Protein AF-A0A559GP48-F1 (afdb_monomer)

pLDDT: mean 77.48, std 13.94, range [35.5, 97.25]

Structure (mmCIF, N/CA/C/O backbone):
data_AF-A0A559GP48-F1
#
_entry.id   AF-A0A559GP48-F1
#
loop_
_atom_site.group_PDB
_atom_site.id
_atom_site.type_symbol
_atom_site.label_atom_id
_atom_site.label_alt_id
_atom_site.label_comp_id
_atom_site.label_asym_id
_atom_site.label_entity_id
_atom_site.label_seq_id
_atom_site.pdbx_PDB_ins_code
_atom_site.Cartn_x
_atom_site.Cartn_y
_atom_site.Cartn_z
_atom_site.occupancy
_atom_site.B_iso_or_equiv
_atom_site.auth_seq_id
_atom_site.auth_comp_id
_atom_site.auth_asym_id
_atom_site.auth_atom_id
_atom_site.pdbx_PDB_model_num
ATOM 1 N N . TYR A 1 1 ? 7.294 -45.684 -27.105 1.00 68.88 1 TYR A N 1
ATOM 2 C CA . TYR A 1 1 ? 7.918 -46.710 -26.239 1.00 68.88 1 TYR A CA 1
ATOM 3 C C . TYR A 1 1 ? 8.943 -47.494 -27.049 1.00 68.88 1 TYR A C 1
ATOM 5 O O . TYR A 1 1 ? 8.635 -47.817 -28.191 1.00 68.88 1 TYR A O 1
ATOM 13 N N . ARG A 1 2 ? 10.113 -47.829 -26.483 1.00 72.81 2 ARG A N 1
ATOM 14 C CA . ARG A 1 2 ? 11.127 -48.706 -27.110 1.00 72.81 2 ARG A CA 1
ATOM 15 C C . ARG A 1 2 ? 11.428 -49.941 -26.264 1.00 72.81 2 ARG A C 1
ATOM 17 O O . ARG A 1 2 ? 11.247 -49.916 -25.050 1.00 72.81 2 ARG A O 1
ATOM 24 N N . GLU A 1 3 ? 11.895 -51.016 -26.896 1.00 74.25 3 GLU A N 1
ATOM 25 C CA . GLU A 1 3 ? 12.398 -52.195 -26.182 1.00 74.25 3 GLU A CA 1
ATOM 26 C C . GLU A 1 3 ? 13.909 -52.093 -25.950 1.00 74.25 3 GLU A C 1
ATOM 28 O O . GLU A 1 3 ? 14.683 -51.993 -26.901 1.00 74.25 3 GLU A O 1
ATOM 33 N N . GLU A 1 4 ? 14.337 -52.202 -24.696 1.00 71.69 4 GLU A N 1
ATOM 34 C CA . GLU A 1 4 ? 15.751 -52.279 -24.315 1.00 71.69 4 GLU A CA 1
ATOM 35 C C . GLU A 1 4 ? 16.068 -53.596 -23.619 1.00 71.69 4 GLU A C 1
ATOM 37 O O . GLU A 1 4 ? 15.217 -54.157 -22.931 1.00 71.69 4 GLU A O 1
ATOM 42 N N . TYR A 1 5 ? 17.308 -54.072 -23.741 1.00 63.66 5 TYR A N 1
ATOM 43 C CA . TYR A 1 5 ? 17.778 -55.199 -22.939 1.00 63.66 5 TYR A CA 1
ATOM 44 C C . TYR A 1 5 ? 17.903 -54.797 -21.467 1.00 63.66 5 TYR A C 1
ATOM 46 O O . TYR A 1 5 ? 18.607 -53.852 -21.114 1.00 63.66 5 TYR A O 1
ATOM 54 N N . ASP A 1 6 ? 17.226 -55.543 -20.604 1.00 63.12 6 ASP A N 1
ATOM 55 C CA . ASP A 1 6 ? 17.323 -55.419 -19.161 1.00 63.12 6 ASP A CA 1
ATOM 56 C C . ASP A 1 6 ? 18.487 -56.281 -18.661 1.00 63.12 6 ASP A C 1
ATOM 58 O O . ASP A 1 6 ? 18.388 -57.502 -18.535 1.00 63.12 6 ASP A O 1
ATOM 62 N N . PHE A 1 7 ? 19.609 -55.628 -18.368 1.00 52.72 7 PHE A N 1
ATOM 63 C CA . PHE A 1 7 ? 20.825 -56.284 -17.886 1.00 52.72 7 PHE A CA 1
ATOM 64 C C . PHE A 1 7 ? 20.688 -56.886 -16.476 1.00 52.72 7 PHE A C 1
ATOM 66 O O . PHE A 1 7 ? 21.590 -57.602 -16.043 1.00 52.72 7 PHE A O 1
ATOM 73 N N . VAL A 1 8 ? 19.581 -56.631 -15.767 1.00 58.72 8 VAL A N 1
ATOM 74 C CA . VAL A 1 8 ? 19.284 -57.222 -14.453 1.00 58.72 8 VAL A CA 1
ATOM 75 C C . VAL A 1 8 ? 18.519 -58.538 -14.600 1.00 58.72 8 VAL A C 1
ATOM 77 O O . VAL A 1 8 ? 18.797 -59.492 -13.876 1.00 58.72 8 VAL A O 1
ATOM 80 N N . THR A 1 9 ? 17.573 -58.614 -15.539 1.00 62.97 9 THR A N 1
ATOM 81 C CA . THR A 1 9 ? 16.709 -59.798 -15.723 1.00 62.97 9 THR A CA 1
ATOM 82 C C . THR A 1 9 ? 17.094 -60.671 -16.920 1.00 62.97 9 THR A C 1
ATOM 84 O O . THR A 1 9 ? 16.599 -61.791 -17.043 1.00 62.97 9 THR A O 1
ATOM 87 N N . GLY A 1 10 ? 17.980 -60.195 -17.800 1.00 59.25 10 GLY A N 1
ATOM 88 C CA . GLY A 1 10 ? 18.401 -60.891 -19.021 1.00 59.25 10 GLY A CA 1
ATOM 89 C C . GLY A 1 10 ? 17.347 -60.905 -20.138 1.00 59.25 10 GLY A C 1
ATOM 90 O O . GLY A 1 10 ? 17.563 -61.552 -21.163 1.00 59.25 10 GLY A O 1
ATOM 91 N N . GLY A 1 11 ? 16.213 -60.217 -19.950 1.00 69.94 11 GLY A N 1
ATOM 92 C CA . GLY A 1 11 ? 15.132 -60.070 -20.928 1.00 69.94 11 GLY A CA 1
ATOM 93 C C . GLY A 1 11 ? 15.134 -58.706 -21.622 1.00 69.94 11 GLY A C 1
ATOM 94 O O . GLY A 1 11 ? 16.085 -57.937 -21.512 1.00 69.94 11 GLY A O 1
ATOM 95 N N . LYS A 1 12 ? 14.049 -58.389 -22.335 1.00 70.75 12 LYS A N 1
ATOM 96 C CA . LYS A 1 12 ? 13.783 -57.034 -22.833 1.00 70.75 12 LYS A CA 1
ATOM 97 C C . LYS A 1 12 ? 12.722 -56.357 -21.969 1.00 70.75 12 LYS A C 1
ATOM 99 O O . LYS A 1 12 ? 11.764 -57.011 -21.563 1.00 70.75 12 LYS A O 1
ATOM 104 N N . ARG A 1 13 ? 12.867 -55.057 -21.724 1.00 67.31 13 ARG A N 1
ATOM 105 C CA . ARG A 1 13 ? 11.882 -54.207 -21.042 1.00 67.31 13 ARG A CA 1
ATOM 106 C C . ARG A 1 13 ? 11.403 -53.095 -21.970 1.00 67.31 13 ARG A C 1
ATOM 108 O O . ARG A 1 13 ? 12.166 -52.606 -22.801 1.00 67.31 13 ARG A O 1
ATOM 115 N N . THR A 1 14 ? 10.154 -52.680 -21.802 1.00 69.88 14 THR A N 1
ATOM 116 C CA . THR A 1 14 ? 9.576 -51.536 -22.512 1.00 69.88 14 THR A CA 1
ATOM 117 C C . THR A 1 14 ? 9.876 -50.257 -21.736 1.00 69.88 14 THR A C 1
ATOM 119 O O . THR A 1 14 ? 9.565 -50.172 -20.550 1.00 69.88 14 THR A O 1
ATOM 122 N N . VAL A 1 15 ? 10.481 -49.274 -22.397 1.00 66.69 15 VAL A N 1
ATOM 123 C CA . VAL A 1 15 ? 10.816 -47.963 -21.828 1.00 66.69 15 VAL A CA 1
ATOM 124 C C . VAL A 1 15 ? 10.029 -46.890 -22.578 1.00 66.69 15 VAL A C 1
ATOM 126 O O . VAL A 1 15 ? 9.861 -46.967 -23.800 1.00 66.69 15 VAL A O 1
ATOM 129 N N . GLU A 1 16 ? 9.469 -45.930 -21.847 1.00 68.75 16 GLU A N 1
ATOM 130 C CA . GLU A 1 16 ? 8.791 -44.766 -22.424 1.00 68.75 16 GLU A CA 1
ATOM 131 C C . GLU A 1 16 ? 9.810 -43.878 -23.140 1.00 68.75 16 GLU A C 1
ATOM 133 O O . GLU A 1 16 ? 10.940 -43.748 -22.682 1.00 68.75 16 GLU A O 1
ATOM 138 N N . LEU A 1 17 ? 9.444 -43.362 -24.315 1.00 71.19 17 LEU A N 1
ATOM 139 C CA . LEU A 1 17 ? 10.322 -42.467 -25.065 1.00 71.19 17 LEU A CA 1
ATOM 140 C C . LEU A 1 17 ? 10.021 -41.046 -24.614 1.00 71.19 17 LEU A C 1
ATOM 142 O O . LEU A 1 17 ? 8.865 -40.626 -24.696 1.00 71.19 17 LEU A O 1
ATOM 146 N N . ASP A 1 18 ? 11.049 -40.326 -24.185 1.00 72.50 18 ASP A N 1
ATOM 147 C CA . ASP A 1 18 ? 10.932 -38.899 -23.926 1.00 72.50 18 ASP A CA 1
ATOM 148 C C . ASP A 1 18 ? 10.856 -38.114 -25.244 1.00 72.50 18 ASP A C 1
ATOM 150 O O . ASP A 1 18 ? 11.215 -38.598 -26.322 1.00 72.50 18 ASP A O 1
ATOM 154 N N . TYR A 1 19 ? 10.352 -36.886 -25.164 1.00 76.06 19 TYR A N 1
ATOM 155 C CA . TYR A 1 19 ? 10.282 -35.969 -26.297 1.00 76.06 19 TYR A CA 1
ATOM 156 C C . TYR A 1 19 ? 11.583 -35.171 -26.431 1.00 76.06 19 TYR A C 1
ATOM 158 O O . TYR A 1 19 ? 12.114 -34.668 -25.440 1.00 76.06 19 TYR A O 1
ATOM 166 N N . GLN A 1 20 ? 12.062 -34.996 -27.661 1.00 67.62 20 GLN A N 1
ATOM 167 C CA . GLN A 1 20 ? 13.031 -33.955 -27.989 1.00 67.62 20 GLN A CA 1
ATOM 168 C C . GLN A 1 20 ? 12.298 -32.647 -28.262 1.00 67.62 20 GLN A C 1
ATOM 170 O O . GLN A 1 20 ? 11.227 -32.631 -28.874 1.00 67.62 20 GLN A O 1
ATOM 175 N N . TYR A 1 21 ? 12.902 -31.550 -27.821 1.00 65.19 21 TYR A N 1
ATOM 176 C CA . TYR A 1 21 ? 12.344 -30.215 -27.958 1.00 65.19 21 TYR A CA 1
ATOM 177 C C . TYR A 1 21 ? 13.277 -29.357 -28.814 1.00 65.19 21 TYR A C 1
ATOM 179 O O . TYR A 1 21 ? 14.495 -29.417 -28.638 1.00 65.19 21 TYR A O 1
ATOM 187 N N . ASP A 1 22 ? 12.730 -28.546 -29.721 1.00 58.97 22 ASP A N 1
ATOM 188 C CA . ASP A 1 22 ? 13.516 -27.481 -30.352 1.00 58.97 22 ASP A CA 1
ATOM 189 C C . ASP A 1 22 ? 13.891 -26.395 -29.331 1.00 58.97 22 ASP A C 1
ATOM 191 O O . ASP A 1 22 ? 13.377 -26.320 -28.211 1.00 58.97 22 ASP A O 1
ATOM 195 N N . ASP A 1 23 ? 14.731 -25.461 -29.767 1.00 51.53 23 ASP A N 1
ATOM 196 C CA . ASP A 1 23 ? 15.129 -24.255 -29.034 1.00 51.53 23 ASP A CA 1
ATOM 197 C C . ASP A 1 23 ? 13.929 -23.373 -28.611 1.00 51.53 23 ASP A C 1
ATOM 199 O O . ASP A 1 23 ? 14.084 -22.369 -27.911 1.00 51.53 23 ASP A O 1
ATOM 203 N N . LYS A 1 24 ? 12.720 -23.702 -29.082 1.00 41.91 24 LYS A N 1
ATOM 204 C CA . LYS A 1 24 ? 11.453 -23.017 -28.825 1.00 41.91 24 LYS A CA 1
ATOM 205 C C . LYS A 1 24 ? 10.528 -23.827 -27.903 1.00 41.91 24 LYS A C 1
ATOM 207 O O . LYS A 1 24 ? 9.429 -23.339 -27.639 1.00 41.91 24 LYS A O 1
ATOM 212 N N . GLY A 1 25 ? 10.963 -24.985 -27.399 1.00 42.69 25 GLY A N 1
ATOM 213 C CA . GLY A 1 25 ? 10.201 -25.862 -26.508 1.00 42.69 25 GLY A CA 1
ATOM 214 C C . GLY A 1 25 ? 9.106 -26.674 -27.204 1.00 42.69 25 GLY A C 1
ATOM 215 O O . GLY A 1 25 ? 8.261 -27.249 -26.520 1.00 42.69 25 GLY A O 1
ATOM 216 N N . ASN A 1 26 ? 9.080 -26.710 -28.537 1.00 48.88 26 ASN A N 1
ATOM 217 C CA . ASN A 1 26 ? 8.146 -27.541 -29.288 1.00 48.88 26 ASN A CA 1
ATOM 218 C C . ASN A 1 26 ? 8.706 -28.948 -29.409 1.00 48.88 26 ASN A C 1
ATOM 220 O O . ASN A 1 26 ? 9.880 -29.116 -29.729 1.00 48.88 26 ASN A O 1
ATOM 224 N N . ILE A 1 27 ? 7.841 -29.941 -29.234 1.00 65.12 27 ILE A N 1
ATOM 225 C CA . ILE A 1 27 ? 8.177 -31.333 -29.509 1.00 65.12 27 ILE A CA 1
ATOM 226 C C . ILE A 1 27 ? 8.535 -31.453 -30.998 1.00 65.12 27 ILE A C 1
ATOM 228 O O . ILE A 1 27 ? 7.712 -31.131 -31.858 1.00 65.12 27 ILE A O 1
ATOM 232 N N . THR A 1 28 ? 9.755 -31.893 -31.300 1.00 73.25 28 THR A N 1
ATOM 233 C CA . THR A 1 28 ? 10.256 -32.068 -32.676 1.00 73.25 28 THR A CA 1
ATOM 234 C C . THR A 1 28 ? 10.366 -33.523 -33.096 1.00 73.25 28 THR A C 1
ATOM 236 O O . THR A 1 28 ? 10.127 -33.835 -34.261 1.00 73.25 28 THR A O 1
ATOM 239 N N . ALA A 1 29 ? 10.697 -34.405 -32.158 1.00 79.44 29 ALA A N 1
ATOM 240 C CA . ALA A 1 29 ? 10.821 -35.843 -32.361 1.00 79.44 29 ALA A CA 1
ATOM 241 C C . ALA A 1 29 ? 10.708 -36.574 -31.016 1.00 79.44 29 ALA A C 1
ATOM 243 O O . ALA A 1 29 ? 10.740 -35.949 -29.952 1.00 79.44 29 ALA A O 1
ATOM 244 N N . TYR A 1 30 ? 10.602 -37.898 -31.048 1.00 79.31 30 TYR A N 1
ATOM 245 C CA . TYR A 1 30 ? 10.936 -38.717 -29.882 1.00 79.31 30 TYR A CA 1
ATOM 246 C C . TYR A 1 30 ? 12.463 -38.731 -29.665 1.00 79.31 30 TYR A C 1
ATOM 248 O O . TYR A 1 30 ? 13.226 -38.419 -30.579 1.00 79.31 30 TYR A O 1
ATOM 256 N N . GLU A 1 31 ? 12.939 -39.088 -28.467 1.00 79.19 31 GLU A N 1
ATOM 257 C CA . GLU A 1 31 ? 14.377 -39.166 -28.136 1.00 79.19 31 GLU A CA 1
ATOM 258 C C . GLU A 1 31 ? 15.172 -40.069 -29.097 1.00 79.19 31 GLU A C 1
ATOM 260 O O . GLU A 1 31 ? 16.360 -39.849 -29.311 1.00 79.19 31 GLU A O 1
ATOM 265 N N . ASP A 1 32 ? 14.514 -41.052 -29.713 1.00 78.06 32 ASP A N 1
ATOM 266 C CA . ASP A 1 32 ? 15.086 -41.955 -30.716 1.00 78.06 32 ASP A CA 1
ATOM 267 C C . ASP A 1 32 ? 14.990 -41.439 -32.166 1.00 78.06 32 ASP A C 1
ATOM 269 O O . ASP A 1 32 ? 15.200 -42.209 -33.103 1.00 78.06 32 ASP A O 1
ATOM 273 N N . GLU A 1 33 ? 14.671 -40.153 -32.348 1.00 75.19 33 GLU A N 1
ATOM 274 C CA . GLU A 1 33 ? 14.509 -39.460 -33.635 1.00 75.19 33 GLU A CA 1
ATOM 275 C C . GLU A 1 33 ? 13.355 -39.991 -34.509 1.00 75.19 33 GLU A C 1
ATOM 277 O O . GLU A 1 33 ? 13.221 -39.604 -35.674 1.00 75.19 33 GLU A O 1
ATOM 282 N N . SER A 1 34 ? 12.483 -40.852 -33.969 1.00 74.25 34 SER A N 1
ATOM 283 C CA . SER A 1 34 ? 11.293 -41.301 -34.692 1.00 74.25 34 SER A CA 1
ATOM 284 C C . SER A 1 34 ? 10.281 -40.160 -34.891 1.00 74.25 34 SER A C 1
ATOM 286 O O . SER A 1 34 ? 10.190 -39.215 -34.100 1.00 74.25 34 SER A O 1
ATOM 288 N N . ALA A 1 35 ? 9.541 -40.223 -36.005 1.00 68.00 35 ALA A N 1
ATOM 289 C CA . ALA A 1 35 ? 8.603 -39.176 -36.401 1.00 68.00 35 ALA A CA 1
ATOM 290 C C . ALA A 1 35 ? 7.418 -39.085 -35.429 1.00 68.00 35 ALA A C 1
ATOM 292 O O . ALA A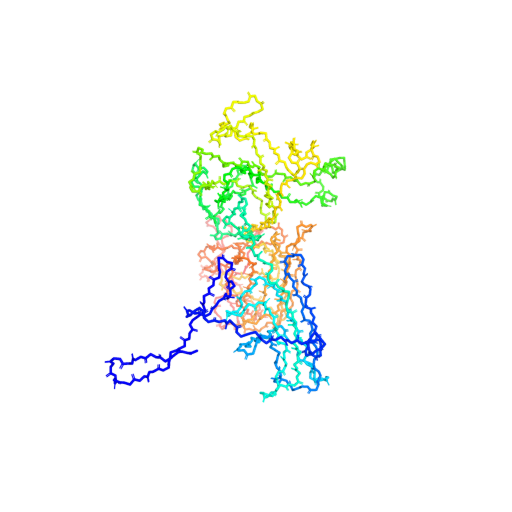 1 35 ? 6.859 -40.101 -35.022 1.00 68.00 35 ALA A O 1
ATOM 293 N N . LEU A 1 36 ? 7.011 -37.857 -35.104 1.00 70.31 36 LEU A N 1
ATOM 294 C CA . LEU A 1 36 ? 5.853 -37.605 -34.252 1.00 70.31 36 LEU A CA 1
ATOM 295 C C . LEU A 1 36 ? 4.561 -38.035 -34.939 1.00 70.31 36 LEU A C 1
ATOM 297 O O . LEU A 1 36 ? 4.301 -37.688 -36.095 1.00 7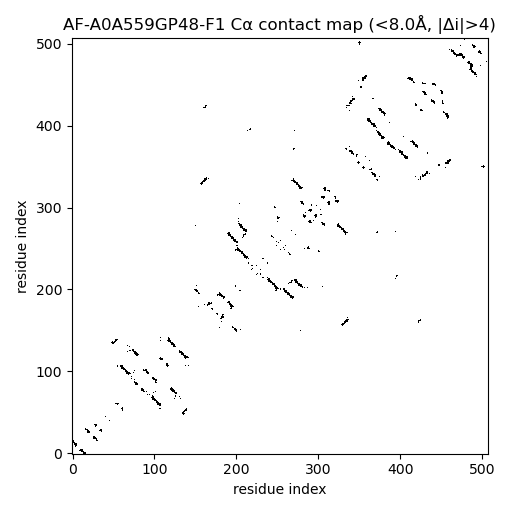0.31 36 LEU A O 1
ATOM 301 N N . GLU A 1 37 ? 3.726 -38.749 -34.196 1.00 63.56 37 GLU A N 1
ATOM 302 C CA . GLU A 1 37 ? 2.374 -39.069 -34.626 1.00 63.56 37 GLU A CA 1
ATOM 303 C C . GLU A 1 37 ? 1.456 -37.886 -34.299 1.00 63.56 37 GLU A C 1
ATOM 305 O O . GLU A 1 37 ? 1.203 -37.569 -33.138 1.00 63.56 37 GLU A O 1
ATOM 310 N N . TYR A 1 38 ? 0.966 -37.207 -35.336 1.00 57.47 38 TYR A N 1
ATOM 311 C CA . TYR A 1 38 ? -0.034 -36.152 -35.199 1.00 57.47 38 TYR A CA 1
ATOM 312 C C . TYR A 1 38 ? -1.404 -36.680 -35.611 1.00 57.47 38 TYR A C 1
ATOM 314 O O . TYR A 1 38 ? -1.584 -37.156 -36.734 1.00 57.47 38 TYR A O 1
ATOM 322 N N . GLU A 1 39 ? -2.406 -36.509 -34.753 1.00 53.19 39 GLU A N 1
ATOM 323 C CA . GLU A 1 39 ? -3.795 -36.637 -35.180 1.00 53.19 39 GLU A CA 1
ATOM 324 C C . GLU A 1 39 ? -4.234 -35.342 -35.867 1.00 53.19 39 GLU A C 1
ATOM 326 O O . GLU A 1 39 ? -4.250 -34.261 -35.278 1.00 53.19 39 GLU A O 1
ATOM 331 N N . THR A 1 40 ? -4.580 -35.441 -37.148 1.00 53.72 40 THR A N 1
ATOM 332 C CA . THR A 1 40 ? -5.141 -34.312 -37.895 1.00 53.72 40 THR A CA 1
ATOM 333 C C . THR A 1 40 ? -6.662 -34.354 -37.773 1.00 53.72 40 THR A C 1
ATOM 335 O O . THR A 1 40 ? -7.316 -35.173 -38.418 1.00 53.72 40 THR A O 1
ATOM 338 N N . GLU A 1 41 ? -7.246 -33.480 -36.952 1.00 55.31 41 GLU A N 1
ATOM 339 C CA . GLU A 1 41 ? -8.704 -33.325 -36.871 1.00 55.31 41 GLU A CA 1
ATOM 340 C C . GLU A 1 41 ? -9.223 -32.352 -37.944 1.00 55.31 41 GLU A C 1
ATOM 342 O O . GLU A 1 41 ? -8.598 -31.332 -38.249 1.00 55.31 41 GLU A O 1
ATOM 347 N N . LYS A 1 42 ? -10.402 -32.627 -38.517 1.00 72.25 42 LYS A N 1
ATOM 348 C CA . LYS A 1 42 ? -11.060 -31.674 -39.423 1.00 72.25 42 LYS A CA 1
ATOM 349 C C . LYS A 1 42 ? -11.605 -30.493 -38.622 1.00 72.25 42 LYS A C 1
ATOM 351 O O . LYS A 1 42 ? -12.199 -30.671 -37.562 1.00 72.25 42 LYS A O 1
ATOM 356 N N . LEU A 1 43 ? -11.487 -29.286 -39.175 1.00 63.66 43 LEU A N 1
ATOM 357 C CA . LEU A 1 43 ? -11.959 -28.048 -38.541 1.00 63.66 43 LEU A CA 1
ATOM 358 C C . LEU A 1 43 ? -13.441 -28.105 -38.125 1.00 63.66 43 LEU A C 1
ATOM 360 O O . LEU A 1 43 ? -13.810 -27.548 -37.094 1.00 63.66 43 LEU A O 1
ATOM 364 N N . ASP A 1 44 ? -14.284 -28.784 -38.902 1.00 72.00 44 ASP A N 1
ATOM 365 C CA . ASP A 1 44 ? -15.709 -28.929 -38.591 1.00 72.00 44 ASP A CA 1
ATOM 366 C C . ASP A 1 44 ? -15.956 -29.888 -37.415 1.00 72.00 44 ASP A C 1
ATOM 368 O O . ASP A 1 44 ? -16.803 -29.611 -36.563 1.00 72.00 44 ASP A O 1
ATOM 372 N N . ASP A 1 45 ? -15.149 -30.947 -37.292 1.00 67.69 45 ASP A N 1
ATOM 373 C CA . ASP A 1 45 ? -15.196 -31.866 -36.150 1.00 67.69 45 ASP A CA 1
ATOM 374 C C . ASP A 1 45 ? -14.761 -31.140 -34.867 1.00 67.69 45 ASP A C 1
ATOM 376 O O . ASP A 1 45 ? -15.397 -31.288 -33.824 1.00 67.69 45 ASP A O 1
ATOM 380 N N . VAL A 1 46 ? -13.752 -30.268 -34.956 1.00 64.50 46 VAL A N 1
ATOM 381 C CA . VAL A 1 46 ? -13.300 -29.404 -33.852 1.00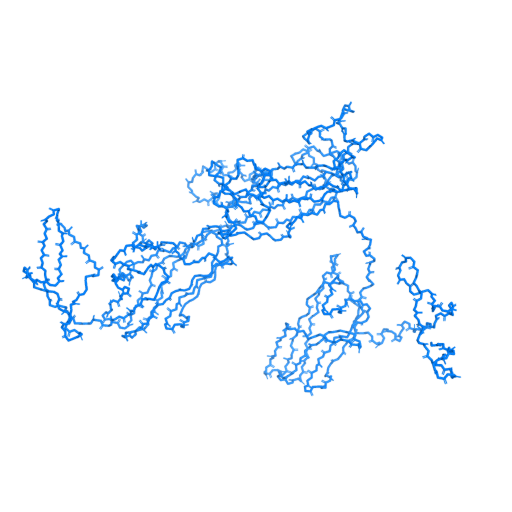 64.50 46 VAL A CA 1
ATOM 382 C C . VAL A 1 46 ? -14.392 -28.411 -33.439 1.00 64.50 46 VAL A C 1
ATOM 384 O O . VAL A 1 46 ? -14.717 -28.304 -32.256 1.00 64.50 46 VAL A O 1
ATOM 387 N N . LYS A 1 47 ? -15.010 -27.711 -34.401 1.00 65.38 47 LYS A N 1
ATOM 388 C CA . LYS A 1 47 ? -16.103 -26.758 -34.133 1.00 65.38 47 LYS A CA 1
ATOM 389 C C . LYS A 1 47 ? -17.314 -27.424 -33.484 1.00 65.38 47 LYS A C 1
ATOM 391 O O . LYS A 1 47 ? -17.968 -26.795 -32.662 1.00 65.38 47 LYS A O 1
ATOM 396 N N . SER A 1 48 ? -17.597 -28.685 -33.814 1.00 68.81 48 SER A N 1
ATOM 397 C CA . SER A 1 48 ? -18.707 -29.437 -33.214 1.00 68.81 48 SER A CA 1
ATOM 398 C C . SER A 1 48 ? -18.469 -29.838 -31.748 1.00 68.81 48 SER A C 1
ATOM 400 O O . SER A 1 48 ? -19.426 -30.059 -31.007 1.00 68.81 48 SER A O 1
ATOM 402 N N . LYS A 1 49 ? -17.200 -29.913 -31.318 1.00 72.62 49 LYS A N 1
ATOM 403 C CA . LYS A 1 49 ? -16.781 -30.315 -29.962 1.00 72.62 49 LYS A CA 1
ATOM 404 C C . LYS A 1 49 ? -16.528 -29.124 -29.024 1.00 72.62 49 LYS A C 1
ATOM 406 O O . LYS A 1 49 ? -16.445 -29.323 -27.810 1.00 72.62 49 LYS A O 1
ATOM 411 N N . LEU A 1 50 ? -16.381 -27.912 -29.563 1.00 78.25 50 LEU A N 1
ATOM 412 C CA . LEU A 1 50 ? -16.114 -26.685 -28.810 1.00 78.25 50 LEU A CA 1
ATOM 413 C C . LEU A 1 50 ? -17.407 -25.909 -28.543 1.00 78.25 50 LEU A C 1
ATOM 415 O O . LEU A 1 50 ? -18.176 -25.613 -29.451 1.00 78.25 50 LEU A O 1
ATOM 419 N N . GLY A 1 51 ? -17.612 -25.512 -27.291 1.00 77.69 51 GLY A N 1
ATOM 420 C CA . GLY A 1 51 ? -18.658 -24.566 -26.908 1.00 77.69 51 GLY A CA 1
ATOM 421 C C . GLY A 1 51 ? -18.262 -23.101 -27.099 1.00 77.69 51 GLY A C 1
ATOM 422 O O . GLY A 1 51 ? -19.121 -22.231 -26.984 1.00 77.69 51 GLY A O 1
ATOM 423 N N . GLY A 1 52 ? -16.990 -22.814 -27.393 1.00 83.75 52 GLY A N 1
ATOM 424 C CA . GLY A 1 52 ? -16.521 -21.471 -27.723 1.00 83.75 52 GLY A CA 1
ATOM 425 C C . GLY A 1 52 ? -15.001 -21.362 -27.844 1.00 83.75 52 GLY A C 1
ATOM 426 O O . GLY A 1 52 ? -14.259 -22.267 -27.458 1.00 83.75 52 GLY A O 1
ATOM 427 N N . VAL A 1 53 ? -14.550 -20.224 -28.369 1.00 84.00 53 VAL A N 1
ATOM 428 C CA . VAL A 1 53 ? -13.148 -19.787 -28.342 1.00 84.00 53 VAL A CA 1
ATOM 429 C C . VAL A 1 53 ? -13.080 -18.557 -27.450 1.00 84.00 53 VAL A C 1
ATOM 431 O O . VAL A 1 53 ? -13.868 -17.626 -27.624 1.00 84.00 53 VAL A O 1
ATOM 434 N N . LEU A 1 54 ? -12.168 -18.559 -26.485 1.00 85.50 54 LEU A N 1
ATOM 435 C CA . LEU A 1 54 ? -11.978 -17.437 -25.580 1.00 85.50 54 LEU A CA 1
ATOM 436 C C . LEU A 1 54 ? -11.102 -16.369 -26.244 1.00 85.50 54 LEU A C 1
ATOM 438 O O . LEU A 1 54 ? -10.025 -16.668 -26.754 1.00 85.50 54 LEU A O 1
ATOM 442 N N . SER A 1 55 ? -11.545 -15.116 -26.209 1.00 84.56 55 SER A N 1
ATOM 443 C CA . SER A 1 55 ? -10.743 -13.952 -26.601 1.00 84.56 55 SER A CA 1
ATOM 444 C C . SER A 1 55 ? -10.535 -13.066 -25.369 1.00 84.56 55 SER A C 1
ATOM 446 O O . SER A 1 55 ? -11.479 -12.378 -24.981 1.00 84.56 55 SER A O 1
ATOM 448 N N . PRO A 1 56 ? -9.365 -13.121 -24.703 1.00 80.62 56 PRO A N 1
ATOM 449 C CA . PRO A 1 56 ? -9.109 -12.323 -23.507 1.00 80.62 56 PRO A CA 1
ATOM 450 C C . PRO A 1 56 ? -8.890 -10.842 -23.853 1.00 80.62 56 PRO A C 1
ATOM 452 O O . PRO A 1 56 ? -8.768 -10.461 -25.021 1.00 80.62 56 PRO A O 1
ATOM 455 N N . SER A 1 57 ? -8.798 -10.003 -22.821 1.00 76.31 57 SER A N 1
ATOM 456 C CA . SER A 1 57 ? -8.332 -8.623 -22.952 1.00 76.31 57 SER A CA 1
ATOM 457 C C . SER A 1 57 ? -6.882 -8.561 -23.453 1.00 76.31 57 SER A C 1
ATOM 459 O O . SER A 1 57 ? -6.166 -9.565 -23.484 1.00 76.31 57 SER A O 1
ATOM 461 N N . LYS A 1 58 ? -6.418 -7.354 -23.804 1.00 70.81 58 LYS A N 1
ATOM 462 C CA . LYS A 1 58 ? -5.030 -7.112 -24.233 1.00 70.81 58 LYS A CA 1
ATOM 463 C C . LYS A 1 58 ? -3.995 -7.623 -23.219 1.00 70.81 58 LYS A C 1
ATOM 465 O O . LYS A 1 58 ? -2.943 -8.101 -23.627 1.00 70.81 58 LYS A O 1
ATOM 470 N N . ASP A 1 59 ? -4.325 -7.561 -21.931 1.00 65.06 59 ASP A N 1
ATOM 471 C CA . ASP A 1 59 ? -3.444 -7.957 -20.829 1.00 65.06 59 ASP A CA 1
ATOM 472 C C . ASP A 1 59 ? -3.687 -9.406 -20.361 1.00 65.06 59 ASP A C 1
ATOM 474 O O . ASP A 1 59 ? -3.122 -9.844 -19.362 1.00 65.06 59 ASP A O 1
ATOM 478 N N . GLY A 1 60 ? -4.524 -10.171 -21.076 1.00 71.81 60 GLY A N 1
ATOM 479 C CA . GLY A 1 60 ? -4.785 -11.590 -20.810 1.00 71.81 60 GLY A CA 1
ATOM 480 C C . GLY A 1 60 ? -5.952 -11.876 -19.861 1.00 71.81 60 GLY A C 1
ATOM 481 O O . GLY A 1 60 ? -6.237 -13.042 -19.596 1.00 71.81 60 GLY A O 1
ATOM 482 N N . HIS A 1 61 ? -6.658 -10.858 -19.360 1.00 79.88 61 HIS A N 1
ATOM 483 C CA . HIS A 1 61 ? -7.795 -11.054 -18.452 1.00 79.88 61 HIS A CA 1
ATOM 484 C C . HIS A 1 61 ? -9.027 -11.590 -19.181 1.00 79.88 61 HIS A C 1
ATOM 486 O O . HIS A 1 61 ? -9.329 -11.174 -20.302 1.00 79.88 61 HIS A O 1
ATOM 492 N N . PHE A 1 62 ? -9.777 -12.471 -18.523 1.00 84.25 62 PHE A N 1
ATOM 493 C CA . PHE A 1 62 ? -11.049 -12.974 -19.022 1.00 84.25 62 PHE A CA 1
ATOM 494 C C . PHE A 1 62 ? -12.013 -13.336 -17.889 1.00 84.25 62 PHE A C 1
ATOM 496 O O . PHE A 1 62 ? -11.610 -13.590 -16.755 1.00 84.25 62 PHE A O 1
ATOM 503 N N . GLU A 1 63 ? -13.296 -13.400 -18.239 1.00 89.81 63 GLU A N 1
ATOM 504 C CA . GLU A 1 63 ? -14.383 -13.769 -17.339 1.00 89.81 63 GLU A CA 1
ATOM 505 C C . GLU A 1 63 ? -15.312 -14.771 -18.036 1.00 89.81 63 GLU A C 1
ATOM 507 O O . GLU A 1 63 ? -15.653 -14.608 -19.212 1.00 89.81 63 GLU A O 1
ATOM 512 N N . ILE A 1 64 ? -15.716 -15.822 -17.322 1.00 87.31 64 ILE A N 1
ATOM 513 C CA . ILE A 1 64 ? -16.703 -16.799 -17.785 1.00 87.31 64 ILE A CA 1
ATOM 514 C C . ILE A 1 64 ? -17.818 -16.894 -16.750 1.00 87.31 64 ILE A C 1
ATOM 516 O O . ILE A 1 64 ? -17.662 -17.496 -15.687 1.00 87.31 64 ILE A O 1
ATOM 520 N N . LEU A 1 65 ? -18.980 -16.364 -17.124 1.00 89.31 65 LEU A N 1
ATOM 521 C CA . LEU A 1 65 ? -20.207 -16.462 -16.347 1.00 89.31 65 LEU A CA 1
ATOM 522 C C . LEU A 1 65 ? -21.033 -17.659 -16.815 1.00 89.31 65 LEU A C 1
ATOM 524 O O . LEU A 1 65 ? -21.357 -17.796 -17.997 1.00 89.31 65 LEU A O 1
ATOM 528 N N . GLY A 1 66 ? -21.409 -18.522 -15.877 1.00 89.06 66 GLY A N 1
ATOM 529 C CA . GLY A 1 66 ? -22.209 -19.708 -16.155 1.00 89.06 66 GLY A CA 1
ATOM 530 C C . GLY A 1 66 ? -23.461 -19.796 -15.298 1.00 89.06 66 GLY A C 1
ATOM 531 O O . GLY A 1 66 ? -23.470 -19.423 -14.127 1.00 89.06 66 GLY A O 1
ATOM 532 N N . LYS A 1 67 ? -24.531 -20.342 -15.883 1.00 94.31 67 LYS A N 1
ATOM 533 C CA . LYS A 1 67 ? -25.800 -20.630 -15.207 1.00 94.31 67 LYS A CA 1
ATOM 534 C C . LYS A 1 67 ? -26.273 -22.029 -15.584 1.00 94.31 67 LYS A C 1
ATOM 536 O O . LYS A 1 67 ? -26.491 -22.309 -16.760 1.00 94.31 67 LYS A O 1
ATOM 541 N N . VAL A 1 68 ? -26.467 -22.893 -14.591 1.00 94.88 68 VAL A N 1
ATOM 542 C CA . VAL A 1 68 ? -26.963 -24.263 -14.778 1.00 94.88 68 VAL A CA 1
ATOM 543 C C . VAL A 1 68 ? -28.170 -24.489 -13.879 1.00 94.88 68 VAL A C 1
ATOM 545 O O . VAL A 1 68 ? -28.069 -24.434 -12.655 1.00 94.88 68 VAL A O 1
ATOM 548 N N . SER A 1 69 ? -29.323 -24.728 -14.495 1.00 93.88 69 SER A N 1
ATOM 549 C CA . SER A 1 69 ?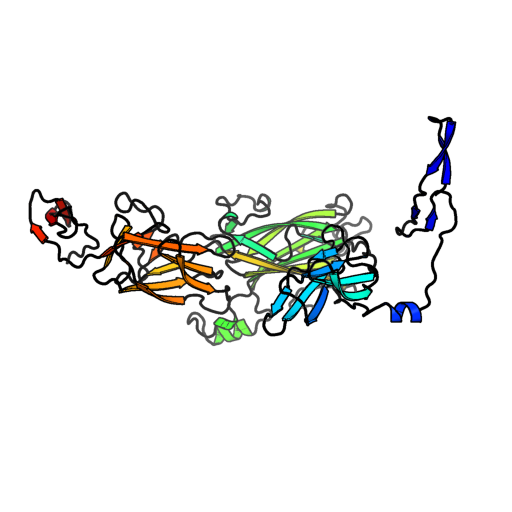 -30.582 -25.005 -13.800 1.00 93.88 69 SER A CA 1
ATOM 550 C C . SER A 1 69 ? -30.806 -26.505 -13.597 1.00 93.88 69 SER A C 1
ATOM 552 O O . SER A 1 69 ? -30.146 -27.335 -14.218 1.00 93.88 69 SER A O 1
ATOM 554 N N . ASN A 1 70 ? -31.775 -26.845 -12.743 1.00 92.31 70 ASN A N 1
ATOM 555 C CA . ASN A 1 70 ? -32.135 -28.218 -12.377 1.00 92.31 70 ASN A CA 1
ATOM 556 C C . ASN A 1 70 ? -30.998 -28.997 -11.689 1.00 92.31 70 ASN A C 1
ATOM 558 O O . ASN A 1 70 ? -30.759 -30.171 -11.973 1.00 92.31 70 ASN A O 1
ATOM 562 N N . VAL A 1 71 ? -30.308 -28.334 -10.763 1.00 93.94 71 VAL A N 1
ATOM 563 C CA . VAL A 1 71 ? -29.235 -28.923 -9.953 1.00 93.94 71 VAL A CA 1
ATOM 564 C C . VAL A 1 71 ? -29.556 -28.840 -8.461 1.00 93.94 71 VAL A C 1
ATOM 566 O O . VAL A 1 71 ? -30.355 -28.010 -8.009 1.00 93.94 71 VAL A O 1
ATOM 569 N N . SER A 1 72 ? -28.975 -29.737 -7.669 1.00 92.25 72 SER A N 1
ATOM 570 C CA . SER A 1 72 ? -29.133 -29.735 -6.215 1.00 92.25 72 SER A CA 1
ATOM 571 C C . SER A 1 72 ? -28.220 -28.708 -5.539 1.00 92.25 72 SER A C 1
ATOM 573 O O . SER A 1 72 ? -27.254 -28.230 -6.127 1.00 92.25 72 SER A O 1
ATOM 575 N N . LYS A 1 73 ? -28.481 -28.417 -4.259 1.00 91.38 73 LYS A N 1
ATOM 576 C CA . LYS A 1 73 ? -27.623 -27.553 -3.428 1.00 91.38 73 LYS A CA 1
ATOM 577 C C . LYS A 1 73 ? -26.172 -28.045 -3.290 1.00 91.38 73 LYS A C 1
ATOM 579 O O . LYS A 1 73 ? -25.323 -27.294 -2.833 1.00 91.38 73 LYS A O 1
ATOM 584 N N . ASN A 1 74 ? -25.906 -29.309 -3.631 1.00 91.75 74 ASN A N 1
ATOM 585 C CA . ASN A 1 74 ? -24.571 -29.907 -3.582 1.00 91.75 74 ASN A CA 1
ATOM 586 C C . ASN A 1 74 ? -23.814 -29.761 -4.912 1.00 91.75 74 ASN A C 1
ATOM 588 O O . ASN A 1 74 ? -22.709 -30.290 -5.038 1.00 91.75 74 ASN A O 1
ATOM 592 N N . ALA A 1 75 ? -24.415 -29.114 -5.913 1.00 94.44 75 ALA A N 1
ATOM 593 C CA . ALA A 1 75 ? -23.778 -28.906 -7.197 1.00 94.44 75 ALA A CA 1
ATOM 594 C C . ALA A 1 75 ? -22.604 -27.931 -7.085 1.00 94.44 75 ALA A C 1
ATOM 596 O O . ALA A 1 75 ? -22.676 -26.927 -6.377 1.00 94.44 75 ALA A O 1
ATOM 597 N N . LYS A 1 76 ? -21.529 -28.231 -7.810 1.00 96.44 76 LYS A N 1
ATOM 598 C CA . LYS A 1 76 ? -20.292 -27.450 -7.836 1.00 96.44 76 LYS A CA 1
ATOM 599 C C . LYS A 1 76 ? -19.812 -27.272 -9.268 1.00 96.44 76 LYS A C 1
ATOM 601 O O . LYS A 1 76 ? -19.916 -28.199 -10.075 1.00 96.44 76 LYS A O 1
ATOM 606 N N . ALA A 1 77 ? -19.285 -26.092 -9.568 1.00 95.94 77 ALA A N 1
ATOM 607 C CA . ALA A 1 77 ? -18.701 -25.768 -10.862 1.00 95.94 77 ALA A CA 1
ATOM 608 C C . ALA A 1 77 ? -17.179 -25.961 -10.832 1.00 95.94 77 ALA A C 1
ATOM 610 O O . ALA A 1 77 ? -16.537 -25.726 -9.809 1.00 95.94 77 ALA A O 1
ATOM 611 N N . TYR A 1 78 ? -16.615 -26.405 -11.950 1.00 96.00 78 TYR A N 1
ATOM 612 C CA . TYR A 1 78 ? -15.199 -26.711 -12.107 1.00 96.00 78 TYR A CA 1
ATOM 613 C C . TYR A 1 78 ? -14.688 -26.221 -13.457 1.00 96.00 78 TYR A C 1
ATOM 615 O O . TYR A 1 78 ? -15.421 -26.262 -14.449 1.00 96.00 78 TYR A O 1
ATOM 623 N N . TYR A 1 79 ? -13.412 -25.855 -13.497 1.00 94.56 79 TYR A N 1
ATOM 624 C CA . TYR A 1 79 ? -12.658 -25.650 -14.728 1.00 94.56 79 TYR A CA 1
ATOM 625 C C . TYR A 1 79 ? -11.417 -26.541 -14.750 1.00 94.56 79 TYR A C 1
ATOM 627 O O . TYR A 1 79 ? -10.914 -26.940 -13.700 1.00 94.56 79 TYR A O 1
ATOM 635 N N . GLY A 1 80 ? -10.922 -26.872 -15.936 1.00 90.69 80 GLY A N 1
ATOM 636 C CA . GLY A 1 80 ? -9.637 -27.545 -16.088 1.00 90.69 80 GLY A CA 1
ATOM 637 C C . GLY A 1 80 ? -9.523 -28.359 -17.359 1.00 90.69 80 GLY A C 1
ATOM 638 O O . GLY A 1 80 ? -10.306 -28.174 -18.278 1.00 90.69 80 GLY A O 1
ATOM 639 N N . ASN A 1 81 ? -8.552 -29.256 -17.438 1.00 85.00 81 ASN A N 1
ATOM 640 C CA . ASN A 1 81 ? -8.371 -30.132 -18.596 1.00 85.00 81 ASN A CA 1
ATOM 641 C C . ASN A 1 81 ? -8.863 -31.554 -18.271 1.00 85.00 81 ASN A C 1
ATOM 643 O O . ASN A 1 81 ? -9.542 -31.774 -17.266 1.00 85.00 81 ASN A O 1
ATOM 647 N N . ASP A 1 82 ? -8.593 -32.523 -19.144 1.00 78.94 82 ASP A N 1
ATOM 648 C CA . ASP A 1 82 ? -9.027 -33.909 -18.919 1.00 78.94 82 ASP A CA 1
ATOM 649 C C . ASP A 1 82 ? -8.242 -34.609 -17.782 1.00 78.94 82 ASP A C 1
ATOM 651 O O . ASP A 1 82 ? -8.688 -35.638 -17.279 1.00 78.94 82 ASP A O 1
ATOM 655 N N . PHE A 1 83 ? -7.136 -34.019 -17.308 1.00 78.12 83 PHE A N 1
ATOM 656 C CA . PHE A 1 83 ? -6.285 -34.558 -16.238 1.00 78.12 83 PHE A CA 1
ATOM 657 C C . PHE A 1 83 ? -6.540 -33.913 -14.871 1.00 78.12 83 PHE A C 1
ATOM 659 O O . PHE A 1 83 ? -6.430 -34.578 -13.840 1.00 78.12 83 PHE A O 1
ATOM 666 N N . LYS A 1 84 ? -6.871 -32.617 -14.837 1.00 85.25 84 LYS A N 1
ATOM 667 C CA . LYS A 1 84 ? -7.018 -31.842 -13.602 1.00 85.25 84 LYS A CA 1
ATOM 668 C C . LYS A 1 84 ? -8.220 -30.911 -13.663 1.00 85.25 84 LYS A C 1
ATOM 670 O O . LYS A 1 84 ? -8.378 -30.160 -14.618 1.00 85.25 84 LYS A O 1
ATOM 675 N N . LEU A 1 85 ? -9.028 -30.938 -12.601 1.00 89.56 85 LEU A N 1
ATOM 676 C CA . LEU A 1 85 ? -10.189 -30.069 -12.401 1.00 89.56 85 LEU A CA 1
ATOM 677 C C . LEU A 1 85 ? -10.032 -29.269 -11.107 1.00 89.56 85 LEU A C 1
ATOM 679 O O . LEU A 1 85 ? -9.728 -29.840 -10.060 1.00 89.56 85 LEU A O 1
ATOM 683 N N . ILE A 1 86 ? -10.299 -27.969 -11.181 1.00 90.62 86 ILE A N 1
ATOM 684 C CA . ILE A 1 86 ? -10.247 -27.013 -10.074 1.00 90.62 86 ILE A CA 1
ATOM 685 C C . ILE A 1 86 ? -11.653 -26.456 -9.848 1.00 90.62 86 ILE A C 1
ATOM 687 O O . ILE A 1 86 ? -12.368 -26.136 -10.794 1.00 90.62 86 ILE A O 1
ATOM 691 N N . GLU A 1 87 ? -12.082 -26.396 -8.587 1.00 93.31 87 GLU A N 1
ATOM 692 C CA . GLU A 1 87 ? -13.410 -25.896 -8.208 1.00 93.31 87 GLU A CA 1
ATOM 693 C C . GLU A 1 87 ? -13.484 -24.369 -8.352 1.00 93.31 87 GLU A C 1
ATOM 695 O O . GLU A 1 87 ? -12.636 -23.653 -7.821 1.00 93.31 87 GLU A O 1
ATOM 700 N N . ILE A 1 88 ? -14.533 -23.866 -9.005 1.00 90.88 88 ILE A N 1
ATOM 701 C CA . ILE A 1 88 ? -14.833 -22.433 -9.092 1.00 90.88 88 ILE A CA 1
ATOM 702 C C . ILE A 1 88 ? -15.497 -22.004 -7.782 1.00 90.88 88 ILE A C 1
ATOM 704 O O . ILE A 1 88 ? -16.631 -22.389 -7.488 1.00 90.88 88 ILE A O 1
ATOM 708 N N . LYS A 1 89 ? -14.778 -21.217 -6.975 1.00 88.19 89 LYS A N 1
ATOM 709 C CA . LYS A 1 89 ? -15.231 -20.804 -5.636 1.00 88.19 89 LYS A CA 1
ATOM 710 C C . LYS A 1 89 ? -16.297 -19.715 -5.667 1.00 88.19 89 LYS A C 1
ATOM 712 O O . LYS A 1 89 ? -17.199 -19.744 -4.832 1.00 88.19 89 LYS A O 1
ATOM 717 N N . ALA A 1 90 ? -16.238 -18.810 -6.640 1.00 85.19 90 ALA A N 1
ATOM 718 C CA . ALA A 1 90 ? -17.258 -17.790 -6.855 1.00 85.19 90 ALA A CA 1
ATOM 719 C C . ALA A 1 90 ? -18.503 -18.418 -7.504 1.00 85.19 90 ALA A C 1
ATOM 721 O O . ALA A 1 90 ? -18.713 -18.373 -8.713 1.00 85.19 90 ALA A O 1
ATOM 722 N N . SER A 1 91 ? -19.325 -19.076 -6.686 1.00 85.31 91 SER A N 1
ATOM 723 C CA . SER A 1 91 ? -20.582 -19.682 -7.119 1.00 85.31 91 SER A CA 1
ATOM 724 C C . SER A 1 91 ? -21.711 -19.410 -6.129 1.00 85.31 91 SER A C 1
ATOM 726 O O . SER A 1 91 ? -21.491 -19.207 -4.935 1.00 85.31 91 SER A O 1
ATOM 728 N N . LYS A 1 92 ? -22.943 -19.382 -6.636 1.00 91.38 92 LYS A N 1
ATOM 729 C CA . LYS A 1 92 ? -24.161 -19.102 -5.873 1.00 91.38 92 LYS A CA 1
ATOM 730 C C . LYS A 1 92 ? -25.263 -20.065 -6.292 1.00 91.38 92 LYS A C 1
ATOM 732 O O . LYS A 1 92 ? -25.511 -20.252 -7.481 1.00 91.38 92 LYS A O 1
ATOM 737 N N . TYR A 1 93 ? -25.936 -20.658 -5.310 1.00 90.00 93 TYR A N 1
ATOM 738 C CA . TYR A 1 93 ? -27.083 -21.533 -5.532 1.00 90.00 93 TYR A CA 1
ATOM 739 C C . TYR A 1 93 ? -28.386 -20.825 -5.161 1.00 90.00 93 TYR A C 1
ATOM 741 O O . TYR A 1 93 ? -28.524 -20.312 -4.051 1.00 90.00 93 TYR A O 1
ATOM 749 N N . ASP A 1 94 ? -29.351 -20.834 -6.075 1.00 86.94 94 ASP A N 1
ATOM 750 C CA . ASP A 1 94 ? -30.721 -20.399 -5.827 1.00 86.94 94 ASP A CA 1
ATOM 751 C C . ASP A 1 94 ? -31.623 -21.627 -5.580 1.00 86.94 94 ASP A C 1
ATOM 753 O O . ASP A 1 94 ? -31.881 -22.400 -6.512 1.00 86.94 94 ASP A O 1
ATOM 757 N N . PRO A 1 95 ? -32.128 -21.823 -4.345 1.00 84.50 95 PRO A N 1
ATOM 758 C CA . PRO A 1 95 ? -32.989 -22.953 -4.014 1.00 84.50 95 PRO A CA 1
ATOM 759 C C . PRO A 1 95 ? -34.390 -22.860 -4.633 1.00 84.50 95 PRO A C 1
ATOM 761 O O . PRO A 1 95 ? -35.010 -23.905 -4.834 1.00 84.50 95 PRO A O 1
ATOM 764 N N . GLN A 1 96 ? -34.889 -21.660 -4.955 1.00 88.62 96 GLN A N 1
ATOM 765 C CA . GLN A 1 96 ? -36.217 -21.480 -5.556 1.00 88.62 96 GLN A CA 1
ATOM 766 C C . GLN A 1 96 ? -36.220 -21.969 -7.001 1.00 88.62 96 GLN A C 1
ATOM 768 O O . GLN A 1 96 ? -37.104 -22.712 -7.422 1.00 88.62 96 GLN A O 1
ATOM 773 N N . THR A 1 97 ? -35.185 -21.597 -7.752 1.00 89.69 97 THR A N 1
ATOM 774 C CA . THR A 1 97 ? -35.054 -21.955 -9.171 1.00 89.69 97 THR A CA 1
ATOM 775 C C . THR A 1 97 ? -34.178 -23.187 -9.408 1.00 89.69 97 THR A C 1
ATOM 777 O O . THR A 1 97 ? -33.975 -23.579 -10.559 1.00 89.69 97 THR A O 1
ATOM 780 N N . LYS A 1 98 ? -33.646 -23.805 -8.343 1.00 92.75 98 LYS A N 1
ATOM 781 C CA . LYS A 1 98 ? -32.698 -24.937 -8.385 1.00 92.75 98 LYS A CA 1
ATOM 782 C C . LYS A 1 98 ? -31.550 -24.689 -9.363 1.00 92.75 98 LYS A C 1
ATOM 784 O O . LYS A 1 98 ? -31.242 -25.532 -10.209 1.00 92.75 98 LYS A O 1
ATOM 789 N N . THR A 1 99 ? -30.969 -23.499 -9.286 1.00 93.19 99 THR A N 1
ATOM 790 C CA . THR A 1 99 ? -29.986 -23.017 -10.256 1.00 93.19 99 THR A CA 1
ATOM 791 C C . THR A 1 99 ? -28.669 -22.695 -9.571 1.00 93.19 99 THR A C 1
ATOM 793 O O . THR A 1 99 ? -28.650 -22.003 -8.559 1.00 93.19 99 THR A O 1
ATOM 796 N N . LEU A 1 100 ? -27.567 -23.176 -10.143 1.00 92.19 100 LEU A N 1
ATOM 797 C CA . LEU A 1 100 ? -26.212 -22.770 -9.790 1.00 92.19 100 LEU A CA 1
ATOM 798 C C . LEU A 1 100 ? -25.733 -21.722 -10.798 1.00 92.19 100 LEU A C 1
ATOM 800 O O . LEU A 1 100 ? -25.734 -21.976 -12.004 1.00 92.19 100 LEU A O 1
ATOM 804 N N . THR A 1 101 ? -25.303 -20.568 -10.308 1.00 93.69 101 THR A N 1
ATOM 805 C CA . THR A 1 101 ? -24.541 -19.583 -11.081 1.00 93.69 101 THR A CA 1
ATOM 806 C C . THR A 1 101 ? -23.096 -19.584 -10.619 1.00 93.69 101 THR A C 1
ATOM 808 O O . THR A 1 101 ? -22.845 -19.716 -9.421 1.00 93.69 101 THR A O 1
ATOM 811 N N . PHE A 1 102 ? -22.154 -19.427 -11.537 1.00 92.00 102 PHE A N 1
ATOM 812 C CA . PHE A 1 102 ? -20.737 -19.313 -11.215 1.00 92.00 102 PHE A CA 1
ATOM 813 C C . PHE A 1 102 ? -20.067 -18.247 -12.068 1.00 92.00 102 PHE A C 1
ATOM 815 O O . PHE A 1 102 ? -20.532 -17.937 -13.166 1.00 92.00 102 PHE A O 1
ATOM 822 N N . ASP A 1 103 ? -18.969 -17.739 -11.534 1.00 90.56 103 ASP A N 1
ATOM 823 C CA . ASP A 1 103 ? -18.126 -16.723 -12.134 1.00 90.56 103 ASP A CA 1
ATOM 824 C C . ASP A 1 103 ? -16.667 -17.190 -12.060 1.00 90.56 103 ASP A C 1
ATOM 826 O O . ASP A 1 103 ? -16.147 -17.499 -10.984 1.00 90.56 103 ASP A O 1
ATOM 830 N N . LEU A 1 104 ? -16.035 -17.330 -13.222 1.00 87.94 104 LEU A N 1
ATOM 831 C CA . LEU A 1 104 ? -14.612 -17.608 -13.348 1.00 87.94 104 LEU A CA 1
ATOM 832 C C . LEU A 1 104 ? -13.924 -16.386 -13.949 1.00 87.94 104 LEU A C 1
ATOM 834 O O . LEU A 1 104 ? -13.920 -16.220 -15.167 1.00 87.94 104 LEU A O 1
ATOM 838 N N . PHE A 1 105 ? -13.289 -15.600 -13.088 1.00 86.38 105 PHE A N 1
ATOM 839 C CA . PHE A 1 105 ? -12.390 -14.520 -13.469 1.00 86.38 105 PHE A CA 1
ATOM 840 C C . PHE A 1 105 ? -10.933 -14.977 -13.335 1.00 86.38 105 PHE A C 1
ATOM 842 O O . PHE A 1 105 ? -10.537 -15.468 -12.275 1.00 86.38 105 PHE A O 1
ATOM 849 N N . ALA A 1 106 ? -10.142 -14.845 -14.399 1.00 82.94 106 ALA A N 1
ATOM 850 C CA . ALA A 1 106 ? -8.740 -15.269 -14.417 1.00 82.94 106 ALA A CA 1
ATOM 851 C C . ALA A 1 106 ? -7.924 -14.530 -15.492 1.00 82.94 106 ALA A C 1
ATOM 853 O O . ALA A 1 106 ? -8.471 -13.796 -16.321 1.00 82.94 106 ALA A O 1
ATOM 854 N N . ASN A 1 107 ? -6.603 -14.720 -15.485 1.00 83.81 107 ASN A N 1
ATOM 855 C CA . ASN A 1 107 ? -5.709 -14.263 -16.543 1.00 83.81 107 ASN A CA 1
ATOM 856 C C . ASN A 1 107 ? -5.075 -15.461 -17.274 1.00 83.81 107 ASN A C 1
ATOM 858 O O . ASN A 1 107 ? -4.702 -16.457 -16.658 1.00 83.81 107 ASN A O 1
ATOM 862 N N . THR A 1 108 ? -4.917 -15.382 -18.598 1.00 79.38 108 THR A N 1
ATOM 863 C CA . THR A 1 108 ? -4.285 -16.444 -19.406 1.00 79.38 108 THR A CA 1
ATOM 864 C C . THR A 1 108 ? -2.834 -16.742 -19.011 1.00 79.38 108 THR A C 1
ATOM 866 O O . THR A 1 108 ? -2.307 -17.797 -19.364 1.00 79.38 108 THR A O 1
ATOM 869 N N . ASN A 1 109 ? -2.185 -15.830 -18.284 1.00 73.06 109 ASN A N 1
ATOM 870 C CA . ASN A 1 109 ? -0.827 -15.996 -17.768 1.00 73.06 109 ASN A CA 1
ATOM 871 C C . ASN A 1 109 ? -0.769 -16.722 -16.414 1.00 73.06 109 ASN A C 1
ATOM 873 O O . ASN A 1 109 ? 0.317 -17.128 -15.997 1.00 73.06 109 ASN A O 1
ATOM 877 N N . ASP A 1 110 ? -1.906 -16.916 -15.744 1.00 70.44 110 ASP A N 1
ATOM 878 C CA . ASP A 1 110 ? -1.950 -17.541 -14.426 1.00 70.44 110 ASP A CA 1
ATOM 879 C C . ASP A 1 110 ? -1.693 -19.054 -14.498 1.00 70.44 110 ASP A C 1
ATOM 881 O O . ASP A 1 110 ? -2.042 -19.747 -15.462 1.00 70.44 110 ASP A O 1
ATOM 885 N N . VAL A 1 111 ? -1.112 -19.582 -13.419 1.00 73.81 111 VAL A N 1
ATOM 886 C CA . VAL A 1 111 ? -0.977 -21.021 -13.173 1.00 73.81 111 VAL A CA 1
ATOM 887 C C . VAL A 1 111 ? -1.555 -21.321 -11.796 1.00 73.81 111 VAL A C 1
ATOM 889 O O . VAL A 1 111 ? -0.969 -20.963 -10.777 1.00 73.81 111 VAL A O 1
ATOM 892 N N . VAL A 1 112 ? -2.705 -21.993 -11.759 1.00 68.94 112 VAL A N 1
ATOM 893 C CA . VAL A 1 112 ? -3.425 -22.306 -10.516 1.00 68.94 112 VAL A CA 1
ATOM 894 C C . VAL A 1 112 ? -3.287 -23.792 -10.234 1.00 68.94 112 VAL A C 1
ATOM 896 O O . VAL A 1 112 ? -3.667 -24.622 -11.053 1.00 68.94 112 VAL A O 1
ATOM 899 N N . ASP A 1 113 ? -2.692 -24.152 -9.098 1.00 72.44 113 ASP A N 1
ATOM 900 C CA . ASP A 1 113 ? -2.351 -25.537 -8.753 1.00 72.44 113 ASP A CA 1
ATOM 901 C C . ASP A 1 113 ? -1.633 -26.289 -9.898 1.00 72.44 113 ASP A C 1
ATOM 903 O O . ASP A 1 113 ? -1.861 -27.474 -10.125 1.00 72.44 113 ASP A O 1
ATOM 907 N N . GLY A 1 114 ? -0.779 -25.620 -10.675 1.00 69.50 114 GLY A N 1
ATOM 908 C CA . GLY A 1 114 ? -0.094 -26.237 -11.820 1.00 69.50 114 GLY A CA 1
ATOM 909 C C . GLY A 1 114 ? -0.964 -26.449 -13.070 1.00 69.50 114 GLY A C 1
ATOM 910 O O . GLY A 1 114 ? -0.480 -27.006 -14.052 1.00 69.50 114 GLY A O 1
ATOM 911 N N . LEU A 1 115 ? -2.226 -26.010 -13.068 1.00 76.25 115 LEU A N 1
ATOM 912 C CA . LEU A 1 115 ? -3.054 -25.900 -14.267 1.00 76.25 115 LEU A CA 1
ATOM 913 C C . LEU A 1 115 ? -2.833 -24.520 -14.902 1.00 76.25 115 LEU A C 1
ATOM 915 O O . LEU A 1 115 ? -3.065 -23.499 -14.259 1.00 76.25 115 LEU A O 1
ATOM 919 N N . SER A 1 116 ? -2.404 -24.499 -16.164 1.00 78.62 116 SER A N 1
ATOM 920 C CA . SER A 1 116 ? -2.311 -23.274 -16.966 1.00 78.62 116 SER A CA 1
ATOM 921 C C . SER A 1 116 ? -3.553 -23.081 -17.836 1.00 78.62 116 SER A C 1
ATOM 923 O O . SER A 1 116 ? -4.218 -24.044 -18.226 1.00 78.62 116 SER A O 1
ATOM 925 N N . PHE A 1 117 ? -3.839 -21.830 -18.184 1.00 82.19 117 PHE A N 1
ATOM 926 C CA . PHE A 1 117 ? -4.955 -21.429 -19.041 1.00 82.19 117 PHE A CA 1
ATOM 927 C C . PHE A 1 117 ? -4.603 -21.528 -20.536 1.00 82.19 117 PHE A C 1
ATOM 929 O O . PHE A 1 117 ? -4.657 -20.544 -21.271 1.00 82.19 117 PHE A O 1
ATOM 936 N N . THR A 1 118 ? -4.222 -22.726 -20.988 1.00 81.12 118 THR A N 1
ATOM 937 C CA . THR A 1 118 ? -3.783 -22.990 -22.370 1.00 81.12 118 THR A CA 1
ATOM 938 C C . THR A 1 118 ? -4.513 -24.184 -22.991 1.00 81.12 118 THR A C 1
ATOM 940 O O . THR A 1 118 ? -4.989 -25.073 -22.286 1.00 81.12 118 THR A O 1
ATOM 943 N N . GLY A 1 119 ? -4.613 -24.203 -24.324 1.00 83.44 119 GLY A N 1
ATOM 944 C CA . GLY A 1 119 ? -5.256 -25.292 -25.064 1.00 83.44 119 GLY A CA 1
ATOM 945 C C . GLY A 1 119 ? -6.764 -25.403 -24.814 1.00 83.44 119 GLY A C 1
ATOM 946 O O . GLY A 1 119 ? -7.458 -24.402 -24.635 1.00 83.44 119 GLY A O 1
ATOM 947 N N . ASP A 1 120 ? -7.287 -26.628 -24.833 1.00 88.00 120 ASP A N 1
ATOM 948 C CA . ASP A 1 120 ? -8.706 -26.896 -24.589 1.00 88.00 120 ASP A CA 1
ATOM 949 C C . ASP A 1 120 ? -8.994 -27.037 -23.091 1.00 88.00 120 ASP A C 1
ATOM 951 O O . ASP A 1 120 ? -8.505 -27.957 -22.432 1.00 88.00 120 ASP A O 1
ATOM 955 N N . MET A 1 121 ? -9.866 -26.177 -22.567 1.00 90.81 121 MET A N 1
ATOM 956 C CA . MET A 1 121 ? -10.364 -26.269 -21.199 1.00 90.81 121 MET A CA 1
ATOM 957 C C . MET A 1 121 ? -11.814 -26.728 -21.139 1.00 90.81 121 MET A C 1
ATOM 959 O O . MET A 1 121 ? -12.689 -26.249 -21.851 1.00 90.81 121 MET A 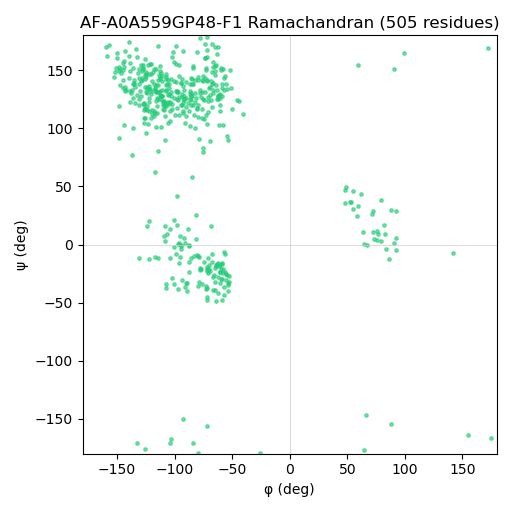O 1
ATOM 963 N N . ASN A 1 122 ? -12.095 -27.615 -20.203 1.00 93.50 122 ASN A N 1
ATOM 964 C CA . ASN A 1 122 ? -13.422 -28.010 -19.785 1.00 93.50 122 ASN A CA 1
ATOM 965 C C . ASN A 1 122 ? -13.943 -27.055 -18.705 1.00 93.50 122 ASN A C 1
ATOM 967 O O . ASN A 1 122 ? -13.296 -26.876 -17.676 1.00 93.50 122 ASN A O 1
ATOM 971 N N . ILE A 1 123 ? -15.156 -26.539 -18.888 1.00 94.56 123 ILE A N 1
ATOM 972 C CA . ILE A 1 123 ? -15.975 -25.954 -17.823 1.00 94.56 123 ILE A CA 1
ATOM 973 C C . ILE A 1 123 ? -17.136 -26.909 -17.574 1.00 94.56 123 ILE A C 1
ATOM 975 O O . ILE A 1 123 ? -17.877 -27.246 -18.500 1.00 94.56 123 ILE A O 1
ATOM 979 N N . LEU A 1 124 ? -17.298 -27.387 -16.344 1.00 95.12 124 LEU A N 1
ATOM 980 C CA . LEU A 1 124 ? -18.320 -28.382 -16.031 1.00 95.12 124 LEU A CA 1
ATOM 981 C C . LEU A 1 124 ? -18.944 -28.180 -14.656 1.00 95.12 124 LEU A C 1
ATOM 983 O O . LEU A 1 124 ? -18.309 -27.685 -13.731 1.00 95.12 124 LEU A O 1
ATOM 987 N N . VAL A 1 125 ? -20.190 -28.617 -14.509 1.00 96.38 125 VAL A N 1
ATOM 988 C CA . VAL A 1 125 ? -20.902 -28.653 -13.229 1.00 96.38 125 VAL A CA 1
ATOM 989 C C . VAL A 1 125 ? -21.132 -30.103 -12.844 1.00 96.38 125 VAL A C 1
ATOM 991 O O . VAL A 1 125 ? -21.716 -30.866 -13.619 1.00 96.38 125 VAL A O 1
ATOM 994 N N . LYS A 1 126 ? -20.691 -30.482 -11.641 1.00 96.38 126 LYS A N 1
ATOM 995 C CA . LYS A 1 126 ? -20.985 -31.789 -11.045 1.00 96.38 126 LYS A CA 1
ATOM 996 C C . LYS A 1 126 ? -22.034 -31.640 -9.960 1.00 96.38 126 LYS A C 1
ATOM 998 O O . LYS A 1 126 ? -21.912 -30.769 -9.106 1.00 96.38 126 LYS A O 1
ATOM 1003 N N . ASP A 1 127 ? -23.021 -32.524 -9.957 1.00 94.44 127 ASP A N 1
ATOM 1004 C CA . ASP A 1 127 ? -24.014 -32.647 -8.892 1.00 94.44 127 ASP A CA 1
ATOM 1005 C C . ASP A 1 127 ? -24.037 -34.097 -8.412 1.00 94.44 127 ASP A C 1
ATOM 1007 O O . ASP A 1 127 ? -24.256 -35.014 -9.202 1.00 94.44 127 ASP A O 1
ATOM 1011 N N . LYS A 1 128 ? -23.756 -34.308 -7.121 1.00 90.44 128 LYS A N 1
ATOM 1012 C CA . LYS A 1 128 ? -23.626 -35.645 -6.506 1.00 90.44 128 LYS A CA 1
ATOM 1013 C C . LYS A 1 128 ? -22.652 -36.577 -7.248 1.00 90.44 128 LYS A C 1
ATOM 1015 O O . LYS A 1 128 ? -22.880 -37.775 -7.345 1.00 90.44 128 LYS A O 1
ATOM 1020 N N . GLY A 1 129 ? -21.560 -36.015 -7.767 1.00 85.00 129 GLY A N 1
ATOM 1021 C CA . GLY A 1 129 ? -20.520 -36.755 -8.489 1.00 85.00 129 GLY A CA 1
ATOM 1022 C C . GLY A 1 129 ? -20.785 -36.945 -9.986 1.00 85.00 129 GLY A C 1
ATOM 1023 O O . GLY A 1 129 ? -19.850 -37.264 -10.715 1.00 85.00 129 GLY A O 1
ATOM 1024 N N . GLU A 1 130 ? -22.000 -36.671 -10.469 1.00 92.19 130 GLU A N 1
ATOM 1025 C CA . GLU A 1 130 ? -22.346 -36.760 -11.890 1.00 92.19 130 GLU A CA 1
ATOM 1026 C C . GLU A 1 130 ? -22.160 -35.418 -12.600 1.00 92.19 130 GLU A C 1
ATOM 1028 O O . GLU A 1 130 ? -22.596 -34.378 -12.105 1.00 92.19 130 GLU A O 1
ATOM 1033 N N . THR A 1 131 ? -21.576 -35.434 -13.798 1.00 94.06 131 THR A N 1
ATOM 1034 C CA . THR A 1 131 ? -21.487 -34.249 -14.661 1.00 94.06 131 THR A CA 1
ATOM 1035 C C . THR A 1 131 ? -22.869 -33.904 -15.219 1.00 94.06 131 THR A C 1
ATOM 1037 O O . THR A 1 131 ? -23.430 -34.667 -16.002 1.00 94.06 131 THR A O 1
ATOM 1040 N N . LYS A 1 132 ? -23.421 -32.751 -14.830 1.00 93.69 132 LYS A N 1
ATOM 1041 C CA . LYS A 1 132 ? -24.733 -32.255 -15.290 1.00 93.69 132 LYS A CA 1
ATOM 1042 C C . LYS A 1 132 ? -24.637 -31.334 -16.496 1.00 93.69 132 LYS A C 1
ATOM 1044 O O . LYS A 1 132 ? -25.544 -31.306 -17.318 1.00 93.69 132 LYS A O 1
ATOM 1049 N N . ALA A 1 133 ? -23.537 -30.603 -16.605 1.00 93.19 133 ALA A N 1
ATOM 1050 C CA . ALA A 1 133 ? -23.225 -29.773 -17.754 1.00 93.19 133 ALA A CA 1
ATOM 1051 C C . ALA A 1 133 ? -21.717 -29.811 -17.982 1.00 93.19 133 ALA A C 1
ATOM 1053 O O . ALA A 1 133 ? -20.952 -29.812 -17.017 1.00 93.19 133 ALA A O 1
ATOM 1054 N N . LYS A 1 134 ? -21.298 -29.844 -19.245 1.00 92.25 134 LYS A N 1
ATOM 1055 C CA . LYS A 1 134 ? -19.903 -29.713 -19.662 1.00 92.25 134 LYS A CA 1
ATOM 1056 C C . LYS A 1 134 ? -19.877 -28.909 -20.951 1.00 92.25 134 LYS A C 1
ATOM 1058 O O . LYS A 1 134 ? -20.622 -29.210 -21.877 1.00 92.25 134 LYS A O 1
ATOM 1063 N N . THR A 1 135 ? -19.009 -27.917 -21.001 1.00 90.94 135 THR A N 1
ATOM 1064 C CA . THR A 1 135 ? -18.626 -27.229 -22.226 1.00 90.94 135 THR A CA 1
ATOM 1065 C C . THR A 1 135 ? -17.109 -27.235 -22.330 1.00 90.94 135 THR A C 1
ATOM 1067 O O . THR A 1 135 ? -16.413 -27.311 -21.314 1.00 90.94 135 THR A O 1
ATOM 1070 N N . LYS A 1 136 ? -16.596 -27.210 -23.555 1.00 91.19 136 LYS A N 1
ATOM 1071 C CA . LYS A 1 136 ? -15.165 -27.129 -23.834 1.00 91.19 136 LYS A CA 1
ATOM 1072 C C . LYS A 1 136 ? -14.887 -25.796 -24.513 1.00 91.19 136 LYS A C 1
ATOM 1074 O O . LYS A 1 136 ? -15.520 -25.482 -25.516 1.00 91.19 136 LYS A O 1
ATOM 1079 N N . ILE A 1 137 ? -13.979 -25.012 -23.959 1.00 90.44 137 ILE A N 1
ATOM 1080 C CA . ILE A 1 137 ? -13.585 -23.705 -24.473 1.00 90.44 137 ILE A CA 1
ATOM 1081 C C . ILE A 1 137 ? -12.125 -23.800 -24.889 1.00 90.44 137 ILE A C 1
ATOM 1083 O O . ILE A 1 137 ? -11.292 -24.286 -24.124 1.00 90.44 137 ILE A O 1
ATOM 1087 N N . ARG A 1 138 ? -11.818 -23.338 -26.098 1.00 87.69 138 ARG A N 1
ATOM 1088 C CA . ARG A 1 138 ? -10.434 -23.216 -26.552 1.00 87.69 138 ARG A CA 1
ATOM 1089 C C . ARG A 1 138 ? -9.857 -21.898 -26.062 1.00 87.69 138 ARG A C 1
ATOM 1091 O O . ARG A 1 138 ? -10.379 -20.833 -26.398 1.00 87.69 138 ARG A O 1
ATOM 1098 N N . MET A 1 139 ? -8.800 -21.988 -25.270 1.00 86.12 139 MET A N 1
ATOM 1099 C CA . MET A 1 139 ? -8.013 -20.844 -24.830 1.00 86.12 139 MET A CA 1
ATOM 1100 C C . MET A 1 139 ? -7.182 -20.315 -26.003 1.00 86.12 139 MET A C 1
ATOM 1102 O O . MET A 1 139 ? -6.850 -21.092 -26.907 1.00 86.12 139 MET A O 1
ATOM 1106 N N . PRO A 1 140 ? -6.847 -19.015 -26.025 1.00 78.56 140 PRO A N 1
ATOM 1107 C CA . PRO A 1 140 ? -5.906 -18.502 -27.010 1.00 78.56 140 PRO A CA 1
ATOM 1108 C C . PRO A 1 140 ? -4.575 -19.249 -26.894 1.00 78.56 140 PRO A C 1
ATOM 1110 O O . PRO A 1 140 ? -4.192 -19.710 -25.813 1.00 78.56 140 PRO A O 1
ATOM 1113 N N . GLU A 1 141 ? -3.856 -19.358 -28.011 1.00 67.56 141 GLU A N 1
ATOM 1114 C CA . GLU A 1 141 ? -2.459 -19.770 -27.951 1.00 67.56 141 GLU A CA 1
ATOM 1115 C C . GLU A 1 141 ? -1.738 -18.835 -26.988 1.00 67.56 141 GLU A C 1
ATOM 1117 O O . GLU A 1 141 ? -1.925 -17.613 -27.037 1.00 67.56 141 GLU A O 1
ATOM 1122 N N . LYS A 1 142 ? -0.932 -19.405 -26.087 1.00 59.62 142 LYS A N 1
ATOM 1123 C CA . LYS A 1 142 ? -0.043 -18.588 -25.277 1.00 59.62 142 LYS A CA 1
ATOM 1124 C C . LYS A 1 142 ? 0.881 -17.911 -26.279 1.00 59.62 142 LYS A C 1
ATOM 1126 O O . LYS A 1 142 ? 1.785 -18.558 -26.809 1.00 59.62 142 LYS A O 1
ATOM 1131 N N . ASN A 1 143 ? 0.631 -16.630 -26.572 1.00 49.53 143 ASN A N 1
ATOM 1132 C CA . ASN A 1 143 ? 1.638 -15.791 -27.199 1.00 49.53 143 ASN A CA 1
ATOM 1133 C C . ASN A 1 143 ? 2.894 -16.079 -26.405 1.00 49.53 143 ASN A C 1
ATOM 1135 O O . ASN A 1 143 ? 2.847 -16.005 -25.171 1.00 49.53 143 ASN A O 1
ATOM 1139 N N . LYS A 1 144 ? 3.972 -16.495 -27.086 1.00 42.03 144 LYS A N 1
ATOM 1140 C CA . LYS A 1 144 ? 5.263 -16.573 -26.420 1.00 42.03 144 LYS A CA 1
ATOM 1141 C C . LYS A 1 144 ? 5.344 -15.290 -25.625 1.00 42.03 144 LYS A C 1
ATOM 1143 O O . LYS A 1 144 ? 5.218 -14.206 -26.199 1.00 42.03 144 LYS A O 1
ATOM 1148 N N . GLU A 1 145 ? 5.546 -15.411 -24.323 1.00 41.22 145 GLU A N 1
ATOM 1149 C CA . GLU A 1 145 ? 6.350 -14.402 -23.691 1.00 41.22 145 GLU A CA 1
ATOM 1150 C C . GLU A 1 145 ? 7.632 -14.430 -24.537 1.00 41.22 145 GLU A C 1
ATOM 1152 O O . GLU A 1 145 ? 8.546 -15.222 -24.316 1.00 41.22 145 GLU A O 1
ATOM 1157 N N . THR A 1 146 ? 7.711 -13.566 -25.565 1.00 35.50 146 THR A N 1
ATOM 1158 C CA . THR A 1 146 ? 8.919 -12.780 -25.719 1.00 35.50 146 THR A CA 1
ATOM 1159 C C . THR A 1 146 ? 9.208 -12.424 -24.291 1.00 35.50 146 THR A C 1
ATOM 1161 O O . THR A 1 146 ? 8.337 -11.837 -23.649 1.00 35.50 146 THR A O 1
ATOM 1164 N N . LYS A 1 147 ? 10.297 -12.967 -23.749 1.00 37.94 147 LYS A N 1
ATOM 1165 C CA . LYS A 1 147 ? 10.796 -12.585 -22.442 1.00 37.94 147 LYS A CA 1
ATOM 1166 C C . LYS A 1 147 ? 10.914 -11.077 -22.575 1.00 37.94 147 LYS A C 1
ATOM 1168 O O . LYS A 1 147 ? 11.872 -10.600 -23.176 1.00 37.94 147 LYS A O 1
ATOM 1173 N N . THR A 1 148 ? 9.845 -10.361 -22.236 1.00 45.31 148 THR A N 1
ATOM 1174 C CA . THR A 1 148 ? 9.746 -8.943 -22.503 1.00 45.31 148 THR A CA 1
ATOM 1175 C C . THR A 1 148 ? 10.729 -8.452 -21.497 1.00 45.31 148 THR A C 1
ATOM 1177 O O . THR A 1 148 ? 10.537 -8.605 -20.291 1.00 45.31 148 THR A O 1
ATOM 1180 N N . GLU A 1 149 ? 11.899 -8.095 -21.999 1.00 57.19 149 GLU A N 1
ATOM 1181 C CA . GLU A 1 149 ? 12.995 -7.701 -21.162 1.00 57.19 149 GLU A CA 1
ATOM 1182 C C . GLU A 1 149 ? 12.575 -6.374 -20.564 1.00 57.19 149 GLU A C 1
ATOM 1184 O O . GLU A 1 149 ? 12.787 -5.324 -21.161 1.00 57.19 149 GLU A O 1
ATOM 1189 N N . TYR A 1 150 ? 11.889 -6.441 -19.422 1.00 67.75 150 TYR A N 1
ATOM 1190 C CA . TYR A 1 150 ? 11.319 -5.258 -18.820 1.00 67.75 150 TYR A CA 1
ATOM 1191 C C . TYR A 1 150 ? 12.462 -4.285 -18.548 1.00 67.75 150 TYR A C 1
ATOM 1193 O O . TYR A 1 150 ? 13.475 -4.699 -17.968 1.00 67.75 150 TYR A O 1
ATOM 1201 N N . PRO A 1 151 ? 12.333 -3.030 -19.008 1.00 81.31 151 PRO A N 1
ATOM 1202 C CA . PRO A 1 151 ? 13.397 -2.043 -18.897 1.00 81.31 151 PRO A CA 1
ATOM 1203 C C . PRO A 1 151 ? 13.769 -1.807 -17.435 1.00 81.31 151 PRO A C 1
ATOM 1205 O O . PRO A 1 151 ? 14.937 -1.573 -17.139 1.00 81.31 151 PRO A O 1
ATOM 1208 N N . TYR A 1 152 ? 12.807 -1.963 -16.522 1.00 87.00 152 TYR A N 1
ATOM 1209 C CA . TYR A 1 152 ? 13.030 -1.904 -15.089 1.00 87.00 152 TYR A CA 1
ATOM 1210 C C . TYR A 1 152 ? 12.160 -2.917 -14.324 1.00 87.00 152 TYR A C 1
ATOM 1212 O O . TYR A 1 152 ? 11.202 -3.467 -14.871 1.00 87.00 152 TYR A O 1
ATOM 1220 N N . ALA A 1 153 ? 12.491 -3.136 -13.052 1.00 81.94 153 ALA A N 1
ATOM 1221 C CA . ALA A 1 153 ? 11.652 -3.798 -12.060 1.00 81.94 153 ALA A CA 1
ATOM 1222 C C . ALA A 1 153 ? 11.749 -3.046 -10.725 1.00 81.94 153 ALA A C 1
ATOM 1224 O O . ALA A 1 153 ? 12.853 -2.747 -10.266 1.00 81.94 153 ALA A O 1
ATOM 1225 N N . SER A 1 154 ? 10.600 -2.739 -10.123 1.00 82.19 154 SER A N 1
ATOM 1226 C CA . SER A 1 154 ? 10.500 -2.187 -8.766 1.00 82.19 154 SER A CA 1
ATOM 1227 C C . SER A 1 154 ? 10.532 -3.316 -7.731 1.00 82.19 154 SER A C 1
ATOM 1229 O O . SER A 1 154 ? 10.146 -4.449 -8.028 1.00 82.19 154 SER A O 1
ATOM 1231 N N . SER A 1 155 ? 10.993 -3.014 -6.514 1.00 79.75 155 SER A N 1
ATOM 1232 C CA . SER A 1 155 ? 10.840 -3.922 -5.369 1.00 79.75 155 SER A CA 1
ATOM 1233 C C . SER A 1 155 ? 9.410 -3.945 -4.816 1.00 79.75 155 SER A C 1
ATOM 1235 O O . SER A 1 155 ? 9.051 -4.868 -4.084 1.00 79.75 155 SER A O 1
ATOM 1237 N N . TYR A 1 156 ? 8.590 -2.964 -5.193 1.00 78.19 156 TYR A N 1
ATOM 1238 C CA . TYR A 1 156 ? 7.177 -2.880 -4.862 1.00 78.19 156 TYR A CA 1
ATOM 1239 C C . TYR A 1 156 ? 6.286 -3.372 -6.010 1.00 78.19 156 TYR A C 1
ATOM 1241 O O . TYR A 1 156 ? 6.665 -3.359 -7.181 1.00 78.19 156 TYR A O 1
ATOM 1249 N N . GLY A 1 157 ? 5.075 -3.811 -5.658 1.00 74.38 157 GLY A N 1
ATOM 1250 C CA . GLY A 1 157 ? 4.034 -4.161 -6.622 1.00 74.38 157 GLY A CA 1
ATOM 1251 C C . GLY A 1 157 ? 3.227 -2.950 -7.106 1.00 74.38 157 GLY A C 1
ATOM 1252 O O . GLY A 1 157 ? 3.526 -1.795 -6.800 1.00 74.38 157 GLY A O 1
ATOM 1253 N N . ASN A 1 158 ? 2.145 -3.233 -7.834 1.00 73.75 158 ASN A N 1
ATOM 1254 C CA . ASN A 1 158 ? 1.214 -2.211 -8.334 1.00 73.75 158 ASN A CA 1
ATOM 1255 C C . ASN A 1 158 ? 0.401 -1.541 -7.213 1.00 73.75 158 ASN A C 1
ATOM 1257 O O . ASN A 1 158 ? -0.097 -0.433 -7.387 1.00 73.75 158 ASN A O 1
ATOM 1261 N N . VAL A 1 159 ? 0.251 -2.218 -6.074 1.00 77.88 159 VAL A N 1
ATOM 1262 C CA . VAL A 1 159 ? -0.391 -1.688 -4.870 1.00 77.88 159 VAL A CA 1
ATOM 1263 C C . VAL A 1 159 ? 0.621 -1.762 -3.736 1.00 77.88 159 VAL A C 1
ATOM 1265 O O . VAL A 1 159 ? 1.203 -2.818 -3.479 1.00 77.88 159 VAL A O 1
ATOM 1268 N N . ILE A 1 160 ? 0.851 -0.623 -3.094 1.00 81.75 160 ILE A N 1
ATOM 1269 C CA . ILE A 1 160 ? 1.778 -0.446 -1.984 1.00 81.75 160 ILE A CA 1
ATOM 1270 C C . ILE A 1 160 ? 0.953 0.050 -0.806 1.00 81.75 160 ILE A C 1
ATOM 1272 O O . ILE A 1 160 ? 0.496 1.185 -0.807 1.00 81.75 16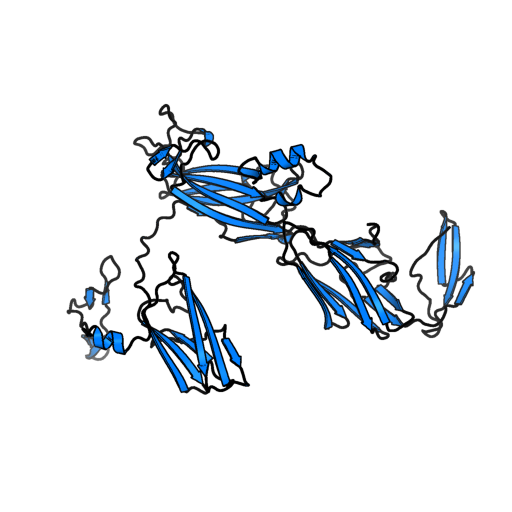0 ILE A O 1
ATOM 1276 N N . GLU A 1 161 ? 0.759 -0.791 0.198 1.00 82.56 161 GLU A N 1
ATOM 1277 C CA . GLU A 1 161 ? 0.060 -0.424 1.429 1.00 82.56 161 GLU A CA 1
ATOM 1278 C C . GLU A 1 161 ? 1.083 -0.398 2.559 1.00 82.56 161 GLU A C 1
ATOM 1280 O O . GLU A 1 161 ? 1.815 -1.374 2.737 1.00 82.56 161 GLU A O 1
ATOM 1285 N N . LEU A 1 162 ? 1.167 0.693 3.318 1.00 81.75 162 LEU A N 1
ATOM 1286 C CA . LEU A 1 162 ? 2.097 0.882 4.439 1.00 81.75 162 LEU A CA 1
ATOM 1287 C C . LEU A 1 162 ? 1.344 1.490 5.628 1.00 81.75 162 LEU A C 1
ATOM 1289 O O . LEU A 1 162 ? 0.498 2.357 5.437 1.00 81.75 162 LEU A O 1
ATOM 1293 N N . GLY A 1 163 ? 1.627 1.014 6.841 1.00 78.00 163 GLY A N 1
ATOM 1294 C CA . GLY A 1 163 ? 0.903 1.426 8.050 1.00 78.00 163 GLY A CA 1
ATOM 1295 C C . GLY A 1 163 ? 1.816 1.793 9.217 1.00 78.00 163 GLY A C 1
ATOM 1296 O O . GLY A 1 163 ? 3.039 1.851 9.061 1.00 78.00 163 GLY A O 1
ATOM 1297 N N . GLU A 1 164 ? 1.248 1.994 10.410 1.00 75.81 164 GLU A N 1
ATOM 1298 C CA . GLU A 1 164 ? 2.018 2.317 11.625 1.00 75.81 164 GLU A CA 1
ATOM 1299 C C . GLU A 1 164 ? 3.142 1.296 11.902 1.00 75.81 164 GLU A C 1
ATOM 1301 O O . GLU A 1 164 ? 4.266 1.676 12.224 1.00 75.81 164 GLU A O 1
ATOM 1306 N N . GLY A 1 165 ? 2.892 -0.003 11.693 1.00 78.25 165 GLY A N 1
ATOM 1307 C CA . GLY A 1 165 ? 3.904 -1.057 11.873 1.00 78.25 165 GLY A CA 1
ATOM 1308 C C . GLY A 1 165 ? 5.112 -0.968 10.921 1.00 78.25 165 GLY A C 1
ATOM 1309 O O . GLY A 1 165 ? 6.176 -1.540 11.190 1.00 78.25 165 GLY A O 1
ATOM 1310 N N . ASP A 1 166 ? 4.977 -0.229 9.819 1.00 85.12 166 ASP A N 1
ATOM 1311 C CA . ASP A 1 166 ? 6.048 0.020 8.851 1.00 85.12 166 ASP A CA 1
ATOM 1312 C C . ASP A 1 166 ? 6.783 1.339 9.118 1.00 85.12 166 ASP A C 1
ATOM 1314 O O . ASP A 1 166 ? 7.846 1.576 8.531 1.00 85.12 166 ASP A O 1
ATOM 1318 N N . LEU A 1 167 ? 6.252 2.180 10.015 1.00 84.81 167 LEU A N 1
ATOM 1319 C CA . LEU A 1 167 ? 6.855 3.444 10.409 1.00 84.81 167 LEU A CA 1
ATOM 1320 C C . LEU A 1 167 ? 8.075 3.200 11.296 1.00 84.81 167 LEU A C 1
ATOM 1322 O O . LEU A 1 167 ? 7.990 2.770 12.448 1.00 84.81 167 LEU A O 1
ATOM 1326 N N . SER A 1 168 ? 9.247 3.518 10.759 1.00 85.44 168 SER A N 1
ATOM 1327 C CA . SER A 1 168 ? 10.481 3.492 11.528 1.00 85.44 168 SER A CA 1
ATOM 1328 C C . SER A 1 168 ? 10.567 4.705 12.450 1.00 85.44 168 SER A C 1
ATOM 1330 O O . SER A 1 168 ? 10.418 5.853 12.026 1.00 85.44 168 SER A O 1
ATOM 1332 N N . LYS A 1 169 ? 10.882 4.446 13.723 1.00 77.75 169 LYS A N 1
ATOM 1333 C CA . LYS A 1 169 ? 11.064 5.480 14.754 1.00 77.75 169 LYS A CA 1
ATOM 1334 C C . LYS A 1 169 ? 12.350 6.293 14.565 1.00 77.75 169 LYS A C 1
ATOM 1336 O O . LYS A 1 169 ? 12.433 7.410 15.062 1.00 77.75 169 LYS A O 1
ATOM 1341 N N . ASN A 1 170 ? 13.331 5.750 13.838 1.00 79.12 170 ASN A N 1
ATOM 1342 C CA . ASN A 1 170 ? 14.650 6.356 13.661 1.00 79.12 170 ASN A CA 1
ATOM 1343 C C . ASN A 1 170 ? 14.944 6.560 12.171 1.00 79.12 170 ASN A C 1
ATOM 1345 O O . ASN A 1 170 ? 15.289 5.612 11.465 1.00 79.12 170 ASN A O 1
ATOM 1349 N N . LYS A 1 171 ? 14.835 7.805 11.694 1.00 80.00 171 LYS A N 1
ATOM 1350 C CA . LYS A 1 171 ? 15.299 8.196 10.355 1.00 80.00 171 LYS A CA 1
ATOM 1351 C C . LYS A 1 171 ? 16.834 8.197 10.331 1.00 80.00 171 LYS A C 1
ATOM 1353 O O . LYS A 1 171 ? 17.425 8.888 11.161 1.00 80.00 171 LYS A O 1
ATOM 1358 N N . PRO A 1 172 ? 17.492 7.439 9.432 1.00 80.75 172 PRO A N 1
ATOM 1359 C CA . PRO A 1 172 ? 18.946 7.463 9.333 1.00 80.75 172 PRO A CA 1
ATOM 1360 C C . PRO A 1 172 ? 19.424 8.846 8.878 1.00 80.75 172 PRO A C 1
ATOM 1362 O O . PRO A 1 172 ? 18.746 9.527 8.106 1.00 80.75 172 PRO A O 1
ATOM 1365 N N . ASN A 1 173 ? 20.618 9.246 9.322 1.00 81.44 173 ASN A N 1
ATOM 1366 C CA . ASN A 1 173 ? 21.233 10.516 8.912 1.00 81.44 173 ASN A CA 1
ATOM 1367 C C . ASN A 1 173 ? 21.512 10.559 7.400 1.00 81.44 173 ASN A C 1
ATOM 1369 O O . ASN A 1 173 ? 21.519 11.628 6.794 1.00 81.44 173 ASN A O 1
ATOM 1373 N N . ASN A 1 174 ? 21.733 9.392 6.795 1.00 81.81 174 ASN A N 1
ATOM 1374 C CA . ASN A 1 174 ? 21.930 9.219 5.368 1.00 81.81 174 ASN A CA 1
ATOM 1375 C C . ASN A 1 174 ? 20.708 8.515 4.758 1.00 81.81 174 ASN A C 1
ATOM 1377 O O . ASN A 1 174 ? 20.434 7.353 5.049 1.00 81.81 174 ASN A O 1
ATOM 1381 N N . LEU A 1 175 ? 19.988 9.205 3.870 1.00 78.75 175 LEU A N 1
ATOM 1382 C CA . LEU A 1 175 ? 18.748 8.696 3.266 1.00 78.75 175 LEU A CA 1
ATOM 1383 C C . LEU A 1 175 ? 18.977 7.458 2.380 1.00 78.75 175 LEU A C 1
ATOM 1385 O O . LEU A 1 175 ? 18.058 6.677 2.152 1.00 78.75 175 LEU A O 1
ATOM 1389 N N . THR A 1 176 ? 20.209 7.232 1.914 1.00 74.81 176 THR A N 1
ATOM 1390 C CA . THR A 1 176 ? 20.553 6.023 1.145 1.00 74.81 176 THR A CA 1
ATOM 1391 C C . THR A 1 176 ? 20.583 4.755 2.004 1.00 74.81 176 THR A C 1
ATOM 1393 O O . THR A 1 176 ? 20.417 3.656 1.471 1.00 74.81 176 THR A O 1
ATOM 1396 N N . GLU A 1 177 ? 20.705 4.890 3.327 1.00 82.00 177 GLU A N 1
ATOM 1397 C CA . GLU A 1 177 ? 20.702 3.787 4.301 1.00 82.00 177 GLU A CA 1
ATOM 1398 C C . GLU A 1 177 ? 19.293 3.403 4.762 1.00 82.00 177 GLU A C 1
ATOM 1400 O O . GLU A 1 177 ? 19.137 2.462 5.534 1.00 82.00 177 GLU A O 1
ATOM 1405 N N . MET A 1 178 ? 18.256 4.099 4.282 1.00 86.19 178 MET A N 1
ATOM 1406 C CA . MET A 1 178 ? 16.876 3.705 4.552 1.00 86.19 178 MET A CA 1
ATOM 1407 C C . MET A 1 178 ? 16.627 2.261 4.093 1.00 86.19 178 MET A C 1
ATOM 1409 O O . MET A 1 178 ? 17.175 1.795 3.084 1.00 86.19 178 MET A O 1
ATOM 1413 N N . GLU A 1 179 ? 15.793 1.549 4.839 1.00 84.50 179 GLU A N 1
ATOM 1414 C CA . GLU A 1 179 ? 15.362 0.196 4.506 1.00 84.50 179 GLU A CA 1
ATOM 1415 C C . GLU A 1 179 ? 14.204 0.245 3.503 1.00 84.50 179 GLU A C 1
ATOM 1417 O O . GLU A 1 179 ? 13.329 1.108 3.572 1.00 84.50 179 GLU A O 1
ATOM 1422 N N . SER A 1 180 ? 14.202 -0.687 2.548 1.00 80.50 180 SER A N 1
ATOM 1423 C CA . SER A 1 180 ? 13.048 -0.896 1.669 1.00 80.50 180 SER A CA 1
ATOM 1424 C C . SER A 1 180 ? 11.948 -1.634 2.440 1.00 80.50 180 SER A C 1
ATOM 1426 O O . SER A 1 180 ? 12.245 -2.446 3.315 1.00 80.50 180 SER A O 1
ATOM 1428 N N . GLY A 1 181 ? 10.683 -1.324 2.159 1.00 80.62 181 GLY A N 1
ATOM 1429 C CA . GLY A 1 181 ? 9.530 -1.804 2.925 1.00 80.62 181 GLY A CA 1
ATOM 1430 C C . GLY A 1 181 ? 9.278 -1.051 4.238 1.00 80.62 181 GLY A C 1
ATOM 1431 O O . GLY A 1 181 ? 8.367 -1.418 4.973 1.00 80.62 181 GLY A O 1
ATOM 1432 N N . LYS A 1 182 ? 10.058 -0.005 4.542 1.00 88.12 182 LYS A N 1
ATOM 1433 C CA . LYS A 1 182 ? 9.848 0.886 5.692 1.00 88.12 182 LYS A CA 1
ATOM 1434 C C . LYS A 1 182 ? 9.538 2.306 5.243 1.00 88.12 182 LYS A C 1
ATOM 1436 O O . LYS A 1 182 ? 10.011 2.761 4.199 1.00 88.12 182 LYS A O 1
ATOM 1441 N N . ILE A 1 183 ? 8.770 3.008 6.072 1.00 89.75 183 ILE A N 1
ATOM 1442 C CA . ILE A 1 183 ? 8.508 4.440 5.921 1.00 89.75 183 ILE A CA 1
ATOM 1443 C C . ILE A 1 183 ? 9.146 5.212 7.067 1.00 89.75 183 ILE A C 1
ATOM 1445 O O . ILE A 1 183 ? 9.273 4.721 8.188 1.00 89.75 183 ILE A O 1
ATOM 1449 N N . TYR A 1 184 ? 9.546 6.441 6.781 1.00 91.19 184 TYR A N 1
ATOM 1450 C CA . TYR A 1 184 ? 10.191 7.320 7.743 1.00 91.19 184 TYR A CA 1
ATOM 1451 C C . TYR A 1 184 ? 9.488 8.667 7.729 1.00 91.19 184 TYR A C 1
ATOM 1453 O O . TYR A 1 184 ? 9.264 9.240 6.663 1.00 91.19 184 TYR A O 1
ATOM 1461 N N . SER A 1 185 ? 9.153 9.179 8.910 1.00 87.25 185 SER A N 1
ATOM 1462 C CA . SER A 1 185 ? 8.545 10.502 9.028 1.00 87.25 185 SER A CA 1
ATOM 1463 C C . SER A 1 185 ? 9.559 11.597 8.693 1.00 87.25 185 SER A C 1
ATOM 1465 O O . SER A 1 185 ? 10.703 11.580 9.158 1.00 87.25 185 SER A O 1
ATOM 1467 N N . ASP A 1 186 ? 9.134 12.562 7.887 1.00 84.00 186 ASP A N 1
ATOM 1468 C CA . ASP A 1 186 ? 9.867 13.779 7.570 1.00 84.00 186 ASP A CA 1
ATOM 1469 C C . ASP A 1 186 ? 9.117 14.988 8.136 1.00 84.00 186 ASP A C 1
ATOM 1471 O O . ASP A 1 186 ? 8.368 15.677 7.439 1.00 84.00 186 ASP A O 1
ATOM 1475 N N . SER A 1 187 ? 9.301 15.219 9.437 1.00 77.44 187 SER A N 1
ATOM 1476 C CA . SER A 1 187 ? 8.562 16.226 10.206 1.00 77.44 187 SER A CA 1
ATOM 1477 C C . SER A 1 187 ? 8.718 17.652 9.669 1.00 77.44 187 SER A C 1
ATOM 1479 O O . SER A 1 187 ? 7.790 18.446 9.794 1.00 77.44 187 SER A O 1
ATOM 1481 N N . GLU A 1 188 ? 9.849 17.996 9.048 1.00 79.69 188 GLU A N 1
ATOM 1482 C CA . GLU A 1 188 ? 10.057 19.331 8.463 1.00 79.69 188 GLU A CA 1
ATOM 1483 C C . GLU A 1 188 ? 9.103 19.599 7.294 1.00 79.69 188 GLU A C 1
ATOM 1485 O O . GLU A 1 188 ? 8.571 20.699 7.154 1.00 79.69 188 GLU A O 1
ATOM 1490 N N . LYS A 1 189 ? 8.861 18.576 6.468 1.00 75.81 189 LYS A N 1
ATOM 1491 C CA . LYS A 1 189 ? 8.009 18.658 5.274 1.00 75.81 189 LYS A CA 1
ATOM 1492 C C . LYS A 1 189 ? 6.608 18.085 5.485 1.00 75.81 189 LYS A C 1
ATOM 1494 O O . LYS A 1 189 ? 5.789 18.177 4.575 1.00 75.81 189 LYS A O 1
ATOM 1499 N N . GLN A 1 190 ? 6.328 17.539 6.673 1.00 78.56 190 GLN A N 1
ATOM 1500 C CA . GLN A 1 190 ? 5.051 16.914 7.038 1.00 78.56 190 GLN A CA 1
ATOM 1501 C C . GLN A 1 190 ? 4.643 15.805 6.051 1.00 78.56 190 GLN A C 1
ATOM 1503 O O . GLN A 1 190 ? 3.505 15.751 5.587 1.00 78.56 190 GLN A O 1
ATOM 1508 N N . GLN A 1 191 ? 5.595 14.935 5.714 1.00 85.94 191 GLN A N 1
ATOM 1509 C CA . GLN A 1 191 ? 5.437 13.849 4.743 1.00 85.94 191 GLN A CA 1
ATOM 1510 C C . GLN A 1 191 ? 6.136 12.572 5.228 1.00 85.94 191 GLN A C 1
ATOM 1512 O O . GLN A 1 191 ? 6.863 12.588 6.221 1.00 85.94 191 GLN A O 1
ATOM 1517 N N . TYR A 1 192 ? 5.963 11.484 4.489 1.00 89.44 192 TYR A N 1
ATOM 1518 C CA . TYR A 1 192 ? 6.687 10.231 4.660 1.00 89.44 192 TYR A CA 1
ATOM 1519 C C . TYR A 1 192 ? 7.691 10.037 3.532 1.00 89.44 192 TYR A C 1
ATOM 1521 O O . TYR A 1 192 ? 7.458 10.425 2.387 1.00 89.44 192 TYR A O 1
ATOM 1529 N N . LEU A 1 193 ? 8.809 9.409 3.870 1.00 92.25 193 LEU A N 1
ATOM 1530 C CA . LEU A 1 193 ? 9.836 8.988 2.934 1.00 92.25 193 LEU A CA 1
ATOM 1531 C C . LEU A 1 193 ? 9.861 7.465 2.885 1.00 92.25 193 LEU A C 1
ATOM 1533 O O . LEU A 1 193 ? 9.923 6.817 3.931 1.00 92.25 193 LEU A O 1
ATOM 1537 N N . LEU A 1 194 ? 9.869 6.907 1.681 1.00 92.19 194 LEU A N 1
ATOM 1538 C CA . LEU A 1 194 ? 10.043 5.478 1.448 1.00 92.19 194 LEU A CA 1
ATOM 1539 C C . LEU A 1 194 ? 11.103 5.235 0.380 1.00 92.19 194 LEU A C 1
ATOM 1541 O O . LEU A 1 194 ? 11.313 6.053 -0.517 1.00 92.19 194 LEU A O 1
ATOM 1545 N N . LYS A 1 195 ? 11.779 4.096 0.487 1.00 91.56 195 LYS A N 1
ATOM 1546 C CA . LYS A 1 195 ? 12.830 3.693 -0.443 1.00 91.56 195 LYS A CA 1
ATOM 1547 C C . LYS A 1 195 ? 12.371 2.508 -1.278 1.00 91.56 195 LYS A C 1
ATOM 1549 O O . LYS A 1 195 ? 11.883 1.515 -0.734 1.00 91.56 195 LYS A O 1
ATOM 1554 N N . ASP A 1 196 ? 12.588 2.598 -2.581 1.00 89.00 196 ASP A N 1
ATOM 1555 C CA . ASP A 1 196 ? 12.466 1.493 -3.529 1.00 89.00 196 ASP A CA 1
ATOM 1556 C C . ASP A 1 196 ? 13.857 1.112 -4.044 1.00 89.00 196 ASP A C 1
ATOM 1558 O O . ASP A 1 196 ? 14.703 1.979 -4.268 1.00 89.00 196 ASP A O 1
ATOM 1562 N N . ASN A 1 197 ? 14.110 -0.181 -4.216 1.00 86.62 197 ASN A N 1
ATOM 1563 C CA . ASN A 1 197 ? 15.306 -0.672 -4.888 1.00 86.62 197 ASN A CA 1
ATOM 1564 C C . ASN A 1 197 ? 14.918 -1.132 -6.288 1.00 86.62 197 ASN A C 1
ATOM 1566 O O . ASN A 1 197 ? 14.316 -2.191 -6.460 1.00 86.62 197 ASN A O 1
ATOM 1570 N N . ILE A 1 198 ? 15.292 -0.336 -7.282 1.00 86.62 198 ILE A N 1
ATOM 1571 C CA . ILE A 1 198 ? 14.920 -0.559 -8.671 1.00 86.62 198 ILE A CA 1
ATOM 1572 C C . ILE A 1 198 ? 16.057 -1.258 -9.400 1.00 86.62 198 ILE A C 1
ATOM 1574 O O . ILE A 1 198 ? 17.211 -0.828 -9.349 1.00 86.62 198 ILE A O 1
ATOM 1578 N N . ILE A 1 199 ? 15.715 -2.319 -10.124 1.00 84.75 199 ILE A N 1
ATOM 1579 C CA . ILE A 1 199 ? 16.601 -2.954 -11.095 1.00 84.75 199 ILE A CA 1
ATOM 1580 C C . ILE A 1 199 ? 16.320 -2.316 -12.453 1.00 84.75 199 ILE A C 1
A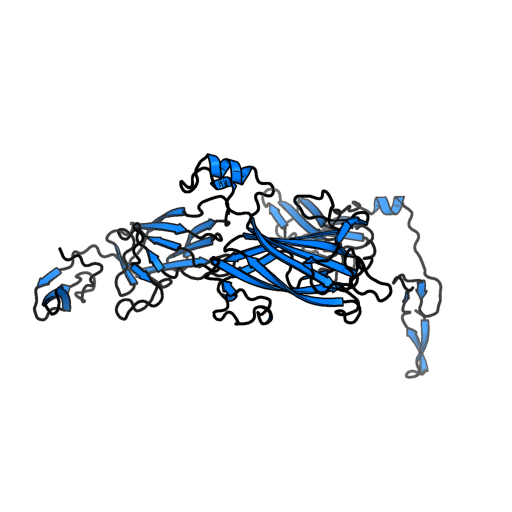TOM 1582 O O . ILE A 1 199 ? 15.197 -2.390 -12.934 1.00 84.75 199 ILE A O 1
ATOM 1586 N N . LEU A 1 200 ? 17.328 -1.718 -13.083 1.00 87.62 200 LEU A N 1
ATOM 1587 C CA . LEU A 1 200 ? 17.230 -1.016 -14.364 1.00 87.62 200 LEU A CA 1
ATOM 1588 C C . LEU A 1 200 ? 18.186 -1.638 -15.385 1.00 87.62 200 LEU A C 1
ATOM 1590 O O . LEU A 1 200 ? 19.347 -1.912 -15.078 1.00 87.62 200 LEU A O 1
ATOM 1594 N N . ARG A 1 201 ? 17.718 -1.881 -16.607 1.00 84.69 201 ARG A N 1
ATOM 1595 C CA . ARG A 1 201 ? 18.541 -2.442 -17.686 1.00 84.69 201 ARG A CA 1
ATOM 1596 C C . ARG A 1 201 ? 19.407 -1.374 -18.341 1.00 84.69 201 ARG A C 1
ATOM 1598 O O . ARG A 1 201 ? 18.964 -0.245 -18.537 1.00 84.69 201 ARG A O 1
ATOM 1605 N N . LYS A 1 202 ? 20.626 -1.763 -18.730 1.00 87.19 202 LYS A N 1
ATOM 1606 C CA . LYS A 1 202 ? 21.552 -0.906 -19.481 1.00 87.19 202 LYS A CA 1
ATOM 1607 C C . LYS A 1 202 ? 20.854 -0.301 -20.707 1.00 87.19 202 LYS A C 1
ATOM 1609 O O . LYS A 1 202 ? 20.203 -1.026 -21.456 1.00 87.19 202 LYS A O 1
ATOM 1614 N N . GLY A 1 203 ? 21.048 0.996 -20.925 1.00 89.94 203 GLY A N 1
ATOM 1615 C CA . GLY A 1 203 ? 20.487 1.756 -22.044 1.00 89.94 203 GLY A CA 1
ATOM 1616 C C . GLY A 1 203 ? 19.150 2.433 -21.741 1.00 89.94 203 GLY A C 1
ATOM 1617 O O . GLY A 1 203 ? 18.673 3.199 -22.572 1.00 89.94 203 GLY A O 1
ATOM 1618 N N . TYR A 1 204 ? 18.573 2.199 -20.558 1.00 94.62 204 TYR A N 1
ATOM 1619 C CA . TYR A 1 204 ? 17.342 2.852 -20.122 1.00 94.62 204 TYR A CA 1
ATOM 1620 C C . TYR A 1 204 ? 17.584 3.827 -18.973 1.00 94.62 204 TYR A C 1
ATOM 1622 O O . TYR A 1 204 ? 18.411 3.595 -18.084 1.00 94.62 204 TYR A O 1
ATOM 1630 N N . ALA A 1 205 ? 16.822 4.913 -18.998 1.00 96.75 205 ALA A N 1
ATOM 1631 C CA . ALA A 1 205 ? 16.592 5.804 -17.879 1.00 96.75 205 ALA A CA 1
ATOM 1632 C C . ALA A 1 205 ? 15.165 5.594 -17.365 1.00 96.75 205 ALA A C 1
ATOM 1634 O O . ALA A 1 205 ? 14.239 5.333 -18.137 1.00 96.75 205 ALA A O 1
ATOM 1635 N N . LEU A 1 206 ? 14.995 5.701 -16.053 1.00 96.06 206 LEU A N 1
ATOM 1636 C CA . LEU A 1 206 ? 13.706 5.623 -15.393 1.00 96.06 206 LEU A CA 1
ATOM 1637 C C . LEU A 1 206 ? 13.496 6.889 -14.578 1.00 96.06 206 LEU A C 1
ATOM 1639 O O . LEU A 1 206 ? 14.256 7.176 -13.650 1.00 96.06 206 LEU A O 1
ATOM 1643 N N . LYS A 1 207 ? 12.442 7.616 -14.925 1.00 95.56 207 LYS A N 1
ATOM 1644 C CA . LYS A 1 207 ? 11.933 8.733 -14.147 1.00 95.56 207 LYS A CA 1
ATOM 1645 C C . LYS A 1 207 ? 10.838 8.212 -13.221 1.00 95.56 207 LYS A C 1
ATOM 1647 O O . LYS A 1 207 ? 9.847 7.652 -13.686 1.00 95.56 207 LYS A O 1
ATOM 1652 N N . VAL A 1 208 ? 11.043 8.368 -11.920 1.00 95.25 208 VAL A N 1
ATOM 1653 C CA . VAL A 1 208 ? 10.084 7.992 -10.880 1.00 95.25 208 VAL A CA 1
ATOM 1654 C C . VAL A 1 208 ? 9.545 9.265 -10.259 1.00 95.25 208 VAL A C 1
ATOM 1656 O O . VAL A 1 208 ? 10.314 10.053 -9.702 1.00 95.25 208 VAL A O 1
ATOM 1659 N N . THR A 1 209 ? 8.235 9.455 -10.343 1.00 91.81 209 THR A N 1
ATOM 1660 C CA . THR A 1 209 ? 7.564 10.632 -9.794 1.00 91.81 209 THR A CA 1
ATOM 1661 C C . THR A 1 209 ? 6.467 10.192 -8.847 1.00 91.81 209 THR A C 1
ATOM 1663 O O . THR A 1 209 ? 5.648 9.341 -9.194 1.00 91.81 209 THR A O 1
ATOM 1666 N N . THR A 1 210 ? 6.427 10.776 -7.654 1.00 90.81 210 THR A N 1
ATOM 1667 C CA . THR A 1 210 ? 5.310 10.580 -6.734 1.00 90.81 210 THR A CA 1
ATOM 1668 C C . THR A 1 210 ? 4.410 11.794 -6.691 1.00 90.81 210 THR A C 1
ATOM 1670 O O . THR A 1 210 ? 4.862 12.941 -6.634 1.00 90.81 210 THR A O 1
ATOM 1673 N N . TYR A 1 211 ? 3.114 11.524 -6.670 1.00 81.75 211 TYR A N 1
ATOM 1674 C CA . TYR A 1 211 ? 2.067 12.523 -6.594 1.00 81.75 211 TYR A CA 1
ATOM 1675 C C . TYR A 1 211 ? 1.172 12.206 -5.411 1.00 81.75 211 TYR A C 1
ATOM 1677 O O . TYR A 1 211 ? 0.847 11.045 -5.155 1.00 81.75 211 TYR A O 1
ATOM 1685 N N . ASN A 1 212 ? 0.698 13.249 -4.746 1.00 76.69 212 ASN A N 1
ATOM 1686 C CA . ASN A 1 212 ? -0.534 13.140 -3.987 1.00 76.69 212 ASN A CA 1
ATOM 1687 C C . ASN A 1 212 ? -1.635 13.794 -4.824 1.00 76.69 212 ASN A C 1
ATOM 1689 O O . ASN A 1 212 ? -1.500 14.979 -5.153 1.00 76.69 212 ASN A O 1
ATOM 1693 N N . PRO A 1 213 ? -2.703 13.064 -5.191 1.00 61.59 213 PRO A N 1
ATOM 1694 C CA . PRO A 1 213 ? -3.792 13.646 -5.968 1.00 61.59 213 PRO A CA 1
ATOM 1695 C C . PRO A 1 213 ? -4.503 14.790 -5.231 1.00 61.59 213 PRO A C 1
ATOM 1697 O O . PRO A 1 213 ? -5.154 15.621 -5.861 1.00 61.59 213 PRO A O 1
ATOM 1700 N N . GLY A 1 214 ? -4.292 14.902 -3.916 1.00 53.81 214 GLY A N 1
ATOM 1701 C CA . GLY A 1 214 ? -4.827 15.969 -3.095 1.00 53.81 214 GLY A CA 1
ATOM 1702 C C . GLY A 1 214 ? -6.351 15.941 -3.019 1.00 53.81 214 GLY A C 1
ATOM 1703 O O . GLY A 1 214 ? -7.028 15.077 -3.563 1.00 53.81 214 GLY A O 1
ATOM 1704 N N . LYS A 1 215 ? -6.887 16.944 -2.324 1.00 48.78 215 LYS A N 1
ATOM 1705 C CA . LYS A 1 215 ? -8.319 17.255 -2.239 1.00 48.78 215 LYS A CA 1
ATOM 1706 C C . LYS A 1 215 ? -8.678 18.376 -3.221 1.00 48.78 215 LYS A C 1
ATOM 1708 O O . LYS A 1 215 ? -9.341 19.336 -2.832 1.00 48.78 215 LYS A O 1
ATOM 1713 N N . THR A 1 216 ? -8.146 18.360 -4.443 1.00 44.22 216 THR A N 1
ATOM 1714 C CA . THR A 1 216 ? -8.249 19.503 -5.379 1.00 44.22 216 THR A CA 1
ATOM 1715 C C . THR A 1 216 ? -9.694 19.859 -5.744 1.00 44.22 216 THR A C 1
ATOM 1717 O O . THR A 1 216 ? -9.997 21.030 -5.989 1.00 44.22 216 THR A O 1
ATOM 1720 N N . ASP A 1 217 ? -10.616 18.908 -5.620 1.00 39.59 217 ASP A N 1
ATOM 1721 C CA . ASP A 1 217 ? -12.058 19.120 -5.799 1.00 39.59 217 ASP A CA 1
ATOM 1722 C C . ASP A 1 217 ? -12.718 19.810 -4.586 1.00 39.59 217 ASP A C 1
ATOM 1724 O O . ASP A 1 217 ? -13.763 20.444 -4.717 1.00 39.59 217 ASP A O 1
ATOM 1728 N N . MET A 1 218 ? -12.089 19.750 -3.403 1.00 40.75 218 MET A N 1
ATOM 1729 C CA . MET A 1 218 ? -12.588 20.322 -2.139 1.00 40.75 218 MET A CA 1
ATOM 1730 C C . MET A 1 218 ? -12.109 21.754 -1.870 1.00 40.75 218 MET A C 1
ATOM 1732 O O . MET A 1 218 ? -12.352 22.313 -0.797 1.00 40.75 218 MET A O 1
ATOM 1736 N N . LEU A 1 219 ? -11.410 22.372 -2.822 1.00 49.19 219 LEU A N 1
ATOM 1737 C CA . LEU A 1 219 ? -11.032 23.780 -2.727 1.00 49.19 219 LEU A CA 1
ATOM 1738 C C . LEU A 1 219 ? -12.271 24.676 -2.541 1.00 49.19 219 LEU A C 1
ATOM 1740 O O . LEU A 1 219 ? -12.250 25.625 -1.757 1.00 49.19 219 LEU A O 1
ATOM 1744 N N . ALA A 1 220 ? -13.387 24.323 -3.183 1.00 41.78 220 ALA A N 1
ATOM 1745 C CA . ALA A 1 220 ? -14.675 24.971 -2.984 1.00 41.78 220 ALA A CA 1
ATOM 1746 C C . ALA A 1 220 ? -15.319 24.532 -1.653 1.00 41.78 220 ALA A C 1
ATOM 1748 O O . ALA A 1 220 ? -16.169 23.649 -1.627 1.00 41.78 220 ALA A O 1
ATOM 1749 N N . GLY A 1 221 ? -14.931 25.162 -0.541 1.00 42.06 221 GLY A N 1
ATOM 1750 C CA . GLY A 1 221 ? -15.630 25.003 0.745 1.00 42.06 221 GLY A CA 1
ATOM 1751 C C . GLY A 1 221 ? -14.754 24.953 1.993 1.00 42.06 221 GLY A C 1
ATOM 1752 O O . GLY A 1 221 ? -15.292 25.010 3.093 1.00 42.06 221 GLY A O 1
ATOM 1753 N N . ASN A 1 222 ? -13.424 24.899 1.861 1.00 42.03 222 ASN A N 1
ATOM 1754 C CA . ASN A 1 222 ? -12.535 24.795 3.026 1.00 42.03 222 ASN A CA 1
ATOM 1755 C C . ASN A 1 222 ? -12.301 26.118 3.784 1.00 42.03 222 ASN A C 1
ATOM 1757 O O . ASN A 1 222 ? -11.726 26.094 4.865 1.00 42.03 222 ASN A O 1
ATOM 1761 N N . GLY A 1 223 ? -12.714 27.267 3.232 1.00 46.00 223 GLY A N 1
ATOM 1762 C CA . GLY A 1 223 ? -12.547 28.590 3.854 1.00 46.00 223 GLY A CA 1
ATOM 1763 C C . GLY A 1 223 ? -11.097 29.084 3.979 1.00 46.00 223 GLY A C 1
ATOM 1764 O O . GLY A 1 223 ? -10.881 30.193 4.460 1.00 46.00 223 GLY A O 1
ATOM 1765 N N . VAL A 1 224 ? -10.114 28.292 3.539 1.00 45.69 224 VAL A N 1
ATOM 1766 C CA . VAL A 1 224 ? -8.675 28.581 3.647 1.00 45.69 224 VAL A CA 1
ATOM 1767 C C . VAL A 1 224 ? -8.165 29.362 2.435 1.00 45.69 224 VAL A C 1
ATOM 1769 O O . VAL A 1 224 ? -7.277 30.199 2.577 1.00 45.69 224 VAL A O 1
ATOM 1772 N N . TYR A 1 225 ? -8.729 29.122 1.248 1.00 52.00 225 TYR A N 1
ATOM 1773 C CA . TYR A 1 225 ? -8.289 29.756 0.002 1.00 52.00 225 TYR A CA 1
ATOM 1774 C C . TYR A 1 225 ? -9.344 30.706 -0.564 1.00 52.00 225 TYR A C 1
ATOM 1776 O O . TYR A 1 225 ? -10.548 30.445 -0.504 1.00 52.00 225 TYR A O 1
ATOM 1784 N N . SER A 1 226 ? -8.883 31.811 -1.153 1.00 62.22 226 SER A N 1
ATOM 1785 C CA . SER A 1 226 ? -9.753 32.732 -1.883 1.00 62.22 226 SER A CA 1
ATOM 1786 C C . SER A 1 226 ? -10.304 32.058 -3.147 1.00 62.22 226 SER A C 1
ATOM 1788 O O . SER A 1 226 ? -9.661 31.187 -3.735 1.00 62.22 226 SER A O 1
ATOM 1790 N N . LYS A 1 227 ? -11.481 32.486 -3.624 1.00 66.38 227 LYS A N 1
ATOM 1791 C CA . LYS A 1 227 ? -12.058 31.980 -4.887 1.00 66.38 227 LYS A CA 1
ATOM 1792 C C . LYS A 1 227 ? -11.105 32.138 -6.081 1.00 66.38 227 LYS A C 1
ATOM 1794 O O . LYS A 1 227 ? -11.137 31.319 -6.996 1.00 66.38 227 LYS A O 1
ATOM 1799 N N . GLU A 1 228 ? -10.256 33.164 -6.069 1.00 68.69 228 GLU A N 1
ATOM 1800 C CA . GLU A 1 228 ? -9.255 33.414 -7.109 1.00 68.69 228 GLU A CA 1
ATOM 1801 C C . GLU A 1 228 ? -8.086 32.427 -7.055 1.00 68.69 228 GLU A C 1
ATOM 1803 O O . GLU A 1 228 ? -7.638 31.965 -8.105 1.00 68.69 228 GLU A O 1
ATOM 1808 N N . ASP A 1 229 ? -7.624 32.048 -5.863 1.00 58.41 229 ASP A N 1
ATOM 1809 C CA . ASP A 1 229 ? -6.553 31.056 -5.709 1.00 58.41 229 ASP A CA 1
ATOM 1810 C C . ASP A 1 229 ? -7.043 29.651 -6.058 1.00 58.41 229 ASP A C 1
ATOM 1812 O O . ASP A 1 229 ? -6.343 28.904 -6.738 1.00 58.41 229 ASP A O 1
ATOM 1816 N N . ILE A 1 230 ? -8.289 29.329 -5.705 1.00 58.50 230 ILE A N 1
ATOM 1817 C CA . ILE A 1 230 ? -8.954 28.081 -6.101 1.00 58.50 230 ILE A CA 1
ATOM 1818 C C . ILE A 1 230 ? -9.008 27.961 -7.628 1.00 58.50 230 ILE A C 1
ATOM 1820 O O . ILE A 1 230 ? -8.622 26.937 -8.191 1.00 58.50 230 ILE A O 1
ATOM 1824 N N . ALA A 1 231 ? -9.427 29.029 -8.311 1.00 65.12 231 ALA A N 1
ATOM 1825 C CA . ALA A 1 231 ? -9.508 29.054 -9.766 1.00 65.12 231 ALA A CA 1
ATOM 1826 C C . ALA A 1 231 ? -8.131 28.979 -10.449 1.00 65.12 231 ALA A C 1
ATOM 1828 O O . ALA A 1 231 ? -8.051 28.489 -11.573 1.00 65.12 231 ALA A O 1
ATOM 1829 N N . LYS A 1 232 ? -7.058 29.461 -9.808 1.00 63.97 232 LYS A N 1
ATOM 1830 C CA . LYS A 1 232 ? -5.681 29.287 -10.301 1.00 63.97 232 LYS A CA 1
ATOM 1831 C C . LYS A 1 232 ? -5.219 27.842 -10.143 1.00 63.97 232 LYS A C 1
ATOM 1833 O O . LYS A 1 232 ? -4.748 27.273 -11.120 1.00 63.97 232 LYS A O 1
ATOM 1838 N N . ILE A 1 233 ? -5.422 27.249 -8.964 1.00 56.81 233 ILE A N 1
ATOM 1839 C CA . ILE A 1 233 ? -5.017 25.869 -8.658 1.00 56.81 233 ILE A CA 1
ATOM 1840 C C . ILE A 1 233 ? -5.741 24.865 -9.561 1.00 56.81 233 ILE A C 1
ATOM 1842 O O . ILE A 1 233 ? -5.105 23.952 -10.062 1.00 56.81 233 ILE A O 1
ATOM 1846 N N . GLN A 1 234 ? -7.040 25.053 -9.821 1.00 57.06 234 GLN A N 1
ATOM 1847 C CA . GLN A 1 234 ? -7.823 24.172 -10.702 1.00 57.06 234 GLN A CA 1
ATOM 1848 C C . GLN A 1 234 ? -7.448 24.278 -12.190 1.00 57.06 234 GLN A C 1
ATOM 1850 O O . GLN A 1 234 ? -7.833 23.412 -12.978 1.00 57.06 234 GLN A O 1
ATOM 1855 N N . LYS A 1 235 ? -6.764 25.359 -12.589 1.00 59.78 235 LYS A N 1
ATOM 1856 C CA . LYS A 1 235 ? -6.359 25.635 -13.978 1.00 59.78 235 LYS A CA 1
ATOM 1857 C C . LYS A 1 235 ? -4.905 25.264 -14.273 1.00 59.78 235 LYS A C 1
ATOM 1859 O O . LYS A 1 235 ? -4.507 25.313 -15.435 1.00 59.78 235 LYS A O 1
ATOM 1864 N N . THR A 1 236 ? -4.115 24.911 -13.263 1.00 51.84 236 THR A N 1
ATOM 1865 C CA . THR A 1 236 ? -2.744 24.412 -13.429 1.00 51.84 236 THR A CA 1
ATOM 1866 C C . THR A 1 236 ? -2.773 22.925 -13.755 1.00 51.84 236 THR A C 1
ATOM 1868 O O . THR A 1 236 ? -2.936 22.111 -12.865 1.00 51.84 236 THR A O 1
ATOM 1871 N N . ASN A 1 237 ? -2.624 22.555 -15.027 1.00 45.72 237 ASN A N 1
ATOM 1872 C CA . ASN A 1 237 ? -2.483 21.153 -15.422 1.00 45.72 237 ASN A CA 1
ATOM 1873 C C . ASN A 1 237 ? -1.002 20.725 -15.319 1.00 45.72 237 ASN A C 1
ATOM 1875 O O . ASN A 1 237 ? -0.175 21.402 -15.932 1.00 45.72 237 ASN A O 1
ATOM 1879 N N . PRO A 1 238 ? -0.659 19.625 -14.621 1.00 49.53 238 PRO A N 1
ATOM 1880 C CA . PRO A 1 238 ? -1.548 18.766 -13.839 1.00 49.53 238 PRO A CA 1
ATOM 1881 C C . PRO A 1 238 ? -1.955 19.391 -12.501 1.00 49.53 238 PRO A C 1
ATOM 1883 O O . PRO A 1 238 ? -1.126 19.931 -11.775 1.00 49.53 238 PRO A O 1
ATOM 1886 N N . ASN A 1 239 ? -3.224 19.202 -12.112 1.00 54.09 239 ASN A N 1
ATOM 1887 C CA . ASN A 1 239 ? -3.736 19.533 -10.770 1.00 54.09 239 ASN A CA 1
ATOM 1888 C C . ASN A 1 239 ? -3.146 18.594 -9.681 1.00 54.09 239 ASN A C 1
ATOM 1890 O O . ASN A 1 239 ? -3.683 18.486 -8.582 1.00 54.09 239 ASN A O 1
ATOM 1894 N N . LEU A 1 240 ? -2.064 17.873 -9.990 1.00 61.53 240 LEU A N 1
ATOM 1895 C CA . LEU A 1 240 ? -1.385 16.909 -9.135 1.00 61.53 240 LEU A CA 1
ATOM 1896 C C . LEU A 1 240 ? -0.103 17.552 -8.613 1.00 61.53 240 LEU A C 1
ATOM 1898 O O . LEU A 1 240 ? 0.769 17.948 -9.387 1.00 61.53 240 LEU A O 1
ATOM 1902 N N . ARG A 1 241 ? 0.045 17.629 -7.292 1.00 67.88 241 ARG A N 1
ATOM 1903 C CA . ARG A 1 241 ? 1.282 18.133 -6.696 1.00 67.88 241 ARG A CA 1
ATOM 1904 C C . ARG A 1 241 ? 2.332 17.023 -6.697 1.00 67.88 241 ARG A C 1
ATOM 1906 O O . ARG A 1 241 ? 2.171 16.025 -5.993 1.00 67.88 241 ARG A O 1
ATOM 1913 N N . VAL A 1 242 ? 3.422 17.235 -7.433 1.00 80.19 242 VAL A N 1
ATOM 1914 C CA . VAL A 1 242 ? 4.629 16.401 -7.342 1.00 80.19 242 VAL A CA 1
ATOM 1915 C C . VAL A 1 242 ? 5.207 16.513 -5.929 1.00 80.19 242 VAL A C 1
ATOM 1917 O O . VAL A 1 242 ? 5.456 17.615 -5.432 1.00 80.19 242 VAL A O 1
ATOM 1920 N N . LEU A 1 243 ? 5.404 15.374 -5.271 1.00 85.44 243 LEU A N 1
ATOM 1921 C CA . LEU A 1 243 ? 6.031 15.285 -3.949 1.00 85.44 243 LEU A CA 1
ATOM 1922 C C . LEU A 1 243 ? 7.518 14.947 -4.047 1.00 85.44 243 LEU A C 1
ATOM 1924 O O . LEU A 1 243 ? 8.335 15.452 -3.274 1.00 85.44 243 LEU A O 1
ATOM 1928 N N . SER A 1 244 ? 7.870 14.074 -4.985 1.00 90.75 244 SER A N 1
ATOM 1929 C CA . SER A 1 244 ? 9.252 13.756 -5.314 1.00 90.75 244 SER A CA 1
ATOM 1930 C C . SER A 1 244 ? 9.370 13.351 -6.768 1.00 90.75 244 SER A C 1
ATOM 1932 O O . SER A 1 244 ? 8.432 12.818 -7.357 1.00 90.75 244 SER A O 1
ATOM 1934 N N . GLU A 1 245 ? 10.542 13.607 -7.324 1.00 92.44 245 GLU A N 1
ATOM 1935 C CA . GLU A 1 245 ? 10.911 13.212 -8.668 1.00 92.44 245 GLU A CA 1
ATOM 1936 C C . GLU A 1 245 ? 12.377 12.792 -8.634 1.00 92.44 245 GLU A C 1
ATOM 1938 O O . GLU A 1 245 ? 13.216 13.459 -8.023 1.00 92.44 245 GLU A O 1
ATOM 1943 N N . THR A 1 246 ? 12.696 11.657 -9.236 1.00 94.25 246 THR A N 1
ATOM 1944 C CA . THR A 1 246 ? 14.070 11.166 -9.335 1.00 94.25 246 THR A CA 1
ATOM 1945 C C . THR A 1 246 ? 14.248 10.462 -10.665 1.00 94.25 246 THR A C 1
ATOM 1947 O O . THR A 1 246 ? 13.414 9.653 -11.063 1.00 94.25 246 THR A O 1
ATOM 1950 N N . THR A 1 247 ? 15.353 10.757 -11.345 1.00 95.50 247 THR A N 1
ATOM 1951 C CA . THR A 1 247 ? 15.745 10.052 -12.566 1.00 95.50 247 THR A CA 1
ATOM 1952 C C . THR A 1 247 ? 16.971 9.204 -12.272 1.00 95.50 247 THR A C 1
ATOM 1954 O O . THR A 1 247 ? 17.997 9.716 -11.831 1.00 95.50 247 THR A O 1
ATOM 1957 N N . ILE A 1 248 ? 16.871 7.905 -12.530 1.00 95.88 248 ILE A N 1
ATOM 1958 C CA . ILE A 1 248 ? 17.999 6.970 -12.500 1.00 95.88 248 ILE A CA 1
ATOM 1959 C C . ILE A 1 248 ? 18.283 6.470 -13.916 1.00 95.88 248 ILE A C 1
ATOM 1961 O O . ILE A 1 248 ? 17.392 6.445 -14.763 1.00 95.88 248 ILE A O 1
ATOM 1965 N N . TYR A 1 249 ? 19.521 6.071 -14.193 1.00 96.81 249 TYR A N 1
ATOM 1966 C CA . TYR A 1 249 ? 19.920 5.567 -15.509 1.00 96.81 249 TYR A CA 1
ATOM 1967 C C . TYR A 1 249 ? 20.965 4.464 -15.385 1.00 96.81 249 TYR A C 1
ATOM 1969 O O . TYR A 1 249 ? 21.753 4.445 -14.436 1.00 96.81 249 TYR A O 1
ATOM 1977 N N . ALA A 1 250 ? 20.973 3.541 -16.341 1.00 92.38 250 ALA A N 1
ATOM 1978 C CA . ALA A 1 250 ? 21.903 2.420 -16.365 1.00 92.38 250 ALA A CA 1
ATOM 1979 C C . ALA A 1 250 ? 22.764 2.460 -17.634 1.00 92.38 250 ALA A C 1
ATOM 1981 O O . ALA A 1 250 ? 22.255 2.297 -18.742 1.00 92.38 250 ALA A O 1
ATOM 1982 N N . ASP A 1 251 ? 24.071 2.642 -17.480 1.00 93.50 251 ASP A N 1
ATOM 1983 C CA . ASP A 1 251 ? 25.059 2.658 -18.561 1.00 93.50 251 ASP A CA 1
ATOM 1984 C C . ASP A 1 251 ? 26.189 1.650 -18.285 1.00 93.50 251 ASP A C 1
ATOM 1986 O O . ASP A 1 251 ? 26.130 0.876 -17.334 1.00 93.50 251 ASP A O 1
ATOM 1990 N N . SER A 1 252 ? 27.225 1.591 -19.123 1.00 91.69 252 SER A N 1
ATOM 1991 C CA . SER A 1 252 ? 28.315 0.621 -18.937 1.00 91.69 252 SER A CA 1
ATOM 1992 C C . SER A 1 252 ? 29.123 0.792 -17.643 1.00 91.69 252 SER A C 1
ATOM 1994 O O . SER A 1 252 ? 29.804 -0.155 -17.250 1.00 91.69 252 SER A O 1
ATOM 1996 N N . ARG A 1 253 ? 29.050 1.945 -16.965 1.00 94.06 253 ARG A N 1
ATOM 1997 C CA . ARG A 1 253 ? 29.854 2.262 -15.772 1.00 94.06 253 ARG A CA 1
ATOM 1998 C C . ARG A 1 253 ? 29.192 1.796 -14.479 1.00 94.06 253 ARG A C 1
ATOM 2000 O O . ARG A 1 253 ? 29.889 1.594 -13.488 1.00 94.06 253 ARG A O 1
ATOM 2007 N N . ASN A 1 254 ? 27.868 1.630 -14.471 1.00 90.44 254 ASN A N 1
ATOM 2008 C CA . ASN A 1 254 ? 27.091 1.343 -13.260 1.00 90.44 254 ASN A CA 1
ATOM 2009 C C . ASN A 1 254 ? 26.235 0.063 -13.345 1.00 90.44 254 ASN A C 1
ATOM 2011 O O . ASN A 1 254 ? 25.339 -0.134 -12.518 1.00 90.44 254 ASN A O 1
ATOM 2015 N N . VAL A 1 255 ? 26.514 -0.817 -14.315 1.00 80.81 255 VAL A N 1
ATOM 2016 C CA . VAL A 1 255 ? 25.812 -2.097 -14.507 1.00 80.81 255 VAL A CA 1
ATOM 2017 C C . VAL A 1 255 ? 26.694 -3.310 -14.215 1.00 80.81 255 VAL A C 1
ATOM 2019 O O . VAL A 1 255 ? 27.889 -3.327 -14.503 1.00 80.81 255 VAL A O 1
ATOM 2022 N N . LYS A 1 256 ? 26.064 -4.376 -13.723 1.00 72.38 256 LYS A N 1
ATOM 2023 C CA . LYS A 1 256 ? 26.592 -5.739 -13.637 1.00 72.38 256 LYS A CA 1
ATOM 2024 C C . LYS A 1 256 ? 25.623 -6.669 -14.366 1.00 72.38 256 LYS A C 1
ATOM 2026 O O . LYS A 1 256 ? 24.416 -6.576 -14.167 1.00 72.38 256 LYS A O 1
ATOM 2031 N N . ASP A 1 257 ? 26.133 -7.514 -15.261 1.00 73.62 257 ASP A N 1
ATOM 2032 C CA . ASP A 1 257 ? 25.317 -8.422 -16.087 1.00 73.62 257 ASP A CA 1
ATOM 2033 C C . ASP A 1 257 ? 24.194 -7.697 -16.867 1.00 73.62 257 ASP A C 1
ATOM 2035 O O . ASP A 1 257 ? 23.072 -8.181 -17.010 1.00 73.62 257 ASP A O 1
ATOM 2039 N N . GLY A 1 258 ? 24.496 -6.482 -17.344 1.00 74.31 258 GLY A N 1
ATOM 2040 C CA . GLY A 1 258 ? 23.568 -5.642 -18.110 1.00 74.31 258 GLY A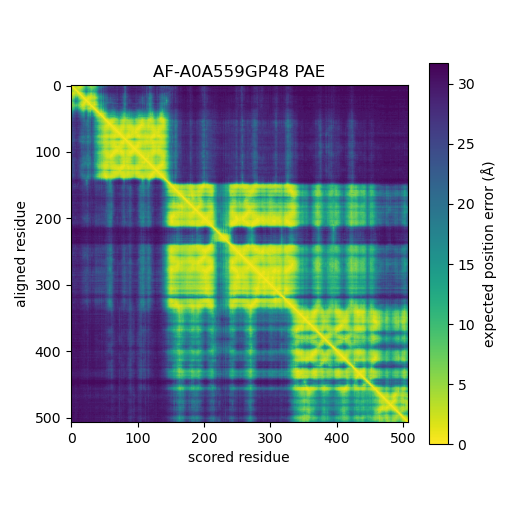 CA 1
ATOM 2041 C C . GLY A 1 258 ? 22.485 -4.943 -17.281 1.00 74.31 258 GLY A C 1
ATOM 2042 O O . GLY A 1 258 ? 21.568 -4.358 -17.861 1.00 74.31 258 GLY A O 1
ATOM 2043 N N . ARG A 1 259 ? 22.564 -4.986 -15.945 1.00 80.12 259 ARG A N 1
ATOM 2044 C CA . ARG A 1 259 ? 21.578 -4.391 -15.031 1.00 80.12 259 ARG A CA 1
ATOM 2045 C C . ARG A 1 259 ? 22.244 -3.557 -13.946 1.00 80.12 259 ARG A C 1
ATOM 2047 O O . ARG A 1 259 ? 23.334 -3.878 -13.490 1.00 80.12 259 ARG A O 1
ATOM 2054 N N . SER A 1 260 ? 21.573 -2.505 -13.510 1.00 81.44 260 SER A N 1
ATOM 2055 C CA . SER A 1 260 ? 21.966 -1.673 -12.378 1.00 81.44 260 SER A CA 1
ATOM 2056 C C . SER A 1 260 ? 20.897 -1.779 -11.299 1.00 81.44 260 SER A C 1
ATOM 2058 O O . SER A 1 260 ? 19.714 -1.698 -11.616 1.00 81.44 260 SER A O 1
ATOM 2060 N N . THR A 1 261 ? 21.295 -1.959 -10.042 1.00 85.81 261 THR A N 1
ATOM 2061 C CA . THR A 1 261 ? 20.375 -1.851 -8.904 1.00 85.81 261 THR A CA 1
ATOM 2062 C C . THR A 1 261 ? 20.611 -0.506 -8.245 1.00 85.81 261 THR A C 1
ATOM 2064 O O . THR A 1 261 ? 21.706 -0.253 -7.743 1.00 85.81 261 THR A O 1
ATOM 2067 N N . GLN A 1 262 ? 19.601 0.354 -8.257 1.00 90.31 262 GLN A N 1
ATOM 2068 C CA . GLN A 1 262 ? 19.688 1.711 -7.729 1.00 90.31 262 GLN A CA 1
ATOM 2069 C C . GLN A 1 262 ? 18.531 1.971 -6.778 1.00 90.31 262 GLN A C 1
ATOM 2071 O O . GLN A 1 262 ? 17.403 1.536 -7.002 1.00 90.31 262 GLN A O 1
ATOM 2076 N N . SER A 1 263 ? 18.823 2.679 -5.696 1.00 90.06 263 SER A N 1
ATOM 2077 C CA . SER A 1 263 ? 17.802 3.078 -4.742 1.00 90.06 263 SER A CA 1
ATOM 2078 C C . SER A 1 263 ? 17.157 4.387 -5.167 1.00 90.06 263 SER A C 1
ATOM 2080 O O . SER A 1 263 ? 17.854 5.359 -5.453 1.00 90.06 263 SER A O 1
ATOM 2082 N N . VAL A 1 264 ? 15.831 4.418 -5.147 1.00 92.12 264 VAL A N 1
ATOM 2083 C CA . VAL A 1 264 ? 15.032 5.618 -5.378 1.00 92.12 264 VAL A CA 1
ATOM 2084 C C . VAL A 1 264 ? 14.347 5.998 -4.076 1.00 92.12 264 VAL A C 1
ATOM 2086 O O . VAL A 1 264 ? 13.704 5.169 -3.430 1.00 92.12 264 VAL A O 1
ATOM 2089 N N . LEU A 1 265 ? 14.515 7.258 -3.685 1.00 92.56 265 LEU A N 1
ATOM 2090 C CA . LEU A 1 265 ? 13.818 7.840 -2.551 1.00 92.56 265 LEU A CA 1
ATOM 2091 C C . LEU A 1 265 ? 12.532 8.494 -3.046 1.00 92.56 265 LEU A C 1
ATOM 2093 O O . LEU A 1 265 ? 12.565 9.329 -3.946 1.00 92.56 265 LEU A O 1
ATOM 2097 N N . MET A 1 266 ? 11.417 8.134 -2.430 1.00 93.44 266 MET A N 1
ATOM 2098 C CA . MET A 1 266 ? 10.095 8.632 -2.772 1.00 93.44 266 MET A CA 1
ATOM 2099 C C . MET A 1 266 ? 9.475 9.340 -1.571 1.00 93.44 266 MET A C 1
ATOM 2101 O O . MET A 1 266 ? 9.599 8.882 -0.434 1.00 93.44 266 MET A O 1
ATOM 2105 N N . SER A 1 267 ? 8.788 10.445 -1.837 1.00 91.88 267 SER A N 1
ATOM 2106 C CA . SER A 1 267 ? 7.991 11.181 -0.855 1.00 91.88 267 SER A CA 1
ATOM 2107 C C . SER A 1 267 ? 6.511 10.852 -1.019 1.00 91.88 267 SER A C 1
ATOM 2109 O O . SER A 1 267 ? 6.013 10.778 -2.143 1.00 91.88 267 SER A O 1
ATOM 2111 N N . ALA A 1 268 ? 5.792 10.720 0.087 1.00 88.56 268 ALA A N 1
ATOM 2112 C CA . ALA A 1 268 ? 4.364 10.430 0.109 1.00 88.56 268 ALA A CA 1
ATOM 2113 C C . ALA A 1 268 ? 3.680 11.150 1.274 1.00 88.56 268 ALA A C 1
ATOM 2115 O O . ALA A 1 268 ? 4.321 11.487 2.267 1.00 88.56 268 ALA A O 1
ATOM 2116 N N . LEU A 1 269 ? 2.378 11.393 1.167 1.00 81.25 269 LEU A N 1
ATOM 2117 C CA . LEU A 1 269 ? 1.564 11.868 2.285 1.00 81.25 269 LEU A CA 1
ATOM 2118 C C . LEU A 1 269 ? 0.756 10.716 2.881 1.00 81.25 269 LEU A C 1
ATOM 2120 O O . LEU A 1 269 ? 0.620 9.659 2.275 1.00 81.25 269 LEU A O 1
ATOM 2124 N N . ASP A 1 270 ? 0.209 10.957 4.066 1.00 76.69 270 ASP A N 1
ATOM 2125 C CA . ASP A 1 270 ? -0.844 10.131 4.658 1.00 76.69 270 ASP A CA 1
ATOM 2126 C C . ASP A 1 270 ? -2.045 10.032 3.692 1.00 76.69 270 ASP A C 1
ATOM 2128 O O . ASP A 1 270 ? -2.440 11.034 3.082 1.00 76.69 270 ASP A O 1
ATOM 2132 N N . GLY A 1 271 ? -2.621 8.845 3.554 1.00 72.88 271 GLY A N 1
ATOM 2133 C CA . GLY A 1 271 ? -3.638 8.472 2.573 1.00 72.88 271 GLY A CA 1
ATOM 2134 C C . GLY A 1 271 ? -3.069 7.967 1.239 1.00 72.88 271 GLY A C 1
ATOM 2135 O O . GLY A 1 271 ? -1.960 7.436 1.151 1.00 72.88 271 GLY A O 1
ATOM 2136 N N . PHE A 1 272 ? -3.860 8.109 0.173 1.00 75.69 272 PHE A N 1
ATOM 2137 C CA . PHE A 1 272 ? -3.500 7.650 -1.170 1.00 75.69 272 PHE A CA 1
ATOM 2138 C C . PHE A 1 272 ? -2.547 8.602 -1.895 1.00 75.69 272 PHE A C 1
ATOM 2140 O O . PHE A 1 272 ? -2.694 9.823 -1.881 1.00 75.69 272 PHE A O 1
ATOM 2147 N N . ASN A 1 273 ? -1.620 8.003 -2.625 1.00 82.00 273 ASN A N 1
ATOM 2148 C CA . ASN A 1 273 ? -0.610 8.613 -3.468 1.00 82.00 273 ASN A CA 1
ATOM 2149 C C . ASN A 1 273 ? -0.482 7.776 -4.748 1.00 82.00 273 ASN A C 1
ATOM 2151 O O . ASN A 1 273 ? -0.882 6.611 -4.803 1.00 82.00 273 ASN A O 1
ATOM 2155 N N . ILE A 1 274 ? 0.108 8.370 -5.776 1.00 84.69 274 ILE A N 1
ATOM 2156 C CA . ILE A 1 274 ? 0.405 7.710 -7.046 1.00 84.69 274 ILE A CA 1
ATOM 2157 C C . ILE A 1 274 ? 1.916 7.714 -7.222 1.00 84.69 274 ILE A C 1
ATOM 2159 O O . ILE A 1 274 ? 2.552 8.758 -7.071 1.00 84.69 274 ILE A O 1
ATOM 2163 N N . VAL A 1 275 ? 2.482 6.564 -7.568 1.00 91.56 275 VAL A N 1
ATOM 2164 C CA . VAL A 1 275 ? 3.863 6.451 -8.036 1.00 91.56 275 VAL A CA 1
ATOM 2165 C C . VAL A 1 275 ? 3.821 6.193 -9.532 1.00 91.56 275 VAL A C 1
ATOM 2167 O O . VAL A 1 275 ? 3.213 5.226 -9.980 1.00 91.56 275 VAL A O 1
ATOM 2170 N N . ARG A 1 276 ? 4.450 7.067 -10.308 1.00 90.94 276 ARG A N 1
ATOM 2171 C CA . ARG A 1 276 ? 4.542 6.972 -11.763 1.00 90.94 276 ARG A CA 1
ATOM 2172 C C . ARG A 1 276 ? 5.957 6.584 -12.152 1.00 90.94 276 ARG A C 1
ATOM 2174 O O . ARG A 1 276 ? 6.916 7.191 -11.677 1.00 90.94 276 ARG A O 1
ATOM 2181 N N . TYR A 1 277 ? 6.068 5.615 -13.046 1.00 93.56 277 TYR A N 1
ATOM 2182 C CA . TYR A 1 277 ? 7.328 5.100 -13.563 1.00 93.56 277 TYR A CA 1
ATOM 2183 C C . TYR A 1 277 ? 7.369 5.320 -15.074 1.00 93.56 277 TYR A C 1
ATOM 2185 O O . TYR A 1 277 ? 6.603 4.700 -15.808 1.00 93.56 277 TYR A O 1
ATOM 2193 N N . GLN A 1 278 ? 8.250 6.198 -15.548 1.00 94.19 278 GLN A N 1
ATOM 2194 C CA . GLN A 1 278 ? 8.374 6.539 -16.966 1.00 94.19 278 GLN A CA 1
ATOM 2195 C C . GLN A 1 278 ? 9.740 6.126 -17.504 1.00 94.19 278 GLN A C 1
ATOM 2197 O O . GLN A 1 278 ? 10.780 6.533 -16.983 1.00 94.19 278 GLN A O 1
ATOM 2202 N N . VAL A 1 279 ? 9.733 5.314 -18.557 1.00 94.31 279 VAL A N 1
ATOM 2203 C CA . VAL A 1 279 ? 10.936 4.753 -19.175 1.00 94.31 279 VAL A CA 1
ATOM 2204 C C . VAL A 1 279 ? 11.333 5.555 -20.405 1.00 94.31 279 VAL A C 1
ATOM 2206 O O . VAL A 1 279 ? 10.521 5.774 -21.306 1.00 94.31 279 VAL A O 1
ATOM 2209 N N . PHE A 1 280 ? 12.615 5.894 -20.475 1.00 96.00 280 PHE A N 1
ATOM 2210 C CA . PHE A 1 280 ? 13.238 6.606 -21.584 1.00 96.00 280 PHE A CA 1
ATOM 2211 C C . PHE A 1 280 ? 14.539 5.916 -22.003 1.00 96.00 280 PHE A C 1
ATOM 2213 O O . PHE A 1 280 ? 15.130 5.156 -21.231 1.00 96.00 280 PHE A O 1
ATOM 2220 N N . THR A 1 281 ? 15.013 6.198 -23.209 1.00 96.19 281 THR A N 1
ATOM 2221 C CA . THR A 1 281 ? 16.409 5.972 -23.615 1.00 96.19 281 THR A CA 1
ATOM 2222 C C . THR A 1 281 ? 17.189 7.281 -23.507 1.00 96.19 281 THR A C 1
ATOM 2224 O O . THR A 1 281 ? 16.624 8.339 -23.228 1.00 96.19 281 THR A O 1
ATOM 2227 N N . PHE A 1 282 ? 18.509 7.218 -23.662 1.00 96.75 282 PHE A N 1
ATOM 2228 C CA . PHE A 1 282 ? 19.393 8.381 -23.595 1.00 96.75 282 PHE A CA 1
ATOM 2229 C C . PHE A 1 282 ? 20.625 8.178 -24.484 1.00 96.75 282 PHE A C 1
ATOM 2231 O O . PHE A 1 282 ? 20.931 7.055 -24.894 1.00 96.75 282 PHE A O 1
ATOM 2238 N N . ASN A 1 283 ? 21.349 9.262 -24.770 1.00 95.94 283 ASN A N 1
ATOM 2239 C CA . ASN A 1 283 ? 22.544 9.208 -25.611 1.00 95.94 283 ASN A CA 1
ATOM 2240 C C . ASN A 1 283 ? 23.700 8.466 -24.927 1.00 95.94 283 ASN A C 1
ATOM 2242 O O . ASN A 1 283 ? 24.033 8.725 -23.768 1.00 95.94 283 ASN A O 1
ATOM 2246 N N . MET A 1 284 ? 24.367 7.592 -25.679 1.00 95.25 284 MET A N 1
ATOM 2247 C CA . MET A 1 284 ? 25.563 6.878 -25.238 1.00 95.25 284 MET A CA 1
ATOM 2248 C C . MET A 1 284 ? 26.694 7.022 -26.254 1.00 95.25 284 MET A C 1
ATOM 2250 O O . MET A 1 284 ? 26.450 7.106 -27.456 1.00 95.25 284 MET A O 1
ATOM 2254 N N . ASN A 1 285 ? 27.935 7.007 -25.773 1.00 95.25 285 ASN A N 1
ATOM 2255 C CA . ASN A 1 285 ? 29.110 6.873 -26.634 1.00 95.25 285 ASN A CA 1
ATOM 2256 C C . ASN A 1 285 ? 29.330 5.410 -27.076 1.00 95.25 285 ASN A C 1
ATOM 2258 O O . ASN A 1 285 ? 28.649 4.492 -26.615 1.00 95.25 285 ASN A O 1
ATOM 2262 N N . ASP A 1 286 ? 30.352 5.167 -27.901 1.00 94.50 286 ASP A N 1
ATOM 2263 C CA . ASP A 1 286 ? 30.695 3.826 -28.409 1.00 94.50 286 ASP A CA 1
ATOM 2264 C C . ASP A 1 286 ? 31.068 2.809 -27.311 1.00 94.50 286 ASP A C 1
ATOM 2266 O O . ASP A 1 286 ? 31.029 1.597 -27.527 1.00 94.50 286 ASP A O 1
ATOM 2270 N N . LYS A 1 287 ? 31.418 3.278 -26.106 1.00 94.12 287 LYS A N 1
ATOM 2271 C CA . LYS A 1 287 ? 31.685 2.432 -24.927 1.00 94.12 287 LYS A CA 1
ATOM 2272 C C . LYS A 1 287 ? 30.411 2.132 -24.125 1.00 94.12 287 LYS A C 1
ATOM 2274 O O . LYS A 1 287 ? 30.458 1.414 -23.120 1.00 94.12 287 LYS A O 1
ATOM 2279 N N . GLY A 1 288 ? 29.266 2.658 -24.554 1.00 92.31 288 GLY A N 1
ATOM 2280 C CA . GLY A 1 288 ? 27.983 2.548 -23.871 1.00 92.31 288 GLY A CA 1
ATOM 2281 C C . GLY A 1 288 ? 27.897 3.373 -22.587 1.00 92.31 288 GLY A C 1
ATOM 2282 O O . GLY A 1 288 ? 27.180 2.959 -21.678 1.00 92.31 288 GLY A O 1
ATOM 2283 N N . GLU A 1 289 ? 28.663 4.461 -22.481 1.00 96.62 289 GLU A N 1
ATOM 2284 C CA . GLU A 1 289 ? 28.632 5.410 -21.360 1.00 96.62 289 GLU A CA 1
ATOM 2285 C C . GLU A 1 289 ? 27.692 6.572 -21.701 1.00 96.62 289 GLU A C 1
ATOM 2287 O O . GLU A 1 289 ? 27.712 7.060 -22.833 1.00 96.62 289 GLU A O 1
ATOM 2292 N N . ALA A 1 290 ? 26.890 7.025 -20.735 1.00 97.19 290 ALA A N 1
ATOM 2293 C CA . ALA A 1 290 ? 25.940 8.119 -20.929 1.00 97.19 290 ALA A CA 1
ATOM 2294 C C . ALA A 1 290 ? 26.647 9.443 -21.268 1.00 97.19 290 ALA A C 1
ATOM 2296 O O . ALA A 1 290 ? 27.582 9.844 -20.563 1.00 97.19 290 ALA A O 1
ATOM 2297 N N . ILE A 1 291 ? 26.164 10.142 -22.299 1.00 97.25 291 ILE A N 1
ATOM 2298 C CA . ILE A 1 291 ? 26.670 11.454 -22.725 1.00 97.25 291 ILE A CA 1
ATOM 2299 C C . ILE A 1 291 ? 25.560 12.508 -22.781 1.00 97.25 291 ILE A C 1
ATOM 2301 O O . ILE A 1 291 ? 24.403 12.199 -23.068 1.00 97.25 291 ILE A O 1
ATOM 2305 N N . ASP A 1 292 ? 25.915 13.753 -22.472 1.00 95.12 292 ASP A N 1
ATOM 2306 C CA . ASP A 1 292 ? 25.019 14.900 -22.589 1.00 95.12 292 ASP A CA 1
ATOM 2307 C C . ASP A 1 292 ? 24.925 15.395 -24.044 1.00 95.12 292 ASP A C 1
ATOM 2309 O O . ASP A 1 292 ? 25.536 14.839 -24.961 1.00 95.12 292 ASP A O 1
ATOM 2313 N N . LYS A 1 293 ? 24.143 16.457 -24.267 1.00 92.31 293 LYS A N 1
ATOM 2314 C CA . LYS A 1 293 ? 23.944 17.069 -25.593 1.00 92.31 293 LYS A CA 1
ATOM 2315 C C . LYS A 1 293 ? 25.240 17.551 -26.262 1.00 92.31 293 LYS A C 1
ATOM 2317 O O . LYS A 1 293 ? 25.280 17.672 -27.482 1.00 92.31 293 LYS A O 1
ATOM 2322 N N . ASP A 1 294 ? 26.271 17.840 -25.468 1.00 93.56 294 ASP A N 1
ATOM 2323 C CA . ASP A 1 294 ? 27.560 18.358 -25.924 1.00 93.56 294 ASP A CA 1
ATOM 2324 C C . ASP A 1 294 ? 28.590 17.219 -26.094 1.00 93.56 294 ASP A C 1
ATOM 2326 O O . ASP A 1 294 ? 29.740 17.462 -26.461 1.00 93.56 294 ASP A O 1
ATOM 2330 N N . GLY A 1 295 ? 28.186 15.967 -25.841 1.00 92.25 295 GLY A N 1
ATOM 2331 C CA . GLY A 1 295 ? 29.029 14.777 -25.939 1.00 92.25 295 GLY A CA 1
ATOM 2332 C C . GLY A 1 295 ? 29.899 14.511 -24.708 1.00 92.25 295 GLY A C 1
ATOM 2333 O O . GLY A 1 295 ? 30.758 13.627 -24.754 1.00 92.25 295 GLY A O 1
ATOM 2334 N N . ASN A 1 296 ? 29.701 15.238 -23.603 1.00 96.31 296 ASN A N 1
ATOM 2335 C CA . ASN A 1 296 ? 30.453 15.019 -22.367 1.00 96.31 296 ASN A CA 1
ATOM 2336 C C . ASN A 1 296 ? 29.822 13.907 -21.529 1.00 96.31 296 ASN A C 1
ATOM 2338 O O . ASN A 1 296 ? 28.611 13.705 -21.554 1.00 96.31 296 ASN A O 1
ATOM 2342 N N . LEU A 1 297 ? 30.637 13.209 -20.733 1.00 96.50 297 LEU A N 1
ATOM 2343 C CA . LEU A 1 297 ? 30.141 12.164 -19.836 1.00 96.50 297 LEU A CA 1
ATOM 2344 C C . LEU A 1 297 ? 29.153 12.727 -18.811 1.00 96.50 297 LEU A C 1
ATOM 2346 O O . LEU A 1 297 ? 29.466 13.654 -18.059 1.00 96.50 297 LEU A O 1
ATOM 2350 N N . VAL A 1 298 ? 27.994 12.085 -18.712 1.00 95.12 298 VAL A N 1
ATOM 2351 C CA . VAL A 1 298 ? 26.990 12.404 -17.699 1.00 95.12 298 VAL A CA 1
ATOM 2352 C C . VAL A 1 298 ? 27.465 11.877 -16.348 1.00 95.12 298 VAL A C 1
ATOM 2354 O O . VAL A 1 298 ? 27.775 10.694 -16.198 1.00 95.12 298 VAL A O 1
ATOM 2357 N N . THR A 1 299 ? 27.537 12.758 -15.354 1.00 88.94 299 THR A N 1
ATOM 2358 C CA . THR A 1 299 ? 27.794 12.416 -13.941 1.00 88.94 299 THR A CA 1
ATOM 2359 C C . THR A 1 299 ? 26.622 12.777 -13.028 1.00 88.94 299 THR A C 1
ATOM 2361 O O . THR A 1 299 ? 26.576 12.329 -11.888 1.00 88.94 299 THR A O 1
ATOM 2364 N N . ASP A 1 300 ? 25.657 13.535 -13.550 1.00 89.19 300 ASP A N 1
ATOM 2365 C CA . ASP A 1 300 ? 24.413 13.926 -12.896 1.00 89.19 300 ASP A CA 1
ATOM 2366 C C . ASP A 1 300 ? 23.250 13.635 -13.848 1.00 89.19 300 ASP A C 1
ATOM 2368 O O . ASP A 1 300 ? 23.239 14.113 -14.983 1.00 89.19 300 ASP A O 1
ATOM 2372 N N . SER A 1 301 ? 22.271 12.866 -13.371 1.00 90.44 301 SER A N 1
ATOM 2373 C CA . SER A 1 301 ? 21.061 12.495 -14.111 1.00 90.44 301 SER A CA 1
ATOM 2374 C C . SER A 1 301 ? 20.295 13.684 -14.708 1.00 90.44 301 SER A C 1
ATOM 2376 O O . SER A 1 301 ? 19.663 13.520 -15.748 1.00 90.44 301 SER A O 1
ATOM 2378 N N . SER A 1 302 ? 20.389 14.883 -14.118 1.00 89.75 302 SER A N 1
ATOM 2379 C CA . SER A 1 302 ? 19.722 16.092 -14.627 1.00 89.75 302 SER A CA 1
ATOM 2380 C C . SER A 1 302 ? 20.226 16.550 -16.006 1.00 89.75 302 SER A C 1
ATOM 2382 O O . SER A 1 302 ? 19.552 17.321 -16.684 1.00 89.75 302 SER A O 1
ATOM 2384 N N . LYS A 1 303 ? 21.405 16.075 -16.433 1.00 93.50 303 LYS A N 1
ATOM 2385 C CA . LYS A 1 303 ? 22.030 16.405 -17.726 1.00 93.50 303 LYS A CA 1
ATOM 2386 C C . LYS A 1 303 ? 21.728 15.396 -18.835 1.00 93.50 303 LYS A C 1
ATOM 2388 O O . LYS A 1 303 ? 22.238 15.552 -19.945 1.00 93.50 303 LYS A O 1
ATOM 2393 N N . LEU A 1 304 ? 20.961 14.346 -18.541 1.00 94.31 304 LEU A N 1
ATOM 2394 C CA . LEU A 1 304 ? 20.562 13.369 -19.549 1.00 94.31 304 LEU A CA 1
ATOM 2395 C C . LEU A 1 304 ? 19.681 14.028 -20.609 1.00 94.31 304 LEU A C 1
ATOM 2397 O O . LEU A 1 304 ? 18.750 14.765 -20.292 1.00 94.31 304 LEU A O 1
ATOM 2401 N N . VAL A 1 305 ? 19.942 13.687 -21.866 1.00 94.56 305 VAL A N 1
ATOM 2402 C CA . VAL A 1 305 ? 18.998 13.913 -22.960 1.00 94.56 305 VAL A CA 1
ATOM 2403 C C . VAL A 1 305 ? 18.137 12.660 -23.058 1.00 94.56 305 VAL A C 1
ATOM 2405 O O . VAL A 1 305 ? 18.656 11.588 -23.374 1.00 94.56 305 VAL A O 1
ATOM 2408 N N . LEU A 1 306 ? 16.858 12.780 -22.703 1.00 95.25 306 LEU A N 1
ATOM 2409 C CA . LEU A 1 306 ? 15.922 11.659 -22.629 1.00 95.25 306 LEU A CA 1
ATOM 2410 C C . LEU A 1 306 ? 15.135 11.531 -23.932 1.00 95.25 306 LEU A C 1
ATOM 2412 O O . LEU A 1 306 ? 14.667 12.533 -24.467 1.00 95.25 306 LEU A O 1
ATOM 2416 N N . PHE A 1 307 ? 14.930 10.303 -24.398 1.00 94.88 307 PHE A N 1
ATOM 2417 C CA . PHE A 1 307 ? 14.138 10.004 -25.588 1.00 94.88 307 PHE A CA 1
ATOM 2418 C C . PHE A 1 307 ? 12.968 9.082 -25.243 1.00 94.88 307 PHE A C 1
ATOM 2420 O O . PHE A 1 307 ? 13.128 8.067 -24.557 1.00 94.88 307 PHE A O 1
ATOM 2427 N N . GLY A 1 308 ? 11.773 9.481 -25.675 1.00 91.19 308 GLY A N 1
A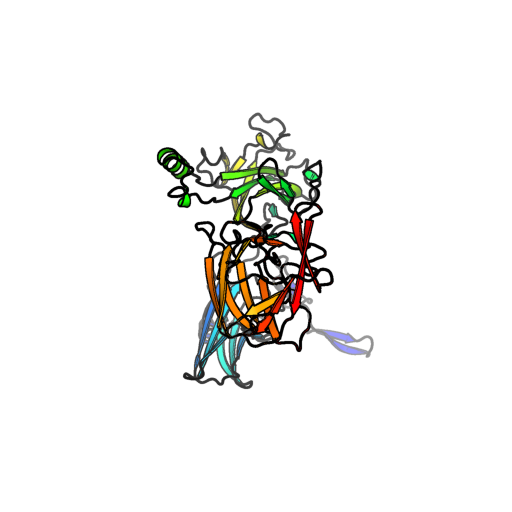TOM 2428 C CA . GLY A 1 308 ? 10.534 8.726 -25.510 1.00 91.19 308 GLY A CA 1
ATOM 2429 C C . GLY A 1 308 ? 10.239 7.825 -26.709 1.00 91.19 308 GLY A C 1
ATOM 2430 O O . GLY A 1 308 ? 11.142 7.360 -27.403 1.00 91.19 308 GLY A O 1
ATOM 2431 N N . LYS A 1 309 ? 8.955 7.581 -26.979 1.00 87.62 309 LYS A N 1
ATOM 2432 C CA . LYS A 1 309 ? 8.526 6.878 -28.196 1.00 87.62 309 LYS A CA 1
ATOM 2433 C C . LYS A 1 309 ? 8.976 7.620 -29.455 1.00 87.62 309 LYS A C 1
ATOM 2435 O O . LYS A 1 309 ? 9.071 8.847 -29.479 1.00 87.62 309 LYS A O 1
ATOM 2440 N N . ASP A 1 310 ? 9.201 6.847 -30.514 1.00 87.38 310 ASP A N 1
ATOM 2441 C CA . ASP A 1 310 ? 9.676 7.320 -31.819 1.00 87.38 310 ASP A CA 1
ATOM 2442 C C . ASP A 1 310 ? 11.028 8.062 -31.770 1.00 87.38 310 ASP A C 1
ATOM 2444 O O . ASP A 1 310 ? 11.282 8.907 -32.627 1.00 87.38 310 ASP A O 1
ATOM 2448 N N . ASP A 1 311 ? 11.859 7.801 -30.753 1.00 87.81 311 ASP A N 1
ATOM 2449 C CA . ASP A 1 311 ? 13.155 8.463 -30.532 1.00 87.81 311 ASP A CA 1
ATOM 2450 C C . ASP A 1 311 ? 13.064 10.002 -30.471 1.00 87.81 311 ASP A C 1
ATOM 2452 O O . ASP A 1 311 ? 13.992 10.724 -30.844 1.00 87.81 311 ASP A O 1
ATOM 2456 N N . LYS A 1 312 ? 11.930 10.535 -30.000 1.00 90.75 312 LYS A N 1
ATOM 2457 C CA . LYS A 1 312 ? 11.742 11.982 -29.816 1.00 90.75 312 LYS A CA 1
ATOM 2458 C C . LYS A 1 312 ? 12.288 12.429 -28.470 1.00 90.75 312 LYS A C 1
ATOM 2460 O O . LYS A 1 312 ? 12.055 11.776 -27.453 1.00 90.75 312 LYS A O 1
ATOM 2465 N N . GLU A 1 313 ? 12.969 13.568 -28.468 1.00 92.81 313 GLU A N 1
ATOM 2466 C CA . GLU A 1 313 ? 13.525 14.162 -27.255 1.00 92.81 313 GLU A CA 1
ATOM 2467 C C . GLU A 1 313 ? 12.412 14.634 -26.307 1.00 92.81 313 GLU A C 1
ATOM 2469 O O . GLU A 1 313 ? 11.467 15.321 -26.704 1.00 92.81 313 GLU A O 1
ATOM 2474 N N . TYR A 1 314 ? 12.525 14.243 -25.042 1.00 90.50 314 TYR A N 1
ATOM 2475 C CA . TYR A 1 314 ? 11.611 14.600 -23.970 1.00 90.50 314 TYR A CA 1
ATOM 2476 C C . TYR A 1 314 ? 12.132 15.832 -23.219 1.00 90.50 314 TYR A C 1
ATOM 2478 O O . TYR A 1 314 ? 13.205 15.802 -22.620 1.00 90.50 314 TYR A O 1
ATOM 2486 N N . HIS A 1 315 ? 11.338 16.906 -23.206 1.00 84.56 315 HIS A N 1
ATOM 2487 C CA . HIS A 1 315 ? 11.690 18.192 -22.583 1.00 84.56 315 HIS A CA 1
ATOM 2488 C C . HIS A 1 315 ? 10.909 18.473 -21.286 1.00 84.56 315 HIS A C 1
ATOM 2490 O O . HIS A 1 315 ? 10.857 19.611 -20.820 1.00 84.56 315 HIS A O 1
ATOM 2496 N N . GLY A 1 316 ? 10.286 17.447 -20.699 1.00 76.25 316 GLY A N 1
ATOM 2497 C CA . GLY A 1 316 ? 9.441 17.577 -19.511 1.00 76.25 316 GLY A CA 1
ATOM 2498 C C . GLY A 1 316 ? 7.944 17.623 -19.827 1.00 76.25 316 GLY A C 1
ATOM 2499 O O . GLY A 1 316 ? 7.534 17.828 -20.973 1.00 76.25 316 GLY A O 1
ATOM 2500 N N . GLU A 1 317 ? 7.130 17.427 -18.785 1.00 67.56 317 GLU A N 1
ATOM 2501 C CA . GLU A 1 317 ? 5.668 17.290 -18.895 1.00 67.56 317 GLU A CA 1
ATOM 2502 C C . GLU A 1 317 ? 4.982 18.569 -19.398 1.00 67.56 317 GLU A C 1
ATOM 2504 O O . GLU A 1 317 ? 3.990 18.494 -20.114 1.00 67.56 317 GLU A O 1
ATOM 2509 N N . GLU A 1 318 ? 5.523 19.744 -19.066 1.00 58.69 318 GLU A N 1
ATOM 2510 C CA . GLU A 1 318 ? 4.951 21.039 -19.465 1.00 58.69 318 GLU A CA 1
ATOM 2511 C C . GLU A 1 318 ? 5.242 21.415 -20.929 1.00 58.69 318 GLU A C 1
ATOM 2513 O O . GLU A 1 318 ? 4.528 22.234 -21.507 1.00 58.69 318 GLU A O 1
ATOM 2518 N N . TYR A 1 319 ? 6.289 20.839 -21.536 1.00 55.00 319 TYR A N 1
ATOM 2519 C CA . TYR A 1 319 ? 6.854 21.325 -22.805 1.00 55.00 319 TYR A CA 1
ATOM 2520 C C . TYR A 1 319 ? 6.877 20.283 -23.926 1.00 55.00 319 TYR A C 1
ATOM 2522 O O . TYR A 1 319 ? 7.124 20.645 -25.078 1.00 55.00 319 TYR A O 1
ATOM 2530 N N . SER A 1 320 ? 6.635 19.002 -23.630 1.00 60.44 320 SER A N 1
ATOM 2531 C CA . SER A 1 320 ? 6.711 17.938 -24.633 1.00 60.44 320 SER A CA 1
ATOM 2532 C C . SER A 1 320 ? 5.464 17.055 -24.652 1.00 60.44 320 SER A C 1
ATOM 2534 O O . SER A 1 320 ? 5.071 16.475 -23.648 1.00 60.44 320 SER A O 1
ATOM 2536 N N . ASN A 1 321 ? 4.884 16.882 -25.843 1.00 69.94 321 ASN A N 1
ATOM 2537 C CA . ASN A 1 321 ? 3.837 15.887 -26.118 1.00 69.94 321 ASN A CA 1
ATOM 2538 C C . ASN A 1 321 ? 4.447 14.489 -26.359 1.00 69.94 321 ASN A C 1
ATOM 2540 O O . ASN A 1 321 ? 3.906 13.694 -27.128 1.00 69.94 321 ASN A O 1
ATOM 2544 N N . VAL A 1 322 ? 5.639 14.237 -25.814 1.00 82.00 322 VAL A N 1
ATOM 2545 C CA . VAL A 1 322 ? 6.420 13.028 -26.074 1.00 82.00 322 VAL A CA 1
ATOM 2546 C C . VAL A 1 322 ? 6.080 12.000 -25.008 1.00 82.00 322 VAL A C 1
ATOM 2548 O O . VAL A 1 322 ? 6.353 12.196 -23.827 1.00 82.00 322 VAL A O 1
ATOM 2551 N N . GLU A 1 323 ? 5.476 10.896 -25.437 1.00 86.81 323 GLU A N 1
ATOM 2552 C CA . GLU A 1 323 ? 5.169 9.770 -24.561 1.00 86.81 323 GLU A CA 1
ATOM 2553 C C . GLU A 1 323 ? 6.445 9.016 -24.174 1.00 86.81 323 GLU A C 1
ATOM 2555 O O . GLU A 1 323 ? 7.319 8.782 -25.013 1.00 86.81 323 GLU A O 1
ATOM 2560 N N . ALA A 1 324 ? 6.526 8.568 -22.921 1.00 90.25 324 ALA A N 1
ATOM 2561 C CA . ALA A 1 324 ? 7.554 7.630 -22.487 1.00 90.25 324 ALA A CA 1
ATOM 2562 C C . ALA A 1 324 ? 7.469 6.314 -23.284 1.00 90.25 324 ALA A C 1
ATOM 2564 O O . ALA A 1 324 ? 6.391 5.903 -23.724 1.00 90.25 324 ALA A O 1
ATOM 2565 N N . ILE A 1 325 ? 8.600 5.618 -23.435 1.00 89.44 325 ILE A N 1
ATOM 2566 C CA . ILE A 1 325 ? 8.675 4.313 -24.120 1.00 89.44 325 ILE A CA 1
ATOM 2567 C C . ILE A 1 325 ? 7.723 3.316 -23.455 1.00 89.44 325 ILE A C 1
ATOM 2569 O O . ILE A 1 325 ? 6.990 2.583 -24.122 1.00 89.44 325 ILE A O 1
ATOM 2573 N N . LYS A 1 326 ? 7.729 3.329 -22.122 1.00 86.12 326 LYS A N 1
ATOM 2574 C CA . LYS A 1 326 ? 6.801 2.613 -21.258 1.00 86.12 326 LYS A CA 1
ATOM 2575 C C . LYS A 1 326 ? 6.441 3.519 -20.091 1.00 86.12 326 LYS A C 1
ATOM 2577 O O . LYS A 1 326 ? 7.299 4.239 -19.583 1.00 86.12 326 LYS A O 1
ATOM 2582 N N . GLU A 1 327 ? 5.191 3.444 -19.670 1.00 87.56 327 GLU A N 1
ATOM 2583 C CA . GLU A 1 327 ? 4.716 4.097 -18.465 1.00 87.56 327 GLU A CA 1
ATOM 2584 C C . GLU A 1 327 ? 3.890 3.108 -17.649 1.00 87.56 327 GLU A C 1
ATOM 2586 O O . GLU A 1 327 ? 2.979 2.478 -18.186 1.00 87.56 327 GLU A O 1
ATOM 2591 N N . ASP A 1 328 ? 4.225 2.978 -16.371 1.00 84.56 328 ASP A N 1
ATOM 2592 C CA . ASP A 1 328 ? 3.474 2.192 -15.398 1.00 84.56 328 ASP A CA 1
ATOM 2593 C C . ASP A 1 328 ? 3.118 3.076 -14.190 1.00 84.56 328 ASP A C 1
ATOM 2595 O O . ASP A 1 328 ? 3.758 4.104 -13.931 1.00 84.56 328 ASP A O 1
ATOM 2599 N N . GLY A 1 329 ? 2.106 2.662 -13.429 1.00 83.56 329 GLY A N 1
ATOM 2600 C CA . GLY A 1 329 ? 1.672 3.348 -12.217 1.00 83.56 329 GLY A CA 1
ATOM 2601 C C . GLY A 1 329 ? 1.410 2.372 -11.078 1.00 83.56 329 GLY A C 1
ATOM 2602 O O . GLY A 1 329 ? 0.784 1.334 -11.288 1.00 83.56 329 GLY A O 1
ATOM 2603 N N . SER A 1 330 ? 1.851 2.740 -9.876 1.00 83.88 330 SER A N 1
ATOM 2604 C CA . SER A 1 330 ? 1.484 2.064 -8.633 1.00 83.88 330 SER A CA 1
ATOM 2605 C C . SER A 1 330 ? 0.633 2.978 -7.757 1.00 83.88 330 SER A C 1
ATOM 2607 O O . SER A 1 330 ? 0.871 4.185 -7.659 1.00 83.88 330 SER A O 1
ATOM 2609 N N . MET A 1 331 ? -0.347 2.386 -7.084 1.00 80.88 331 MET A N 1
ATOM 2610 C CA . MET A 1 331 ? -1.094 3.025 -6.008 1.00 80.88 331 MET A CA 1
ATOM 2611 C C . MET A 1 331 ? -0.316 2.859 -4.703 1.00 80.88 331 MET A C 1
ATOM 2613 O O . MET A 1 331 ? 0.052 1.742 -4.349 1.00 80.88 331 MET A O 1
ATOM 2617 N N . LEU A 1 332 ? -0.080 3.955 -3.986 1.00 84.69 332 LEU A N 1
ATOM 2618 C CA . LEU A 1 332 ? 0.573 3.954 -2.680 1.00 84.69 332 LEU A CA 1
ATOM 2619 C C . LEU A 1 332 ? -0.387 4.488 -1.622 1.00 84.69 332 LEU A C 1
ATOM 2621 O O . LEU A 1 332 ? -0.741 5.661 -1.645 1.00 84.69 332 LEU A O 1
ATOM 2625 N N . PHE A 1 333 ? -0.769 3.647 -0.675 1.00 81.50 333 PHE A N 1
ATOM 2626 C CA . PHE A 1 333 ? -1.588 4.007 0.469 1.00 81.50 333 PHE A CA 1
ATOM 2627 C C . PHE A 1 333 ? -0.747 3.956 1.746 1.00 81.50 333 PHE A C 1
ATOM 2629 O O . PHE A 1 333 ? -0.143 2.929 2.059 1.00 81.50 333 PHE A O 1
ATOM 2636 N N . ILE A 1 334 ? -0.685 5.080 2.459 1.00 79.56 334 ILE A N 1
ATOM 2637 C CA . ILE A 1 334 ? -0.039 5.183 3.768 1.00 79.56 334 ILE A CA 1
ATOM 2638 C C . ILE A 1 334 ? -1.110 5.519 4.793 1.00 79.56 334 ILE A C 1
ATOM 2640 O O . ILE A 1 334 ? -1.782 6.526 4.630 1.00 79.56 334 ILE A O 1
ATOM 2644 N N . ASP A 1 335 ? -1.230 4.739 5.858 1.00 76.38 335 ASP A N 1
ATOM 2645 C CA . ASP A 1 335 ? -2.041 5.131 7.008 1.00 76.38 335 ASP A CA 1
ATOM 2646 C C . ASP A 1 335 ? -1.303 4.835 8.312 1.00 76.38 335 ASP A C 1
ATOM 2648 O O . ASP A 1 335 ? -1.233 3.699 8.781 1.00 76.38 335 ASP A O 1
ATOM 2652 N N . THR A 1 336 ? -0.711 5.871 8.901 1.00 73.81 336 THR A N 1
ATOM 2653 C CA . THR A 1 336 ? 0.015 5.728 10.172 1.00 73.81 336 THR A CA 1
ATOM 2654 C C . THR A 1 336 ? -0.736 6.318 11.354 1.00 73.81 336 THR A C 1
ATOM 2656 O O . THR A 1 336 ? -0.107 6.532 12.396 1.00 73.81 336 THR A O 1
ATOM 2659 N N . LYS A 1 337 ? -2.000 6.722 11.195 1.00 71.81 337 LYS A N 1
ATOM 2660 C CA . LYS A 1 337 ? -2.721 7.434 12.250 1.00 71.81 337 LYS A CA 1
ATOM 2661 C C . LYS A 1 337 ? -3.862 6.575 12.768 1.00 71.81 337 LYS A C 1
ATOM 2663 O O . LYS A 1 337 ? -4.663 6.091 11.983 1.00 71.81 337 LYS A O 1
ATOM 2668 N N . PRO A 1 338 ? -3.988 6.420 14.095 1.00 69.38 338 PRO A N 1
ATOM 2669 C CA . PRO A 1 338 ? -5.125 5.713 14.647 1.00 69.38 338 PRO A CA 1
ATOM 2670 C C . PRO A 1 338 ? -6.413 6.468 14.326 1.00 69.38 338 PRO A C 1
ATOM 2672 O O . PRO A 1 338 ? -6.430 7.698 14.184 1.00 69.38 338 PRO A O 1
ATOM 2675 N N . VAL A 1 339 ? -7.511 5.720 14.297 1.00 72.81 339 VAL A N 1
ATOM 2676 C CA . VAL A 1 339 ? -8.840 6.300 14.150 1.00 72.81 339 VAL A CA 1
ATOM 2677 C C . VAL A 1 339 ? -9.108 7.272 15.299 1.00 72.81 339 VAL A C 1
ATOM 2679 O O . VAL A 1 339 ? -8.793 6.998 16.458 1.00 72.81 339 VAL A O 1
ATOM 2682 N N . ASN A 1 340 ? -9.713 8.416 14.992 1.00 78.44 340 ASN A N 1
ATOM 2683 C CA . ASN A 1 340 ? -10.174 9.354 16.005 1.00 78.44 340 ASN A CA 1
ATOM 2684 C C . ASN A 1 340 ? -11.571 8.952 16.467 1.00 78.44 340 ASN A C 1
ATOM 2686 O O . ASN A 1 340 ? -12.481 8.759 15.656 1.00 78.44 340 ASN A O 1
ATOM 2690 N N . LEU A 1 341 ? -11.742 8.880 17.784 1.00 81.75 341 LEU A N 1
ATOM 2691 C CA . LEU A 1 341 ? -13.020 8.608 18.418 1.00 81.75 341 LEU A CA 1
ATOM 2692 C C . LEU A 1 341 ? -13.370 9.760 19.359 1.00 81.75 341 LEU A C 1
ATOM 2694 O O . LEU A 1 341 ? -12.619 10.072 20.284 1.00 81.75 341 LEU A O 1
ATOM 2698 N N . SER A 1 342 ? -14.526 10.370 19.133 1.00 87.38 342 SER A N 1
ATOM 2699 C CA . SER A 1 342 ? -15.126 11.333 20.049 1.00 87.38 342 SER A CA 1
ATOM 2700 C C . SER A 1 342 ? -16.419 10.755 20.598 1.00 87.38 342 SER A C 1
ATOM 2702 O O . SER A 1 342 ? -17.201 10.167 19.856 1.00 87.38 342 SER A O 1
ATOM 2704 N N . MET A 1 343 ? -16.659 10.917 21.889 1.00 87.38 343 MET A N 1
ATOM 2705 C CA . MET A 1 343 ? -17.820 10.367 22.583 1.00 87.38 343 MET A CA 1
ATOM 2706 C C . MET A 1 343 ? -18.564 11.482 23.313 1.00 87.38 343 MET A C 1
ATOM 2708 O O . MET A 1 343 ? -17.962 12.396 23.878 1.00 87.38 343 MET A O 1
ATOM 2712 N N . ASP A 1 344 ? -19.892 11.411 23.319 1.00 89.56 344 ASP A N 1
ATOM 2713 C CA . ASP A 1 344 ? -20.700 12.295 24.153 1.00 89.56 344 ASP A CA 1
ATOM 2714 C C . ASP A 1 344 ? -20.597 11.840 25.612 1.00 89.56 344 ASP A C 1
ATOM 2716 O O . ASP A 1 344 ? -21.165 10.817 26.004 1.00 89.56 344 ASP A O 1
ATOM 2720 N N . LYS A 1 345 ? -19.882 12.621 26.428 1.00 85.00 345 LYS A N 1
ATOM 2721 C CA . LYS A 1 345 ? -19.648 12.329 27.849 1.00 85.00 345 LYS A CA 1
ATOM 2722 C C . LYS A 1 345 ? -20.929 12.221 28.679 1.00 85.00 345 LYS A C 1
ATOM 2724 O O . LYS A 1 345 ? -20.922 11.573 29.718 1.00 85.00 345 LYS A O 1
ATOM 2729 N N . ASN A 1 346 ? -22.046 12.796 28.225 1.00 82.88 346 ASN A N 1
ATOM 2730 C CA . ASN A 1 346 ? -23.330 12.639 28.918 1.00 82.88 346 ASN A CA 1
ATOM 2731 C C . ASN A 1 346 ? -23.890 11.217 28.793 1.00 82.88 346 ASN A C 1
ATOM 2733 O O . ASN A 1 346 ? -24.744 10.811 29.579 1.00 82.88 346 ASN A O 1
ATOM 2737 N N . TYR A 1 347 ? -23.433 10.483 27.782 1.00 84.06 347 TYR A N 1
ATOM 2738 C CA . TYR A 1 347 ? -23.853 9.123 27.491 1.00 84.06 347 TYR A CA 1
ATOM 2739 C C . TYR A 1 347 ? -22.756 8.119 27.837 1.00 84.06 347 TYR A C 1
ATOM 2741 O O . TYR A 1 347 ? -23.063 7.058 28.361 1.00 84.06 347 TYR A O 1
ATOM 2749 N N . PHE A 1 348 ? -21.482 8.450 27.616 1.00 85.31 348 PHE A N 1
ATOM 2750 C CA . PHE A 1 348 ? -20.357 7.554 27.874 1.00 85.31 348 PHE A CA 1
ATOM 2751 C C . PHE A 1 348 ? -19.313 8.186 28.799 1.00 85.31 348 PHE A C 1
ATOM 2753 O O . PHE A 1 348 ? -18.414 8.906 28.359 1.00 85.31 348 PHE A O 1
ATOM 2760 N N . ASN A 1 349 ? -19.421 7.867 30.088 1.00 81.50 349 ASN A N 1
ATOM 2761 C CA . ASN A 1 349 ? -18.513 8.334 31.132 1.00 81.50 349 ASN A CA 1
ATOM 2762 C C . ASN A 1 349 ? -18.170 7.182 32.094 1.00 81.50 349 ASN A C 1
ATOM 2764 O O . ASN A 1 349 ? -18.796 7.064 33.142 1.00 81.50 349 ASN A O 1
ATOM 2768 N N . PRO A 1 350 ? -17.285 6.244 31.731 1.00 82.00 350 PRO A N 1
ATOM 2769 C CA . PRO A 1 350 ? -16.984 5.107 32.594 1.00 82.00 350 PRO A CA 1
ATOM 2770 C C . PRO A 1 350 ? -16.306 5.551 33.900 1.00 82.00 350 PRO A C 1
ATOM 2772 O O . PRO A 1 350 ? -15.508 6.485 33.914 1.00 82.00 350 PRO A O 1
ATOM 2775 N N . SER A 1 351 ? -16.590 4.845 34.997 1.00 76.94 351 SER A N 1
ATOM 2776 C CA . SER A 1 351 ? -15.860 5.005 36.253 1.00 76.94 351 SER A CA 1
ATOM 2777 C C . SER A 1 351 ? -14.405 4.576 36.089 1.00 76.94 351 SER A C 1
ATOM 2779 O O . SER A 1 351 ? -14.019 3.896 35.133 1.00 76.94 351 SER A O 1
ATOM 2781 N N . LYS A 1 352 ? -13.611 4.877 37.113 1.00 72.81 352 LYS A N 1
ATOM 2782 C CA . LYS A 1 352 ? -12.200 4.507 37.180 1.00 72.81 352 LYS A CA 1
ATOM 2783 C C . LYS A 1 352 ? -11.919 2.996 37.083 1.00 72.81 352 LYS A C 1
ATOM 2785 O O . LYS A 1 352 ? -10.833 2.568 36.708 1.00 72.81 352 LYS A O 1
ATOM 2790 N N . SER A 1 353 ? -12.929 2.176 37.377 1.00 73.44 353 SER A N 1
ATOM 2791 C CA . SER A 1 353 ? -12.882 0.712 37.265 1.00 73.44 353 SER A CA 1
ATOM 2792 C C . SER A 1 353 ? -13.559 0.185 35.992 1.00 73.44 353 SER A C 1
ATOM 2794 O O . SER A 1 353 ? -13.950 -0.980 35.950 1.00 73.44 353 SER A O 1
ATOM 2796 N N . ASN A 1 354 ? -13.715 1.026 34.962 1.00 79.50 354 ASN A N 1
ATOM 2797 C CA . ASN A 1 354 ? -14.389 0.714 33.696 1.00 79.50 354 ASN A CA 1
ATOM 2798 C C . ASN A 1 354 ? -15.859 0.289 33.861 1.00 79.50 354 ASN A C 1
ATOM 2800 O O . ASN A 1 354 ? -16.369 -0.527 33.093 1.00 79.50 354 ASN A O 1
ATOM 2804 N N . LYS A 1 355 ? -16.560 0.839 34.858 1.00 80.94 355 LYS A N 1
ATOM 2805 C CA . LYS A 1 355 ? -17.989 0.577 35.083 1.00 80.94 355 LYS A CA 1
ATOM 2806 C C . LYS A 1 355 ? -18.845 1.696 34.508 1.00 80.94 355 LYS A C 1
ATOM 2808 O O . LYS A 1 355 ? -18.510 2.868 34.653 1.00 80.94 355 LYS A O 1
ATOM 2813 N N . ILE A 1 356 ? -19.971 1.349 33.899 1.00 83.06 356 ILE A N 1
ATOM 2814 C CA . ILE A 1 356 ? -20.949 2.303 33.374 1.00 83.06 356 ILE A CA 1
ATOM 2815 C C . ILE A 1 356 ? -22.258 2.092 34.125 1.00 83.06 356 ILE A C 1
ATOM 2817 O O . ILE A 1 356 ? -22.926 1.071 33.964 1.00 83.06 356 ILE A O 1
ATOM 2821 N N . TYR A 1 357 ? -22.619 3.069 34.951 1.00 80.44 357 TYR A N 1
ATOM 2822 C CA . TYR A 1 357 ? -23.841 3.028 35.745 1.00 80.44 357 TYR A CA 1
ATOM 2823 C C . TYR A 1 357 ? -25.021 3.562 34.932 1.00 80.44 357 TYR A C 1
ATOM 2825 O O . TYR A 1 357 ? -24.982 4.683 34.422 1.00 80.44 357 TYR A O 1
ATOM 2833 N N . VAL A 1 358 ? -26.080 2.761 34.807 1.00 81.12 358 VAL A N 1
ATOM 2834 C CA . VAL A 1 358 ? -27.278 3.098 34.026 1.00 81.12 358 VAL A CA 1
ATOM 2835 C C . VAL A 1 358 ? -28.540 2.967 34.874 1.00 81.12 358 VAL A C 1
ATOM 2837 O O . VAL A 1 358 ? -28.726 1.989 35.587 1.00 81.12 358 VAL A O 1
ATOM 2840 N N . ARG A 1 359 ? -29.446 3.948 34.776 1.00 79.75 359 ARG A N 1
ATOM 2841 C CA . ARG A 1 359 ? -30.741 3.938 35.494 1.00 79.75 359 ARG A CA 1
ATOM 2842 C C . ARG A 1 359 ? -31.859 3.221 34.745 1.00 79.75 359 ARG A C 1
ATOM 2844 O O . ARG A 1 359 ? -32.919 2.973 35.310 1.00 79.75 359 ARG A O 1
ATOM 2851 N N . ASN A 1 360 ? -31.656 2.974 33.456 1.00 80.31 360 ASN A N 1
ATOM 2852 C CA . ASN A 1 360 ? -32.596 2.330 32.548 1.00 80.31 360 ASN A CA 1
ATOM 2853 C C . ASN A 1 360 ? -31.796 1.315 31.714 1.00 80.31 360 ASN A C 1
ATOM 2855 O O . ASN A 1 360 ? -30.690 1.660 31.294 1.00 80.31 360 ASN A O 1
ATOM 2859 N N . PRO A 1 361 ? -32.312 0.097 31.466 1.00 80.31 361 PRO A N 1
ATOM 2860 C CA . PRO A 1 361 ? -31.711 -0.834 30.510 1.00 80.31 361 PRO A CA 1
ATOM 2861 C C . PRO A 1 361 ? -31.544 -0.249 29.098 1.00 80.31 361 PRO A C 1
ATOM 2863 O O . PRO A 1 361 ? -30.656 -0.668 28.361 1.00 80.31 361 PRO A O 1
ATOM 2866 N N . GLU A 1 362 ? -32.352 0.737 28.700 1.00 87.44 362 GLU A N 1
ATOM 2867 C CA . GLU A 1 362 ? -32.112 1.465 27.453 1.00 87.44 362 GLU A CA 1
ATOM 2868 C C . GLU A 1 362 ? -30.964 2.472 27.615 1.00 87.44 362 GLU A C 1
ATOM 2870 O O . GLU A 1 362 ? -31.119 3.523 28.242 1.00 87.44 362 GLU A O 1
ATOM 2875 N N . PHE A 1 363 ? -29.830 2.164 26.994 1.00 86.31 363 PHE A N 1
ATOM 2876 C CA . PHE A 1 363 ? -28.635 2.997 26.960 1.00 86.31 363 PHE A CA 1
ATOM 2877 C C . PHE A 1 363 ? -28.372 3.484 25.533 1.00 86.31 363 PHE A C 1
ATOM 2879 O O . PHE A 1 363 ? -28.631 2.776 24.563 1.00 86.31 363 PHE A O 1
ATOM 2886 N N . TYR A 1 364 ? -27.850 4.698 25.390 1.00 87.75 364 TYR A N 1
ATOM 2887 C CA . TYR A 1 364 ? -27.446 5.230 24.091 1.00 87.75 364 TYR A CA 1
ATOM 2888 C C . TYR A 1 364 ? -25.947 5.458 24.110 1.00 87.75 364 TYR A C 1
ATOM 2890 O O . TYR A 1 364 ? -25.455 6.100 25.026 1.00 87.75 364 TYR A O 1
ATOM 2898 N N . LEU A 1 365 ? -25.245 4.977 23.090 1.00 86.69 365 LEU A N 1
ATOM 2899 C CA . LEU A 1 365 ? -23.852 5.317 22.842 1.00 86.69 365 LEU A CA 1
ATOM 2900 C C . LEU A 1 365 ? -23.803 6.288 21.666 1.00 86.69 365 LEU A C 1
ATOM 2902 O O . LEU A 1 365 ? -24.293 5.977 20.579 1.00 86.69 365 LEU A O 1
ATOM 2906 N N . ARG A 1 366 ? -23.247 7.478 21.893 1.00 89.44 366 ARG A N 1
ATOM 2907 C CA . ARG A 1 366 ? -23.225 8.561 20.907 1.00 89.44 366 ARG A CA 1
ATOM 2908 C C . ARG A 1 366 ? -21.840 9.139 20.774 1.00 89.44 366 ARG A C 1
ATOM 2910 O O . ARG A 1 366 ? -21.139 9.306 21.771 1.00 89.44 366 ARG A O 1
ATOM 2917 N N . GLY A 1 367 ? -21.495 9.505 19.554 1.00 88.88 367 GLY A N 1
ATOM 2918 C CA . GLY A 1 367 ? -20.200 10.087 19.289 1.00 88.88 367 GLY A CA 1
ATOM 2919 C C . GLY A 1 367 ? -19.950 10.317 17.815 1.00 88.88 367 GLY A C 1
ATOM 2920 O O . GLY A 1 367 ? -20.864 10.261 16.988 1.00 88.88 367 GLY A O 1
ATOM 2921 N N . LYS A 1 368 ? -18.684 10.580 17.517 1.00 87.25 368 LYS A N 1
ATOM 2922 C CA . LYS A 1 368 ? -18.150 10.742 16.174 1.00 87.25 368 LYS A CA 1
ATOM 2923 C C . LYS A 1 368 ? -16.945 9.845 16.000 1.00 87.25 368 LYS A C 1
ATOM 2925 O O . LYS A 1 368 ? -16.128 9.713 16.907 1.00 87.25 368 LYS A O 1
ATOM 2930 N N . ILE A 1 369 ? -16.821 9.271 14.823 1.00 80.56 369 ILE A N 1
ATOM 2931 C CA . ILE A 1 369 ? -15.673 8.474 14.427 1.00 80.56 369 ILE A CA 1
ATOM 2932 C C . ILE A 1 369 ? -15.095 9.060 13.146 1.00 80.56 369 ILE A C 1
ATOM 2934 O O . ILE A 1 369 ? -15.852 9.405 12.237 1.00 80.56 369 ILE A O 1
ATOM 2938 N N . SER A 1 370 ? -13.776 9.222 13.076 1.00 74.44 370 SER A N 1
ATOM 2939 C CA . SER A 1 370 ? -13.124 9.747 11.879 1.00 74.44 370 SER A CA 1
ATOM 2940 C C . SER A 1 370 ? -11.740 9.168 11.660 1.00 74.44 370 SER A C 1
ATOM 2942 O O . SER A 1 370 ? -10.918 9.084 12.570 1.00 74.44 370 SER A O 1
ATOM 2944 N N . ASP A 1 371 ? -11.461 8.829 10.411 1.00 70.69 371 ASP A N 1
ATOM 2945 C CA . ASP A 1 371 ? -10.123 8.496 9.958 1.00 70.69 371 ASP A CA 1
ATOM 2946 C C . ASP A 1 371 ? -9.939 8.903 8.486 1.00 70.69 371 ASP A C 1
ATOM 2948 O O . ASP A 1 371 ? -10.896 8.981 7.710 1.00 70.69 371 ASP A O 1
ATOM 2952 N N . LYS A 1 372 ? -8.705 9.258 8.124 1.00 62.59 372 LYS A N 1
ATOM 2953 C CA . LYS A 1 372 ? -8.338 9.703 6.780 1.00 62.59 372 LYS A CA 1
ATOM 2954 C C . LYS A 1 372 ? -8.182 8.537 5.806 1.00 62.59 372 LYS A C 1
ATOM 2956 O O . LYS A 1 372 ? -8.475 8.739 4.628 1.00 62.59 372 LYS A O 1
ATOM 2961 N N . GLY A 1 373 ? -7.733 7.376 6.280 1.00 58.94 373 GLY A N 1
ATOM 2962 C CA . GLY A 1 373 ? -7.527 6.164 5.490 1.00 58.94 373 GLY A CA 1
ATOM 2963 C C . GLY A 1 373 ? -8.813 5.396 5.167 1.00 58.94 373 GLY A C 1
ATOM 2964 O O . GLY A 1 373 ? -8.872 4.665 4.177 1.00 58.94 373 GLY A O 1
ATOM 2965 N N . GLY A 1 374 ? -9.871 5.644 5.940 1.00 61.94 374 GLY A N 1
ATOM 2966 C CA . GLY A 1 374 ? -11.085 4.836 5.928 1.00 61.94 374 GLY A CA 1
ATOM 2967 C C . GLY A 1 374 ? -10.968 3.716 6.955 1.00 61.94 374 GLY A C 1
ATOM 2968 O O . GLY A 1 374 ? -9.885 3.253 7.266 1.00 61.94 374 GLY A O 1
ATOM 2969 N N . PHE A 1 375 ? -12.087 3.265 7.508 1.00 63.44 375 PHE A N 1
ATOM 2970 C CA . PHE A 1 375 ? -12.071 2.365 8.657 1.00 63.44 375 PHE A CA 1
ATOM 2971 C C . PHE A 1 375 ? -13.247 1.392 8.623 1.00 63.44 375 PHE A C 1
ATOM 2973 O O . PHE A 1 375 ? -14.321 1.713 8.108 1.00 63.44 375 PHE A O 1
ATOM 2980 N N . ASN A 1 376 ? -13.056 0.207 9.208 1.00 64.38 376 ASN A N 1
ATOM 2981 C CA . ASN A 1 376 ? -14.151 -0.653 9.643 1.00 64.38 376 ASN A CA 1
ATOM 2982 C C . ASN A 1 376 ? -14.277 -0.545 11.167 1.00 64.38 376 ASN A C 1
ATOM 2984 O O . ASN A 1 376 ? -13.380 -0.933 11.923 1.00 64.38 376 ASN A O 1
ATOM 2988 N N . TRP A 1 377 ? -15.396 0.002 11.623 1.00 68.12 377 TRP A N 1
ATOM 2989 C CA . TRP A 1 377 ? -15.720 0.087 13.037 1.00 68.12 377 TRP A CA 1
ATOM 2990 C C . TRP A 1 377 ? -16.755 -0.964 13.408 1.00 68.12 377 TRP A C 1
ATOM 2992 O O . TRP A 1 377 ? -17.791 -1.060 12.758 1.00 68.12 377 TRP A O 1
ATOM 3002 N N . GLU A 1 378 ? -16.496 -1.714 14.475 1.00 71.25 378 GLU A N 1
ATOM 3003 C CA . GLU A 1 378 ? -17.403 -2.711 15.036 1.00 71.25 378 GLU A CA 1
ATOM 3004 C C . GLU A 1 378 ? -17.635 -2.417 16.523 1.00 71.25 378 GLU A C 1
ATOM 3006 O O . GLU A 1 378 ? -16.720 -2.472 17.345 1.00 71.25 378 GLU A O 1
ATOM 3011 N N . LEU A 1 379 ? -18.876 -2.132 16.909 1.00 71.62 379 LEU A N 1
ATOM 3012 C CA . LEU A 1 379 ? -19.259 -2.044 18.318 1.00 71.62 379 LEU A CA 1
ATOM 3013 C C . LEU A 1 379 ? -19.749 -3.410 18.795 1.00 71.62 379 LEU A C 1
ATOM 3015 O O . LEU A 1 379 ? -20.590 -4.018 18.127 1.00 71.62 379 LEU A O 1
ATOM 3019 N N . ARG A 1 380 ? -19.281 -3.878 19.958 1.00 69.31 380 ARG A N 1
ATOM 3020 C CA . ARG A 1 380 ? -19.666 -5.175 20.518 1.00 69.31 380 ARG A CA 1
ATOM 3021 C C . ARG A 1 380 ? -20.233 -5.071 21.936 1.00 69.31 380 ARG A C 1
ATOM 3023 O O . ARG A 1 380 ? -19.901 -4.198 22.733 1.00 69.31 380 ARG A O 1
ATOM 3030 N N . VAL A 1 381 ? -21.146 -5.981 22.250 1.00 66.81 381 VAL A N 1
ATOM 3031 C CA . VAL A 1 381 ? -21.620 -6.223 23.616 1.00 66.81 381 VAL A CA 1
ATOM 3032 C C . VAL A 1 381 ? -21.668 -7.728 23.804 1.00 66.81 381 VAL A C 1
ATOM 3034 O O . VAL A 1 381 ? -22.271 -8.432 22.992 1.00 66.81 381 VAL A O 1
ATOM 3037 N N . ASN A 1 382 ? -21.018 -8.226 24.854 1.00 64.88 382 ASN A N 1
ATOM 3038 C CA . ASN A 1 382 ? -20.851 -9.650 25.134 1.00 64.88 382 ASN A CA 1
ATOM 3039 C C . ASN A 1 382 ? -20.362 -10.415 23.887 1.00 64.88 382 ASN A C 1
ATOM 3041 O O . ASN A 1 382 ? -20.977 -11.398 23.473 1.00 64.88 382 ASN A O 1
ATOM 3045 N N . GLU A 1 383 ? -19.309 -9.899 23.239 1.00 64.00 383 GLU A N 1
ATOM 3046 C CA . GLU A 1 383 ? -18.691 -10.451 22.017 1.00 64.00 383 GLU A CA 1
ATOM 3047 C C . GLU A 1 383 ? -19.585 -10.446 20.757 1.00 64.00 383 GLU A C 1
ATOM 3049 O O . GLU A 1 383 ? -19.147 -10.853 19.680 1.00 64.00 383 GLU A O 1
ATOM 3054 N N . SER A 1 384 ? -20.820 -9.946 20.843 1.00 65.38 384 SER A N 1
ATOM 3055 C CA . SER A 1 384 ? -21.740 -9.838 19.706 1.00 65.38 384 SER A CA 1
ATOM 3056 C C . SER A 1 384 ? -21.630 -8.466 19.053 1.00 65.38 384 SER A C 1
ATOM 3058 O O . SER A 1 384 ? -21.732 -7.459 19.745 1.00 65.38 384 SER A O 1
ATOM 3060 N N . VAL A 1 385 ? -21.467 -8.412 17.727 1.00 70.19 385 VAL A N 1
ATOM 3061 C CA . VAL A 1 385 ? -21.482 -7.148 16.967 1.00 70.19 385 VAL A CA 1
ATOM 3062 C C . VAL A 1 385 ? -22.887 -6.548 17.011 1.00 70.19 385 VAL A C 1
ATOM 3064 O O . VAL A 1 385 ? -23.846 -7.172 16.557 1.00 70.19 385 VAL A O 1
ATOM 3067 N N . VAL A 1 386 ? -23.001 -5.350 17.581 1.00 70.56 386 VAL A N 1
ATOM 3068 C CA . VAL A 1 386 ? -24.268 -4.623 17.752 1.00 70.56 386 VAL A CA 1
ATOM 3069 C C . VAL A 1 386 ? -24.427 -3.515 16.715 1.00 70.56 386 VAL A C 1
ATOM 3071 O O . VAL A 1 386 ? -25.551 -3.210 16.325 1.00 70.56 386 VAL A O 1
ATOM 3074 N N . ASP A 1 387 ? -23.319 -2.947 16.241 1.00 70.81 387 ASP A N 1
ATOM 3075 C CA . ASP A 1 387 ? -23.311 -2.019 15.111 1.00 70.81 387 ASP A CA 1
ATOM 3076 C C . ASP A 1 387 ? -21.994 -2.143 14.329 1.00 70.81 387 ASP A C 1
ATOM 3078 O O . ASP A 1 387 ? -20.966 -2.534 14.894 1.00 70.81 387 ASP A O 1
ATOM 3082 N N . ASN A 1 388 ? -22.029 -1.833 13.034 1.00 72.00 388 ASN A N 1
ATOM 3083 C CA . ASN A 1 388 ? -20.856 -1.833 12.163 1.00 72.00 388 ASN A CA 1
ATOM 3084 C C . ASN A 1 388 ? -20.938 -0.679 11.157 1.00 72.00 388 ASN A C 1
ATOM 3086 O O . ASN A 1 388 ? -21.968 -0.479 10.511 1.00 72.00 388 ASN A O 1
ATOM 3090 N N . TYR A 1 389 ? -19.820 0.026 10.986 1.00 67.62 389 TYR A N 1
ATOM 3091 C CA . TYR A 1 389 ? -19.650 1.016 9.931 1.00 67.62 389 TYR A CA 1
ATOM 3092 C C . TYR A 1 389 ? -18.403 0.696 9.122 1.00 67.62 389 TYR A C 1
ATOM 3094 O O . TYR A 1 389 ? -17.284 0.793 9.624 1.00 67.62 389 TYR A O 1
ATOM 3102 N N . LEU A 1 390 ? -18.608 0.400 7.841 1.00 64.06 390 LEU A N 1
ATOM 3103 C CA . LEU A 1 390 ? -17.539 0.325 6.859 1.00 64.06 390 LEU A CA 1
ATOM 3104 C C . LEU A 1 390 ? -17.475 1.634 6.079 1.00 64.06 390 LEU A C 1
ATOM 3106 O O . LEU A 1 390 ? -18.414 1.986 5.359 1.00 64.06 390 LEU A O 1
ATOM 3110 N N . ILE A 1 391 ? -16.356 2.338 6.196 1.00 62.25 391 ILE A N 1
ATOM 3111 C CA . ILE A 1 391 ? -16.062 3.522 5.397 1.00 62.25 391 ILE A CA 1
ATOM 3112 C C . ILE A 1 391 ? -14.831 3.227 4.565 1.00 62.25 391 ILE A C 1
ATOM 3114 O O . ILE A 1 391 ? -13.728 3.058 5.079 1.00 62.25 391 ILE A O 1
ATOM 3118 N N . TYR A 1 392 ? -15.028 3.164 3.256 1.00 55.19 392 TYR A N 1
ATOM 3119 C CA . TYR A 1 392 ? -13.921 3.236 2.319 1.00 55.19 392 TYR A CA 1
ATOM 3120 C C . TYR A 1 392 ? -13.372 4.657 2.366 1.00 55.19 392 TYR A C 1
ATOM 3122 O O . TYR A 1 392 ? -14.155 5.604 2.279 1.00 55.19 392 TYR A O 1
ATOM 3130 N N . GLY A 1 393 ? -12.060 4.801 2.553 1.00 54.19 393 GLY A N 1
ATOM 3131 C CA . GLY A 1 393 ? -11.414 6.105 2.584 1.00 54.19 393 GLY A CA 1
ATOM 3132 C C . GLY A 1 393 ? -11.676 6.835 1.277 1.00 54.19 393 GLY A C 1
ATOM 3133 O O . GLY A 1 393 ? -11.071 6.525 0.255 1.00 54.19 393 GLY A O 1
ATOM 3134 N N . ASP A 1 394 ? -12.598 7.789 1.303 1.00 49.47 394 ASP A N 1
ATOM 3135 C CA . ASP A 1 394 ? -12.815 8.694 0.190 1.00 49.47 394 ASP A CA 1
ATOM 3136 C C . ASP A 1 394 ? -11.956 9.935 0.442 1.00 49.47 394 ASP A C 1
ATOM 3138 O O . ASP A 1 394 ? -12.147 10.688 1.401 1.00 49.47 394 ASP A O 1
ATOM 3142 N N . LEU A 1 395 ? -10.952 10.114 -0.416 1.00 48.84 395 LEU A N 1
ATOM 3143 C CA . LEU A 1 395 ? -10.035 11.251 -0.372 1.00 48.84 395 LEU A CA 1
ATOM 3144 C C . LEU A 1 395 ? -10.765 12.583 -0.547 1.00 48.84 395 LEU A C 1
ATOM 3146 O O . LEU A 1 395 ? -10.254 13.614 -0.112 1.00 48.84 395 LEU A O 1
ATOM 3150 N N . HIS A 1 396 ? -11.940 12.575 -1.172 1.00 45.28 396 HIS A N 1
ATOM 3151 C CA . HIS A 1 396 ? -12.658 13.763 -1.614 1.00 45.28 396 HIS A CA 1
ATOM 3152 C C . HIS A 1 396 ? -13.698 14.256 -0.600 1.00 45.28 396 HIS A C 1
ATOM 3154 O O . HIS A 1 396 ? -14.313 15.299 -0.831 1.00 45.28 396 HIS A O 1
ATOM 3160 N N . ILE A 1 397 ? -13.884 13.576 0.539 1.00 52.75 397 ILE A N 1
ATOM 3161 C CA . ILE A 1 397 ? -14.841 13.986 1.580 1.00 52.75 397 ILE A CA 1
ATOM 3162 C C . ILE A 1 397 ? -14.237 13.931 2.990 1.00 52.75 397 ILE A C 1
ATOM 3164 O O . ILE A 1 397 ? -13.107 13.491 3.216 1.00 52.75 397 ILE A O 1
ATOM 3168 N N . ASP A 1 398 ? -14.953 14.515 3.949 1.00 62.28 398 ASP A N 1
ATOM 3169 C CA . ASP A 1 398 ? -14.720 14.257 5.366 1.00 62.28 398 ASP A CA 1
ATOM 3170 C C . ASP A 1 398 ? -15.324 12.886 5.702 1.00 62.28 398 ASP A C 1
ATOM 3172 O O . ASP A 1 398 ? -16.532 12.686 5.567 1.00 62.28 398 ASP A O 1
ATOM 3176 N N . ASN A 1 399 ? -14.473 11.944 6.110 1.00 66.69 399 ASN A N 1
ATOM 3177 C CA . ASN A 1 399 ? -14.879 10.590 6.489 1.00 66.69 399 ASN A CA 1
ATOM 3178 C C . ASN A 1 399 ? -15.407 10.520 7.932 1.00 66.69 399 ASN A C 1
ATOM 3180 O O . ASN A 1 399 ? -15.719 9.433 8.418 1.00 66.69 399 ASN A O 1
ATOM 3184 N N . THR A 1 400 ? -15.531 11.662 8.618 1.00 76.62 400 THR A N 1
ATOM 3185 C CA . THR A 1 400 ? -16.167 11.743 9.934 1.00 76.62 400 THR A CA 1
ATOM 3186 C C . THR A 1 400 ? -17.633 11.324 9.851 1.00 76.62 400 THR A C 1
ATOM 3188 O O . THR A 1 400 ? -18.408 11.860 9.055 1.00 76.62 400 THR A O 1
ATOM 3191 N N . ARG A 1 401 ? -18.043 10.387 10.708 1.00 78.75 401 ARG A N 1
ATOM 3192 C CA . ARG A 1 401 ? -19.443 9.987 10.877 1.00 78.75 401 ARG A CA 1
ATOM 3193 C C . ARG A 1 401 ? -19.876 10.136 12.316 1.00 78.75 401 ARG A C 1
ATOM 3195 O O . ARG A 1 401 ? -19.182 9.699 13.230 1.00 78.75 401 ARG A O 1
ATOM 3202 N N . ASP A 1 402 ? -21.061 10.699 12.486 1.00 86.31 402 ASP A N 1
ATOM 3203 C CA . ASP A 1 402 ? -21.785 10.619 13.743 1.00 86.31 402 ASP A CA 1
ATOM 3204 C C . ASP A 1 402 ? -22.391 9.215 13.872 1.00 86.31 402 ASP A C 1
ATOM 3206 O O . ASP A 1 402 ? -22.894 8.658 12.892 1.00 86.31 402 ASP A O 1
ATOM 3210 N N . PHE A 1 403 ? -22.393 8.660 15.080 1.00 82.88 403 PHE A N 1
ATOM 3211 C CA . PHE A 1 403 ? -23.125 7.438 15.399 1.00 82.88 403 PHE A CA 1
ATOM 3212 C C . PHE A 1 403 ? -24.015 7.652 16.625 1.00 82.88 403 PHE A C 1
ATOM 3214 O O . PHE A 1 403 ? -23.740 8.469 17.509 1.00 82.88 403 PHE A O 1
ATOM 3221 N N . ASN A 1 404 ? -25.110 6.900 16.672 1.00 88.38 404 ASN A N 1
ATOM 3222 C CA . ASN A 1 404 ? -26.052 6.897 17.784 1.00 88.38 404 ASN A CA 1
ATOM 3223 C C . ASN A 1 404 ? -26.654 5.500 17.910 1.00 88.38 404 ASN A C 1
ATOM 3225 O O . ASN A 1 404 ? -27.658 5.182 17.271 1.00 88.38 404 ASN A O 1
ATOM 3229 N N . VAL A 1 405 ? -26.017 4.670 18.726 1.00 85.00 405 VAL A N 1
ATOM 3230 C CA . VAL A 1 405 ? -26.409 3.277 18.912 1.00 85.00 405 VAL A CA 1
ATOM 3231 C C . VAL A 1 405 ? -27.290 3.170 20.142 1.00 85.00 405 VAL A C 1
ATOM 3233 O O . VAL A 1 405 ? -26.908 3.595 21.231 1.00 85.00 405 VAL A O 1
ATOM 3236 N N . LYS A 1 406 ? -28.470 2.575 19.980 1.00 88.12 406 LYS A N 1
ATOM 3237 C CA . LYS A 1 406 ? -29.330 2.207 21.103 1.00 88.12 406 LYS A CA 1
ATOM 3238 C C . LYS A 1 406 ? -28.992 0.786 21.546 1.00 88.12 406 LYS A C 1
ATOM 3240 O O . LYS A 1 406 ? -29.187 -0.159 20.788 1.00 88.12 406 LYS A O 1
ATOM 3245 N N . LEU A 1 407 ? -28.541 0.645 22.783 1.00 84.31 407 LEU A N 1
ATOM 3246 C CA . LEU A 1 407 ? -28.254 -0.626 23.436 1.00 84.31 407 LEU A CA 1
ATOM 3247 C C . LEU A 1 407 ? -29.357 -0.935 24.454 1.00 84.31 407 LEU A C 1
ATOM 3249 O O . LEU A 1 407 ? -29.854 -0.044 25.140 1.00 84.31 407 LEU A O 1
ATOM 3253 N N . ASN A 1 408 ? -29.744 -2.205 24.552 1.00 85.56 408 ASN A N 1
ATOM 3254 C CA . ASN A 1 408 ? -30.604 -2.693 25.628 1.00 85.56 408 ASN A CA 1
ATOM 3255 C C . ASN A 1 408 ? -29.751 -3.557 26.557 1.00 85.56 408 ASN A C 1
ATOM 3257 O O . ASN A 1 408 ? -29.576 -4.749 26.301 1.00 85.56 408 ASN A O 1
ATOM 3261 N N . VAL A 1 409 ? -29.161 -2.922 27.566 1.00 82.69 409 VAL A N 1
ATOM 3262 C CA . VAL A 1 409 ? -28.140 -3.508 28.437 1.00 82.69 409 VAL A CA 1
ATOM 3263 C C . VAL A 1 409 ? -28.772 -4.097 29.689 1.00 82.69 409 VAL A C 1
ATOM 3265 O O . VAL A 1 409 ? -29.725 -3.557 30.258 1.00 82.69 409 VAL A O 1
ATOM 3268 N N . LYS A 1 410 ? -28.240 -5.229 30.127 1.00 81.62 410 LYS A N 1
ATOM 3269 C CA . LYS A 1 410 ? -28.563 -5.860 31.401 1.00 81.62 410 LYS A CA 1
ATOM 3270 C C . LYS A 1 410 ? -27.457 -5.594 32.400 1.00 81.62 410 LYS A C 1
ATOM 3272 O O . LYS A 1 410 ? -26.327 -5.254 32.061 1.00 81.62 410 LYS A O 1
ATOM 3277 N N . ASP A 1 411 ? -27.810 -5.779 33.659 1.00 81.31 411 ASP A N 1
ATOM 3278 C CA . ASP A 1 411 ? -26.830 -5.702 34.717 1.00 81.31 411 ASP A CA 1
ATOM 3279 C C . ASP A 1 411 ? -25.726 -6.751 34.551 1.00 81.31 411 ASP A C 1
ATOM 3281 O O . ASP A 1 411 ? -26.008 -7.938 34.381 1.00 81.31 411 ASP A O 1
ATOM 3285 N N . GLY A 1 412 ? -24.480 -6.294 34.617 1.00 79.75 412 GLY A N 1
ATOM 3286 C CA . GLY A 1 412 ? -23.292 -7.111 34.437 1.00 79.75 412 GLY A CA 1
ATOM 3287 C C . GLY A 1 412 ? -22.878 -7.333 32.982 1.00 79.75 412 GLY A C 1
ATOM 3288 O O . GLY A 1 412 ? -21.822 -7.934 32.787 1.00 79.75 412 GLY A O 1
ATOM 3289 N N . ASP A 1 413 ? -23.644 -6.854 31.989 1.00 79.56 413 ASP A N 1
ATOM 3290 C CA . ASP A 1 413 ? -23.252 -6.937 30.576 1.00 79.56 413 ASP A CA 1
ATOM 3291 C C . ASP A 1 413 ? -21.900 -6.256 30.350 1.00 79.56 413 ASP A C 1
ATOM 3293 O O . ASP A 1 413 ? -21.597 -5.217 30.942 1.00 79.56 413 ASP A O 1
ATOM 3297 N N . ILE A 1 414 ? -21.093 -6.834 29.465 1.00 79.00 414 ILE A N 1
ATOM 3298 C CA . ILE A 1 414 ? -19.768 -6.327 29.131 1.00 79.00 414 ILE A CA 1
ATOM 3299 C C . ILE A 1 414 ? -19.809 -5.734 27.728 1.00 79.00 414 ILE A C 1
ATOM 3301 O O . ILE A 1 414 ? -20.082 -6.426 26.752 1.00 79.00 414 ILE A O 1
ATOM 3305 N N . MET A 1 415 ? -19.519 -4.445 27.623 1.00 79.38 415 MET A N 1
ATOM 3306 C CA . MET A 1 415 ? -19.269 -3.761 26.365 1.00 79.38 415 MET A CA 1
ATOM 3307 C C . MET A 1 415 ? -17.793 -3.817 26.021 1.00 79.38 415 MET A C 1
ATOM 3309 O O . MET A 1 415 ? -16.930 -3.579 26.864 1.00 79.38 415 MET A O 1
ATOM 3313 N N . ASP A 1 416 ? -17.512 -4.024 24.750 1.00 71.00 416 ASP A N 1
ATOM 3314 C CA . ASP A 1 416 ? -16.199 -3.839 24.171 1.00 71.00 416 ASP A CA 1
ATOM 3315 C C . ASP A 1 416 ? -16.364 -3.281 22.754 1.00 71.00 416 ASP A C 1
ATOM 3317 O O . ASP A 1 416 ? -17.417 -3.383 22.136 1.00 71.00 416 ASP A O 1
ATOM 3321 N N . TRP A 1 417 ? -15.352 -2.631 22.209 1.00 67.44 417 TRP A N 1
ATOM 3322 C CA . TRP A 1 417 ? -15.404 -2.176 20.819 1.00 67.44 417 TRP A CA 1
ATOM 3323 C C . TRP A 1 417 ? -14.242 -2.785 20.053 1.00 67.44 417 TRP A C 1
ATOM 3325 O O . TRP A 1 417 ? -13.185 -3.025 20.616 1.00 67.44 417 TRP A O 1
ATOM 3335 N N . GLY A 1 418 ? -14.431 -3.083 18.777 1.00 58.31 418 GLY A N 1
ATOM 3336 C CA . GLY A 1 418 ? -13.379 -3.496 17.863 1.00 58.31 418 GLY A CA 1
ATOM 3337 C C . GLY A 1 418 ? -13.233 -2.432 16.789 1.00 58.31 418 GLY A C 1
ATOM 3338 O O . GLY A 1 418 ? -14.169 -2.154 16.049 1.00 58.31 418 GLY A O 1
ATOM 3339 N N . MET A 1 419 ? -12.064 -1.812 16.691 1.00 59.16 419 MET A N 1
ATOM 3340 C CA . MET A 1 419 ? -11.753 -0.931 15.566 1.00 59.16 419 MET A CA 1
ATOM 3341 C C . MET A 1 419 ? -10.723 -1.656 14.718 1.00 59.16 419 MET A C 1
ATOM 3343 O O . MET A 1 419 ? -9.684 -2.061 15.239 1.00 59.16 419 MET A O 1
ATOM 3347 N N . LYS A 1 420 ? -11.046 -1.906 13.449 1.00 52.47 420 LYS A N 1
ATOM 3348 C CA . LYS A 1 420 ? -10.144 -2.584 12.525 1.00 52.47 420 LYS A CA 1
ATOM 3349 C C . LYS A 1 420 ? -9.996 -1.729 11.278 1.00 52.47 420 LYS A C 1
ATOM 3351 O O . LYS A 1 420 ? -10.884 -1.681 10.435 1.00 52.47 420 LYS A O 1
ATOM 3356 N N . ASP A 1 421 ? -8.861 -1.066 11.161 1.00 53.69 421 ASP A N 1
ATOM 3357 C CA . ASP A 1 421 ? -8.447 -0.472 9.896 1.00 53.69 421 ASP A CA 1
ATOM 3358 C C . ASP A 1 421 ? -7.977 -1.561 8.895 1.00 53.69 421 ASP A C 1
ATOM 3360 O O . ASP A 1 421 ? -7.655 -2.696 9.276 1.00 53.69 421 ASP A O 1
ATOM 3364 N N . TYR A 1 422 ? -7.961 -1.216 7.606 1.00 53.28 422 TYR A N 1
ATOM 3365 C CA . TYR A 1 422 ? -7.509 -2.012 6.470 1.00 53.28 422 TYR A CA 1
ATOM 3366 C C . TYR A 1 422 ? -6.093 -2.574 6.647 1.00 53.28 422 TYR A C 1
ATOM 3368 O O . TYR A 1 422 ? -5.856 -3.700 6.201 1.00 53.28 422 TYR A O 1
ATOM 3376 N N . LYS A 1 423 ? -5.182 -1.880 7.353 1.00 55.59 423 LYS A N 1
ATOM 3377 C CA . LYS A 1 423 ? -3.821 -2.386 7.626 1.00 55.59 423 LYS A CA 1
ATOM 3378 C C . LYS A 1 423 ? -3.452 -2.493 9.111 1.00 55.59 423 LYS A C 1
ATOM 3380 O O . LYS A 1 423 ? -2.277 -2.665 9.435 1.00 55.59 423 LYS A O 1
ATOM 3385 N N . ALA A 1 424 ? -4.458 -2.532 9.988 1.00 51.81 424 ALA A N 1
ATOM 3386 C CA . ALA A 1 424 ? -4.330 -2.768 11.429 1.00 51.81 424 ALA A CA 1
ATOM 3387 C C . ALA A 1 424 ? -3.891 -1.576 12.296 1.00 51.81 424 ALA A C 1
ATOM 3389 O O . ALA A 1 424 ? -3.225 -1.787 13.313 1.00 51.81 424 ALA A O 1
ATOM 3390 N N . ASN A 1 425 ? -4.352 -0.358 11.996 1.00 51.97 425 ASN A N 1
ATOM 3391 C CA . ASN A 1 425 ? -4.455 0.638 13.062 1.00 51.97 425 ASN A CA 1
ATOM 3392 C C . ASN A 1 425 ? -5.418 0.094 14.131 1.00 51.97 425 ASN A C 1
ATOM 3394 O O . ASN A 1 425 ? -6.576 -0.238 13.858 1.00 51.97 425 ASN A O 1
ATOM 3398 N N . GLY A 1 426 ? -4.856 -0.144 15.316 1.00 57.91 426 GLY A N 1
ATOM 3399 C CA . GLY A 1 426 ? -5.532 -0.750 16.453 1.00 57.91 426 GLY A CA 1
ATOM 3400 C C . GLY A 1 426 ? -6.553 0.190 17.092 1.00 57.91 426 GLY A C 1
ATOM 3401 O O . GLY A 1 426 ? -7.087 1.104 16.469 1.00 57.91 426 GLY A O 1
ATOM 3402 N N . PHE A 1 427 ? -6.848 -0.053 18.368 1.00 64.94 427 PHE A N 1
ATOM 3403 C CA . PHE A 1 427 ? -7.736 0.796 19.160 1.00 64.94 427 PHE A CA 1
ATOM 3404 C C . PHE A 1 427 ? -7.328 2.278 19.110 1.00 64.94 427 PHE A C 1
ATOM 3406 O O . PHE A 1 427 ? -6.138 2.571 18.999 1.00 64.94 427 PHE A O 1
ATOM 3413 N N . PRO A 1 428 ? -8.287 3.214 19.233 1.00 71.44 428 PRO A N 1
ATOM 3414 C CA . PRO A 1 428 ? -7.976 4.633 19.240 1.00 71.44 428 PRO A CA 1
ATOM 3415 C C . PRO A 1 428 ? -7.012 4.938 20.386 1.00 71.44 428 PRO A C 1
ATOM 3417 O O . PRO A 1 428 ? -7.223 4.496 21.513 1.00 71.44 428 PRO A O 1
ATOM 3420 N N . ASP A 1 429 ? -5.972 5.728 20.119 1.00 72.69 429 ASP A N 1
ATOM 3421 C CA . ASP A 1 429 ? -4.997 6.097 21.154 1.00 72.69 429 ASP A CA 1
ATOM 3422 C C . ASP A 1 429 ? -5.609 6.961 22.258 1.00 72.69 429 ASP A C 1
ATOM 3424 O O . ASP A 1 429 ? -5.126 7.009 23.390 1.00 72.69 429 ASP A O 1
ATOM 3428 N N . LYS A 1 430 ? -6.666 7.693 21.914 1.00 80.25 430 LYS A N 1
ATOM 3429 C CA . LYS A 1 430 ? -7.385 8.607 22.792 1.00 80.25 430 LYS A CA 1
ATOM 3430 C C . LYS A 1 430 ? -8.840 8.718 22.368 1.00 80.25 430 LYS A C 1
ATOM 3432 O O . LYS A 1 430 ? -9.154 8.661 21.181 1.00 80.25 430 LYS A O 1
ATOM 3437 N N . VAL A 1 431 ? -9.703 8.943 23.347 1.00 81.69 431 VAL A N 1
ATOM 3438 C CA . VAL A 1 431 ? -11.095 9.337 23.159 1.00 81.69 431 VAL A CA 1
ATOM 3439 C C . VAL A 1 431 ? -11.236 10.773 23.636 1.00 81.69 431 VAL A C 1
ATOM 3441 O O . VAL A 1 431 ? -10.821 11.112 24.753 1.00 81.69 431 VAL A O 1
ATOM 3444 N N . THR A 1 432 ? -11.802 11.620 22.783 1.00 86.94 432 THR A N 1
ATOM 3445 C CA . THR A 1 432 ? -12.138 12.997 23.153 1.00 86.94 432 THR A CA 1
ATOM 3446 C C . THR A 1 432 ? -13.618 13.130 23.470 1.00 86.94 432 THR A C 1
ATOM 3448 O O . THR A 1 432 ? -14.438 12.350 22.989 1.00 86.94 432 THR A O 1
ATOM 3451 N N . ASP A 1 433 ? -13.987 14.141 24.244 1.00 88.56 433 ASP A N 1
ATOM 3452 C CA . ASP A 1 433 ? -15.373 14.585 24.297 1.00 88.56 433 ASP A CA 1
ATOM 3453 C C . ASP A 1 433 ? -15.761 15.301 22.986 1.00 88.56 433 ASP A C 1
ATOM 3455 O O . ASP A 1 433 ? -14.953 15.442 22.056 1.00 88.56 433 ASP A O 1
ATOM 3459 N N . MET A 1 434 ? -17.019 15.737 22.899 1.00 87.19 434 MET A N 1
ATOM 3460 C CA . MET A 1 434 ? -17.557 16.444 21.728 1.00 87.19 434 MET A CA 1
ATOM 3461 C C . MET A 1 434 ? -16.942 17.838 21.515 1.00 87.19 434 MET A C 1
ATOM 3463 O O . MET A 1 434 ? -17.069 18.380 20.418 1.00 87.19 434 MET A O 1
ATOM 3467 N N . ASP A 1 435 ? -16.257 18.385 22.524 1.00 86.94 435 ASP A N 1
ATOM 3468 C CA . ASP A 1 435 ? -15.537 19.663 22.469 1.00 86.94 435 ASP A CA 1
ATOM 3469 C C . ASP A 1 435 ? -14.042 19.472 22.124 1.00 86.94 435 ASP A C 1
ATOM 3471 O O . ASP A 1 435 ? -13.314 20.445 21.924 1.00 86.94 435 ASP A O 1
ATOM 3475 N N . GLY A 1 436 ? -13.579 18.221 22.010 1.00 85.00 436 GLY A N 1
ATOM 3476 C CA . GLY A 1 436 ? -12.209 17.858 21.646 1.00 85.00 436 GLY A CA 1
ATOM 3477 C C . GLY A 1 436 ? -11.260 17.646 22.831 1.00 85.00 436 GLY A C 1
ATOM 3478 O O . GLY A 1 436 ? -10.069 17.407 22.611 1.00 85.00 436 GLY A O 1
ATOM 3479 N N . ASN A 1 437 ? -11.746 17.684 24.075 1.00 87.06 437 ASN A N 1
ATOM 3480 C CA . ASN A 1 437 ? -10.921 17.426 25.257 1.00 87.06 437 ASN A CA 1
ATOM 3481 C C . ASN A 1 437 ? -10.695 15.924 25.432 1.00 87.06 437 ASN A C 1
ATOM 3483 O O . ASN A 1 437 ? -11.637 15.136 25.418 1.00 87.06 437 ASN A O 1
ATOM 3487 N N . VAL A 1 438 ? -9.442 15.513 25.625 1.00 84.38 438 VAL A N 1
ATOM 3488 C CA . VAL A 1 438 ? -9.102 14.108 25.889 1.00 84.38 438 VAL A CA 1
ATOM 3489 C C . VAL A 1 438 ? -9.561 13.730 27.291 1.00 84.38 438 VAL A C 1
ATOM 3491 O O . VAL A 1 438 ? -9.174 14.390 28.254 1.00 84.38 438 VAL A O 1
ATOM 3494 N N . TYR A 1 439 ? -10.331 12.648 27.409 1.00 78.06 439 TYR A N 1
ATOM 3495 C CA . TYR A 1 439 ? -10.755 12.125 28.713 1.00 78.06 439 TYR A CA 1
ATOM 3496 C C . TYR A 1 439 ? -10.540 10.613 28.879 1.00 78.06 439 TYR A C 1
ATOM 3498 O O . TYR A 1 439 ? -10.576 10.117 30.003 1.00 78.06 439 TYR A O 1
ATOM 3506 N N . LEU A 1 440 ? -10.223 9.885 27.797 1.00 78.56 440 LEU A N 1
ATOM 3507 C CA . LEU A 1 440 ? -9.664 8.529 27.854 1.00 78.56 440 LEU A CA 1
ATOM 3508 C C . LEU A 1 440 ? -8.440 8.452 26.937 1.00 78.56 440 LEU A C 1
ATOM 3510 O O . LEU A 1 440 ? -8.469 8.977 25.827 1.00 78.56 440 LEU A O 1
ATOM 3514 N N . GLN A 1 441 ? -7.366 7.798 27.373 1.00 75.44 441 GLN A N 1
ATOM 3515 C CA . GLN A 1 441 ? -6.148 7.622 26.579 1.00 75.44 441 GLN A CA 1
ATOM 3516 C C . GLN A 1 441 ? -5.489 6.278 26.896 1.00 75.44 441 GLN A C 1
ATOM 3518 O O . GLN A 1 441 ? -5.562 5.783 28.026 1.00 75.44 441 GLN A O 1
ATOM 3523 N N . THR A 1 442 ? -4.843 5.672 25.904 1.00 68.00 442 THR A N 1
ATOM 3524 C CA . THR A 1 442 ? -4.074 4.441 26.077 1.00 68.00 442 THR A CA 1
ATOM 3525 C C . THR A 1 442 ? -2.935 4.661 27.079 1.00 68.00 442 THR A C 1
ATOM 3527 O O . THR A 1 442 ? -2.142 5.588 26.938 1.00 68.00 442 THR A O 1
ATOM 3530 N N . GLY A 1 443 ? -2.862 3.821 28.118 1.00 61.28 443 GLY A N 1
ATOM 3531 C CA . GLY A 1 443 ? -1.811 3.879 29.146 1.00 61.28 443 GLY A CA 1
ATOM 3532 C C . GLY A 1 443 ? -1.998 4.909 30.275 1.00 61.28 443 GLY A C 1
ATOM 3533 O O . GLY A 1 443 ? -1.026 5.205 30.967 1.00 61.28 443 GLY A O 1
ATOM 3534 N N . TYR A 1 444 ? -3.199 5.463 30.490 1.00 51.62 444 TYR A N 1
ATOM 3535 C CA . TYR A 1 444 ? -3.425 6.514 31.498 1.00 51.62 444 TYR A CA 1
ATOM 3536 C C . TYR A 1 444 ? -3.740 5.995 32.934 1.00 51.62 444 TYR A C 1
ATOM 3538 O O . TYR A 1 444 ? -4.802 5.431 33.158 1.00 51.62 444 TYR A O 1
ATOM 3546 N N . SER A 1 445 ? -2.821 6.292 33.875 1.00 45.56 445 SER A N 1
ATOM 3547 C CA . SER A 1 445 ? -2.869 6.429 35.364 1.00 45.56 445 SER A CA 1
ATOM 3548 C C . SER A 1 445 ? -3.303 5.287 36.324 1.00 45.56 445 SER A C 1
ATOM 3550 O O . SER A 1 445 ? -4.108 4.419 36.000 1.00 45.56 445 SER A O 1
ATOM 3552 N N . ASP A 1 446 ? -2.802 5.369 37.576 1.00 45.38 446 ASP A N 1
ATOM 3553 C CA . ASP A 1 446 ? -3.093 4.488 38.734 1.00 45.38 446 ASP A CA 1
ATOM 3554 C C . ASP A 1 446 ? -4.583 4.432 39.137 1.00 45.38 446 ASP A C 1
ATOM 3556 O O . ASP A 1 446 ? -5.000 3.526 39.860 1.00 45.38 446 ASP A O 1
ATOM 3560 N N . LEU A 1 447 ? -5.396 5.393 38.683 1.00 45.72 447 LEU A N 1
ATOM 3561 C CA . LEU A 1 447 ? -6.836 5.446 38.950 1.00 45.72 447 LEU A CA 1
ATOM 3562 C C . LEU A 1 447 ? -7.649 4.702 37.880 1.00 45.72 447 LEU A C 1
ATOM 3564 O O . LEU A 1 447 ? -8.632 4.067 38.245 1.00 45.72 447 LEU A O 1
ATOM 3568 N N . ASN A 1 448 ? -7.209 4.691 36.615 1.00 53.59 448 ASN A N 1
ATOM 3569 C CA . ASN A 1 448 ? -7.903 4.072 35.476 1.00 53.59 448 ASN A CA 1
ATOM 3570 C C . ASN A 1 448 ? -7.063 2.930 34.889 1.00 53.59 448 ASN A C 1
ATOM 3572 O O . ASN A 1 448 ? -6.646 2.968 33.734 1.00 53.59 448 ASN A O 1
ATOM 3576 N N . ALA A 1 449 ? -6.805 1.896 35.692 1.00 47.69 449 ALA A N 1
ATOM 3577 C CA . ALA A 1 449 ? -5.756 0.899 35.450 1.00 47.69 449 ALA A CA 1
ATOM 3578 C C . ALA A 1 449 ? -5.817 0.123 34.109 1.00 47.69 449 ALA A C 1
ATOM 3580 O O . ALA A 1 449 ? -4.908 -0.662 33.830 1.00 47.69 449 ALA A O 1
ATOM 3581 N N . LYS A 1 450 ? -6.861 0.283 33.280 1.00 48.88 450 LYS A N 1
ATOM 3582 C CA . LYS A 1 450 ? -6.982 -0.346 31.956 1.00 48.88 450 LYS A CA 1
ATOM 3583 C C . LYS A 1 450 ? -7.679 0.602 30.961 1.00 48.88 450 LYS A C 1
ATOM 3585 O O . LYS A 1 450 ? -8.891 0.743 30.999 1.00 48.88 450 LYS A O 1
ATOM 3590 N N . ALA A 1 451 ? -6.834 1.190 30.114 1.00 59.38 451 ALA A N 1
ATOM 3591 C CA . ALA A 1 451 ? -6.944 2.004 28.891 1.00 59.38 451 ALA A CA 1
ATOM 3592 C C . ALA A 1 451 ? -8.171 1.920 27.942 1.00 59.38 451 ALA A C 1
ATOM 3594 O O . ALA A 1 451 ? -9.095 1.142 28.114 1.00 59.38 451 ALA A O 1
ATOM 3595 N N . VAL A 1 452 ? -8.109 2.711 26.860 1.00 63.56 452 VAL A N 1
ATOM 3596 C CA . VAL A 1 452 ? -8.913 2.560 25.635 1.00 63.56 452 VAL A CA 1
ATOM 3597 C C . VAL A 1 452 ? -8.708 1.162 25.032 1.00 63.56 452 VAL A C 1
ATOM 3599 O O . VAL A 1 452 ? -7.579 0.692 24.916 1.00 63.56 452 VAL A O 1
ATOM 3602 N N . GLY A 1 453 ? -9.805 0.493 24.663 1.00 60.91 453 GLY A N 1
ATOM 3603 C CA . GLY A 1 453 ? -9.770 -0.862 24.095 1.00 60.91 453 GLY A CA 1
ATOM 3604 C C . GLY A 1 453 ? -9.902 -2.006 25.097 1.00 60.91 453 GLY A C 1
ATOM 3605 O O . GLY A 1 453 ? -9.383 -3.101 24.894 1.00 60.91 453 GLY A O 1
ATOM 3606 N N . VAL A 1 454 ? -10.603 -1.735 26.192 1.00 67.81 454 VAL A N 1
ATOM 3607 C CA . VAL A 1 454 ? -10.886 -2.668 27.283 1.00 67.81 454 VAL A CA 1
ATOM 3608 C C . VAL A 1 454 ? -12.378 -2.964 27.367 1.00 67.81 454 VAL A C 1
ATOM 3610 O O . VAL A 1 454 ? -13.203 -2.315 26.731 1.00 67.81 454 VAL A O 1
ATOM 3613 N N . HIS A 1 455 ? -12.711 -3.941 28.201 1.00 78.19 455 HIS A N 1
ATOM 3614 C CA . HIS A 1 455 ? -14.076 -4.296 28.554 1.00 78.19 455 HIS A CA 1
ATOM 3615 C C . HIS A 1 455 ? -14.656 -3.303 29.575 1.00 78.19 455 HIS A C 1
ATOM 3617 O O . HIS A 1 455 ? -14.058 -3.096 30.636 1.00 78.19 455 HIS A O 1
ATOM 3623 N N . TYR A 1 456 ? -15.822 -2.731 29.274 1.00 82.00 456 TYR A N 1
ATOM 3624 C CA . TYR A 1 456 ? -16.607 -1.882 30.170 1.00 82.00 456 TYR A CA 1
ATOM 3625 C C . TYR A 1 456 ? -17.818 -2.650 30.693 1.00 82.00 456 TYR A C 1
ATOM 3627 O O . TYR A 1 456 ? -18.562 -3.232 29.911 1.00 82.00 456 TYR A O 1
ATOM 3635 N N . GLN A 1 457 ? -18.041 -2.651 32.003 1.00 84.50 457 GLN A N 1
ATOM 3636 C CA . GLN A 1 457 ? -19.163 -3.369 32.606 1.00 84.50 457 GLN A CA 1
ATOM 3637 C C . GLN A 1 457 ? -20.348 -2.433 32.848 1.00 84.50 457 GLN A C 1
ATOM 3639 O O . GLN A 1 457 ? -20.214 -1.434 33.557 1.00 84.50 457 GLN A O 1
ATOM 3644 N N . PHE A 1 458 ? -21.521 -2.773 32.320 1.00 83.75 458 PHE A N 1
ATOM 3645 C CA . PHE A 1 458 ? -22.765 -2.084 32.643 1.00 83.75 458 PHE A CA 1
ATOM 3646 C C . PHE A 1 458 ? -23.298 -2.532 33.998 1.00 83.75 458 PHE A C 1
ATOM 3648 O O . PHE A 1 458 ? -23.394 -3.725 34.283 1.00 83.75 458 PHE A O 1
ATOM 3655 N N . LEU A 1 459 ? -23.688 -1.565 34.823 1.00 80.75 459 LEU A N 1
ATOM 3656 C CA . LEU A 1 459 ? -24.305 -1.797 36.120 1.00 80.75 459 LEU A CA 1
ATOM 3657 C C . LEU A 1 459 ? -25.623 -1.030 36.200 1.00 80.75 459 LEU A C 1
ATOM 3659 O O . LEU A 1 459 ? -25.655 0.191 36.050 1.00 80.75 459 LEU A O 1
ATOM 3663 N N . TYR A 1 460 ? -26.722 -1.746 36.434 1.00 79.38 460 TYR A N 1
ATOM 3664 C CA . TYR A 1 460 ? -28.042 -1.131 36.558 1.00 79.38 460 TYR A CA 1
ATOM 3665 C C . TYR A 1 460 ? -28.243 -0.493 37.936 1.00 79.38 460 TYR A C 1
ATOM 3667 O O . TYR A 1 460 ? -28.731 -1.145 38.851 1.00 79.38 460 TYR A O 1
ATOM 3675 N N . ASP A 1 461 ? -27.909 0.778 38.107 1.00 72.38 461 ASP A N 1
ATOM 3676 C CA . ASP A 1 461 ? -28.141 1.477 39.369 1.00 72.38 461 ASP A CA 1
ATOM 3677 C C . ASP A 1 461 ? -29.312 2.458 39.268 1.00 72.38 461 ASP A C 1
ATOM 3679 O O . ASP A 1 461 ? -29.220 3.535 38.676 1.00 72.38 461 ASP A O 1
ATOM 3683 N N . ASN A 1 462 ? -30.443 2.068 39.855 1.00 70.62 462 ASN A N 1
ATOM 3684 C CA . ASN A 1 462 ? -31.635 2.900 39.991 1.00 70.62 462 ASN A CA 1
ATOM 3685 C C . ASN A 1 462 ? -31.895 3.348 41.437 1.00 70.62 462 ASN A C 1
ATOM 3687 O O . ASN A 1 462 ? -32.948 3.939 41.706 1.00 70.62 462 ASN A O 1
ATOM 3691 N N . VAL A 1 463 ? -30.973 3.078 42.364 1.00 73.88 463 VAL A N 1
ATOM 3692 C CA . VAL A 1 463 ? -31.117 3.431 43.774 1.00 73.88 463 VAL A CA 1
ATOM 3693 C C . VAL A 1 463 ? -30.206 4.611 44.063 1.00 73.88 463 VAL A C 1
ATOM 3695 O O . VAL A 1 463 ? -29.005 4.569 43.855 1.00 73.88 463 VAL A O 1
ATOM 3698 N N . LYS A 1 464 ? -30.775 5.712 44.557 1.00 74.62 464 LYS A N 1
ATOM 3699 C CA . LYS A 1 464 ? -29.955 6.875 44.906 1.00 74.62 464 LYS A CA 1
ATOM 3700 C C . LYS A 1 464 ? -28.963 6.482 46.021 1.00 74.62 464 LYS A C 1
ATOM 3702 O O . LYS A 1 464 ? -29.434 5.999 47.058 1.00 74.62 464 LYS A O 1
ATOM 3707 N N . PRO A 1 465 ? -27.650 6.733 45.859 1.00 76.06 465 PRO A N 1
ATOM 3708 C CA . PRO A 1 465 ? -26.679 6.462 46.910 1.00 76.06 465 PRO A CA 1
ATOM 3709 C C . PRO A 1 465 ? -26.939 7.359 48.119 1.00 76.06 465 PRO A C 1
ATOM 3711 O O . PRO A 1 465 ? -27.488 8.465 48.004 1.00 76.06 465 PRO A O 1
ATOM 3714 N N . GLU A 1 466 ? -26.534 6.884 49.290 1.00 80.56 466 GLU A N 1
ATOM 3715 C CA . GLU A 1 466 ? -26.510 7.710 50.490 1.00 80.56 466 GLU A CA 1
ATOM 3716 C C . GLU A 1 466 ? -25.137 8.366 50.615 1.00 80.56 466 GLU A C 1
ATOM 3718 O O . GLU A 1 466 ? -24.115 7.683 50.574 1.00 80.56 466 GLU A O 1
ATOM 3723 N N . VAL A 1 467 ? -25.129 9.695 50.731 1.00 82.50 467 VAL A N 1
ATOM 3724 C CA . VAL A 1 467 ? -23.911 10.504 50.804 1.00 82.50 467 VAL A CA 1
ATOM 3725 C C . VAL A 1 467 ? -23.972 11.330 52.074 1.00 82.50 467 VAL A C 1
ATOM 3727 O O . VAL A 1 467 ? -24.835 12.200 52.200 1.00 82.50 467 VAL A O 1
ATOM 3730 N N . ASN A 1 468 ? -23.045 11.072 52.990 1.00 86.25 468 ASN A N 1
ATOM 3731 C CA . ASN A 1 468 ? -22.912 11.808 54.243 1.00 86.25 468 ASN A CA 1
ATOM 3732 C C . ASN A 1 468 ? -21.468 12.293 54.401 1.00 86.25 468 ASN A C 1
ATOM 3734 O O . ASN A 1 468 ? -20.537 11.591 54.015 1.00 86.25 468 ASN A O 1
ATOM 3738 N N . ILE A 1 469 ? -21.273 13.489 54.958 1.00 86.62 469 ILE A N 1
ATOM 3739 C CA . ILE A 1 469 ? -19.933 13.991 55.294 1.00 86.62 469 ILE A CA 1
ATOM 3740 C C . ILE A 1 469 ? -19.465 13.267 56.556 1.00 86.62 469 ILE A C 1
ATOM 3742 O O . ILE A 1 469 ? -20.164 13.297 57.569 1.00 86.62 469 ILE A O 1
ATOM 3746 N N . ASP A 1 470 ? -18.295 12.642 56.490 1.00 84.44 470 ASP A N 1
ATOM 3747 C CA . ASP A 1 470 ? -17.722 11.854 57.579 1.00 84.44 470 ASP A CA 1
ATOM 3748 C C . ASP A 1 470 ? -16.188 11.960 57.531 1.00 84.44 470 ASP A C 1
ATOM 3750 O O . ASP A 1 470 ? -15.605 11.557 56.524 1.00 84.44 470 ASP A O 1
ATOM 3754 N N . PRO A 1 471 ? -15.515 12.489 58.573 1.00 83.62 471 PRO A N 1
ATOM 3755 C CA . PRO A 1 471 ? -14.052 12.554 58.639 1.00 83.62 471 PRO A CA 1
ATOM 3756 C C . PRO A 1 471 ? -13.341 11.199 58.489 1.00 83.62 471 PRO A C 1
ATOM 3758 O O . PRO A 1 471 ? -12.179 11.181 58.087 1.00 83.62 471 PRO A O 1
ATOM 3761 N N . GLU A 1 472 ? -14.019 10.088 58.793 1.00 84.06 472 GLU A N 1
ATOM 3762 C CA . GLU A 1 472 ? -13.522 8.711 58.629 1.00 84.06 472 GLU A CA 1
ATOM 3763 C C . GLU A 1 472 ? -14.149 8.002 57.410 1.00 84.06 472 GLU A C 1
ATOM 3765 O O . GLU A 1 472 ? -14.056 6.783 57.264 1.00 84.06 472 GLU A O 1
ATOM 3770 N N . GLY A 1 473 ? -14.809 8.761 56.531 1.00 81.50 473 GLY A N 1
ATOM 3771 C CA . GLY A 1 473 ? -15.528 8.242 55.374 1.00 81.50 473 GLY A CA 1
ATOM 3772 C C . GLY A 1 473 ? -14.643 7.540 54.337 1.00 81.50 473 GLY A C 1
ATOM 3773 O O . GLY A 1 473 ? -13.420 7.669 54.300 1.00 81.50 473 GLY A O 1
ATOM 3774 N N . ASN A 1 474 ? -15.292 6.783 53.454 1.00 81.19 474 ASN A N 1
ATOM 3775 C CA . ASN A 1 474 ? -14.632 5.930 52.465 1.00 81.19 474 ASN A CA 1
ATOM 3776 C C . ASN A 1 474 ? -14.142 6.667 51.203 1.00 81.19 474 ASN A C 1
ATOM 3778 O O . ASN A 1 474 ? -13.443 6.067 50.384 1.00 81.19 474 ASN A O 1
ATOM 3782 N N . THR A 1 475 ? -14.502 7.941 51.028 1.00 81.88 475 THR A N 1
ATOM 3783 C CA . THR A 1 475 ? -14.231 8.704 49.807 1.00 81.88 475 THR A CA 1
ATOM 3784 C C . THR A 1 475 ? -13.792 10.128 50.131 1.00 81.88 475 THR A C 1
ATOM 3786 O O . THR A 1 475 ? -14.532 10.879 50.754 1.00 81.88 475 THR A O 1
ATOM 3789 N N . SER A 1 476 ? -12.609 10.539 49.675 1.00 83.81 476 SER A N 1
ATOM 3790 C CA . SER A 1 476 ? -12.087 11.899 49.874 1.00 83.81 476 SER A CA 1
ATOM 3791 C C . SER A 1 476 ? -12.113 12.690 48.567 1.00 83.81 476 SER A C 1
ATOM 3793 O O . SER A 1 476 ? -11.656 12.187 47.541 1.00 83.81 476 SER A O 1
ATOM 3795 N N . ILE A 1 477 ? -12.636 13.917 48.610 1.00 82.81 477 ILE A N 1
ATOM 3796 C CA . ILE A 1 477 ? -12.631 14.865 47.489 1.00 82.81 477 ILE A CA 1
ATOM 3797 C C . ILE A 1 477 ? -11.777 16.069 47.881 1.00 82.81 477 ILE A C 1
ATOM 3799 O O . ILE A 1 477 ? -12.142 16.832 48.778 1.00 82.81 477 ILE A O 1
ATOM 3803 N N . GLU A 1 478 ? -10.644 16.251 47.206 1.00 83.62 478 GLU A N 1
ATOM 3804 C CA . GLU A 1 478 ? -9.794 17.433 47.357 1.00 83.62 478 GLU A CA 1
ATOM 3805 C C . GLU A 1 478 ? -10.348 18.595 46.520 1.00 83.62 478 GLU A C 1
ATOM 3807 O O . GLU A 1 478 ? -10.591 18.445 45.322 1.00 83.62 478 GLU A O 1
ATOM 3812 N N . TYR A 1 479 ? -10.576 19.747 47.156 1.00 82.50 479 TYR A N 1
ATOM 3813 C CA . TYR A 1 479 ? -11.140 20.944 46.512 1.00 82.50 479 TYR A CA 1
ATOM 3814 C C . TYR A 1 479 ? -10.165 22.125 46.447 1.00 82.50 479 TYR A C 1
ATOM 3816 O O . TYR A 1 479 ? -10.423 23.106 45.753 1.00 82.50 479 TYR A O 1
ATOM 3824 N N . ALA A 1 480 ? -9.048 22.044 47.165 1.00 80.44 480 ALA A N 1
ATOM 3825 C CA . ALA A 1 480 ? -7.888 22.917 47.036 1.00 80.44 480 ALA A CA 1
ATOM 3826 C C . ALA A 1 480 ? -6.674 22.193 47.628 1.00 80.44 480 ALA A C 1
ATOM 3828 O O . ALA A 1 480 ? -6.859 21.273 48.417 1.00 80.44 480 ALA A O 1
ATOM 3829 N N . ASP A 1 481 ? -5.464 22.645 47.302 1.00 84.31 481 ASP A N 1
ATOM 3830 C CA . ASP A 1 481 ? -4.217 22.047 47.796 1.00 84.31 481 ASP A CA 1
ATOM 3831 C C . ASP A 1 481 ? -4.235 21.867 49.327 1.00 84.31 481 ASP A C 1
ATOM 3833 O O . ASP A 1 481 ? -4.385 22.834 50.090 1.00 84.31 481 ASP A O 1
ATOM 3837 N N . GLY A 1 482 ? -4.174 20.608 49.768 1.00 84.62 482 GLY A N 1
ATOM 3838 C CA . GLY A 1 482 ? -4.211 20.221 51.180 1.00 84.62 482 GLY A CA 1
ATOM 3839 C C . GLY A 1 482 ? -5.578 20.369 51.860 1.00 84.62 482 GLY A C 1
ATOM 3840 O O . GLY A 1 482 ? -5.664 20.269 53.088 1.00 84.62 482 GLY A O 1
ATOM 3841 N N . LYS A 1 483 ? -6.653 20.616 51.103 1.00 87.19 483 LYS A N 1
ATOM 3842 C CA . LYS A 1 483 ? -8.028 20.744 51.603 1.00 87.19 483 LYS A CA 1
ATOM 3843 C C . LYS A 1 483 ? -8.953 19.736 50.938 1.00 87.19 483 LYS A C 1
ATOM 3845 O O . LYS A 1 483 ? -9.274 19.837 49.755 1.00 87.19 483 LYS A O 1
ATOM 3850 N N . SER A 1 484 ? -9.474 18.823 51.745 1.00 87.62 484 SER A N 1
ATOM 3851 C CA . SER A 1 484 ? -10.419 17.803 51.311 1.00 87.62 484 SER A CA 1
ATOM 3852 C C . SER A 1 484 ? -11.679 17.786 52.165 1.00 87.62 484 SER A C 1
ATOM 3854 O O . SER A 1 484 ? -11.690 18.226 53.317 1.00 87.62 484 SER A O 1
ATOM 3856 N N . VAL A 1 485 ? -12.765 17.299 51.572 1.00 86.69 485 VAL A N 1
ATOM 3857 C CA . VAL A 1 485 ? -13.962 16.868 52.294 1.00 86.69 485 VAL A CA 1
ATOM 3858 C C . VAL A 1 485 ? -14.052 15.360 52.140 1.00 86.69 485 VAL A C 1
ATOM 3860 O O . VAL A 1 485 ? -13.975 14.838 51.027 1.00 86.69 485 VAL A O 1
ATOM 3863 N N . VAL A 1 486 ? -14.194 14.668 53.265 1.00 87.75 486 VAL A N 1
ATOM 3864 C CA . VAL A 1 486 ? -14.349 13.217 53.295 1.00 87.75 486 VAL A CA 1
ATOM 3865 C C . VAL A 1 486 ? -15.833 12.888 53.426 1.00 87.75 486 VAL A C 1
ATOM 3867 O O . VAL A 1 486 ? -16.566 13.486 54.219 1.00 87.75 486 VAL A O 1
ATOM 3870 N N . PHE A 1 487 ? -16.280 11.967 52.588 1.00 85.56 487 PHE A N 1
ATOM 3871 C CA . PHE A 1 487 ? -17.642 11.484 52.496 1.00 85.56 487 PHE A CA 1
ATOM 3872 C C . PHE A 1 487 ? -17.663 9.987 52.756 1.00 85.56 487 PHE A C 1
ATOM 3874 O O . PHE A 1 487 ? -16.760 9.252 52.353 1.00 85.56 487 PHE A O 1
ATOM 3881 N N . ASN A 1 488 ? -18.743 9.529 53.368 1.00 84.38 488 ASN A N 1
ATOM 3882 C CA . ASN A 1 488 ? -19.151 8.145 53.286 1.00 84.38 488 ASN A CA 1
ATOM 3883 C C . ASN A 1 488 ? -20.197 8.030 52.172 1.00 84.38 488 ASN A C 1
ATOM 3885 O O . ASN A 1 488 ? -21.294 8.591 52.284 1.00 84.38 488 ASN A O 1
ATOM 3889 N N . ILE A 1 489 ? -19.825 7.365 51.079 1.00 80.19 489 ILE A N 1
ATOM 3890 C CA . ILE A 1 489 ? -20.705 7.084 49.944 1.00 80.19 489 ILE A CA 1
ATOM 3891 C C . ILE A 1 489 ? -21.013 5.594 49.976 1.00 80.19 489 ILE A C 1
ATOM 3893 O O . ILE A 1 489 ? -20.132 4.774 49.717 1.00 80.19 489 ILE A O 1
ATOM 3897 N N . ASN A 1 490 ? -22.258 5.250 50.289 1.00 73.88 490 ASN A N 1
ATOM 3898 C CA . ASN A 1 490 ? -22.705 3.861 50.322 1.00 73.88 490 ASN A CA 1
ATOM 3899 C C . ASN A 1 490 ? -23.652 3.599 49.161 1.00 73.88 490 ASN A C 1
ATOM 3901 O O . ASN A 1 490 ? -24.688 4.271 49.028 1.00 73.88 490 ASN A O 1
ATOM 3905 N N . ASP A 1 491 ? -23.304 2.605 48.350 1.00 69.88 491 ASP A N 1
ATOM 3906 C CA . ASP A 1 491 ? -24.212 2.079 47.347 1.00 69.88 491 ASP A CA 1
ATOM 3907 C C . ASP A 1 491 ? -25.199 1.125 48.042 1.00 69.88 491 ASP A C 1
ATOM 3909 O O . ASP A 1 491 ? -24.840 0.162 48.716 1.00 69.88 491 ASP A O 1
ATOM 3913 N N . LYS A 1 492 ? -26.495 1.434 47.960 1.00 69.19 492 LYS A N 1
ATOM 3914 C CA . LYS A 1 492 ? -27.536 0.605 48.592 1.00 69.19 492 LYS A CA 1
ATOM 3915 C C . LYS A 1 492 ? -27.879 -0.625 47.763 1.00 69.19 492 LYS A C 1
ATOM 3917 O O . LYS A 1 492 ? -28.611 -1.494 48.239 1.00 69.19 492 LYS A O 1
ATOM 3922 N N . ARG A 1 493 ? -27.379 -0.696 46.536 1.00 68.06 493 ARG A N 1
ATOM 3923 C CA . ARG A 1 493 ? -27.655 -1.761 45.586 1.00 68.06 493 ARG A CA 1
ATOM 3924 C C . ARG A 1 493 ? -26.839 -3.022 45.851 1.00 68.06 493 ARG A C 1
ATOM 3926 O O . ARG A 1 493 ? -27.342 -4.125 45.654 1.00 68.06 493 ARG A O 1
ATOM 3933 N N . ASP A 1 494 ? -25.602 -2.874 46.297 1.00 62.12 494 ASP A N 1
ATOM 3934 C CA . ASP A 1 494 ? -24.641 -3.969 46.440 1.00 62.12 494 ASP A CA 1
ATOM 3935 C C . ASP A 1 494 ? -24.542 -4.520 47.876 1.00 62.12 494 ASP A C 1
ATOM 3937 O O . ASP A 1 494 ? -23.646 -5.296 48.183 1.00 62.12 494 ASP A O 1
ATOM 3941 N N . ASN A 1 495 ? -25.523 -4.231 48.737 1.00 59.34 495 ASN A N 1
ATOM 3942 C CA . ASN A 1 495 ? -25.506 -4.495 50.185 1.00 59.34 495 ASN A CA 1
ATOM 3943 C C . ASN A 1 495 ? -24.572 -3.571 50.988 1.00 59.34 495 ASN A C 1
ATOM 3945 O O . ASN A 1 495 ? -24.114 -3.960 52.065 1.00 59.34 495 ASN A O 1
ATOM 3949 N N . GLY A 1 496 ? -24.344 -2.338 50.525 1.00 62.19 496 GLY A N 1
ATOM 3950 C CA . GLY A 1 496 ? -23.628 -1.324 51.298 1.00 62.19 496 GLY A CA 1
ATOM 3951 C C . GLY A 1 496 ? -22.118 -1.366 51.109 1.00 62.19 496 GLY A C 1
ATOM 3952 O O . GLY A 1 496 ? -21.396 -1.016 52.045 1.00 62.19 496 GLY A O 1
ATOM 3953 N N . PHE A 1 497 ? -21.628 -1.802 49.944 1.00 66.44 497 PHE A N 1
ATOM 3954 C CA . PHE A 1 497 ? -20.233 -1.545 49.597 1.00 66.44 497 PHE A CA 1
ATOM 3955 C C . PHE A 1 497 ? -20.039 -0.057 49.273 1.00 66.44 497 PHE A C 1
ATOM 3957 O O . PHE A 1 497 ? -20.975 0.739 49.136 1.00 66.44 497 PHE A O 1
ATOM 3964 N N . ASN A 1 498 ? -18.766 0.324 49.198 1.00 68.69 498 ASN A N 1
ATOM 3965 C CA . ASN A 1 498 ? -18.365 1.685 48.890 1.00 68.69 498 ASN A CA 1
ATOM 3966 C C . ASN A 1 498 ? -18.836 2.061 47.481 1.00 68.69 498 ASN A C 1
ATOM 3968 O O . ASN A 1 498 ? -18.474 1.396 46.509 1.00 68.69 498 ASN A O 1
ATOM 3972 N N . GLY A 1 499 ? -19.585 3.157 47.375 1.00 66.56 499 GLY A N 1
ATOM 3973 C CA . GLY A 1 499 ? -19.941 3.733 46.084 1.00 66.56 499 GLY A CA 1
ATOM 3974 C C . GLY A 1 499 ? -18.718 4.297 45.355 1.00 66.56 499 GLY A C 1
ATOM 3975 O O . GLY A 1 499 ? -17.703 4.642 45.963 1.00 66.56 499 GLY A O 1
ATOM 3976 N N . GLU A 1 500 ? -18.817 4.411 44.032 1.00 71.75 500 GLU A N 1
ATOM 3977 C CA . GLU A 1 500 ? -17.772 4.997 43.189 1.00 71.75 500 GLU A CA 1
ATOM 3978 C C . GLU A 1 500 ? -18.185 6.388 42.689 1.00 71.75 500 GLU A C 1
ATOM 3980 O O . GLU A 1 500 ? -19.320 6.604 42.266 1.00 71.75 500 GLU A O 1
ATOM 3985 N N . ILE A 1 501 ? -17.246 7.339 42.699 1.00 72.31 501 ILE A N 1
ATOM 3986 C CA . ILE A 1 501 ? -17.431 8.637 42.039 1.00 72.31 501 ILE A CA 1
ATOM 3987 C C . ILE A 1 501 ? -17.109 8.478 40.552 1.00 72.31 501 ILE A C 1
ATOM 3989 O O . ILE A 1 501 ? -16.002 8.082 40.190 1.00 72.31 501 ILE A O 1
ATOM 3993 N N . GLN A 1 502 ? -18.084 8.812 39.708 1.00 68.75 502 GLN A N 1
ATOM 3994 C CA . GLN A 1 502 ? -17.972 8.769 38.248 1.00 68.75 502 GLN A CA 1
ATOM 3995 C C . GLN A 1 502 ? -17.481 10.105 37.664 1.00 68.75 502 GLN A C 1
ATOM 3997 O O . GLN A 1 502 ? -16.701 10.114 36.722 1.00 68.75 502 GLN A O 1
ATOM 4002 N N . GLU A 1 503 ? -17.892 11.238 38.240 1.00 67.56 503 GLU A N 1
ATOM 4003 C CA . GLU A 1 503 ? -17.467 12.577 37.816 1.00 67.56 503 GLU A CA 1
ATOM 4004 C C . GLU A 1 503 ? -17.526 13.549 39.001 1.00 67.56 503 GLU A C 1
ATOM 4006 O O . GLU A 1 503 ? -18.437 13.458 39.829 1.00 67.56 503 GLU A O 1
ATOM 4011 N N . GLN A 1 504 ? -16.580 14.491 39.080 1.00 68.50 504 GLN A N 1
ATOM 4012 C CA . GLN A 1 504 ? -16.609 15.576 40.062 1.00 68.50 504 GLN A CA 1
ATOM 4013 C C . GLN A 1 504 ? -16.589 16.931 39.355 1.00 68.50 504 GLN A C 1
ATOM 4015 O O . GLN A 1 504 ? -15.783 17.164 38.458 1.00 68.50 504 GLN A O 1
ATOM 4020 N N . HIS A 1 505 ? -17.432 17.847 39.821 1.00 66.38 505 HIS A N 1
ATOM 4021 C CA . HIS A 1 505 ? -17.389 19.254 39.443 1.00 66.38 505 HIS A CA 1
ATOM 4022 C C . HIS A 1 505 ? -17.345 20.086 40.722 1.00 66.38 505 HIS A C 1
ATOM 4024 O O . HIS A 1 505 ? -18.236 19.973 41.564 1.00 66.38 505 HIS A O 1
ATOM 4030 N N . ILE A 1 506 ? -16.299 20.895 40.873 1.00 67.38 506 ILE A N 1
ATOM 4031 C CA . ILE A 1 506 ? -16.107 21.789 42.016 1.00 67.38 506 ILE A CA 1
ATOM 4032 C C . ILE A 1 506 ? -16.291 23.209 41.486 1.00 67.38 506 ILE A C 1
ATOM 4034 O O . ILE A 1 506 ? -15.557 23.619 40.588 1.00 67.38 506 ILE A O 1
ATOM 4038 N N . TYR A 1 507 ? -17.317 23.899 41.986 1.00 63.94 507 TYR A N 1
ATOM 4039 C CA . TYR A 1 507 ? -17.698 25.250 41.568 1.00 63.94 507 TYR A CA 1
ATOM 4040 C C . TYR A 1 507 ? -17.080 26.322 42.458 1.00 63.94 507 TYR A C 1
ATOM 4042 O O . TYR A 1 507 ? -17.038 26.100 43.692 1.00 63.94 507 TYR A O 1
#

Nearest PDB structures (foldseek):
  5vi0-assembly2_B  TM=5.771E-01  e=2.233E-01  Pseudomonas fluorescens
  2ox5-assembly1_Y  TM=5.432E-01  e=7.758E-01  Paracoccus denitrificans
  2oxg-assembly3_C  TM=4.045E-01  e=1.723E-01  Paracoccus denitrificans
  2oxh-assembly2_B  TM=5.093E-01  e=2.190E+00  Paracoccus denitrificans
  4xed-assembly1_A  TM=3.678E-01  e=1.874E+00  Thermoplasmatales archaeon SCGC AB-540-F20

Sequence (507 aa):
YREEYDFVTGGKRTVELDYQYDDKGNITAYEDESALEYETEKLDDVKSKLGGVLSPSKDGHFEILGKVSNVSKNAKAYYGNDFKLIEIKASKYDPQTKTLTFDLFANTNDVVDGLSFTGDMNILVKDKGETKAKTKIRMPEKNKETKTEYPYASSYGNVIELGEGDLSKNKPNNLTEMESGKIYSDSEKQQYLLKDNIILRKGYALKVTTYNPGKTDMLAGNGVYSKEDIAKIQKTNPNLRVLSETTIYADSRNVKDGRSTQSVLMSALDGFNIVRYQVFTFNMNDKGEAIDKDGNLVTDSSKLVLFGKDDKEYHGEEYSNVEAIKEDGSMLFIDTKPVNLSMDKNYFNPSKSNKIYVRNPEFYLRGKISDKGGFNWELRVNESVVDNYLIYGDLHIDNTRDFNVKLNVKDGDIMDWGMKDYKANGFPDKVTDMDGNVYLQTGYSDLNAKAVGVHYQFLYDNVKPEVNIDPEGNTSIEYADGKSVVFNINDKRDNGFNGEIQEQHIY

Mean predicted aligned error: 18.93 Å

Solvent-accessible surface area (backbone atoms only — not comparable to full-atom values): 29116 Å² total; per-residue (Å²): 108,48,80,43,78,34,89,88,77,77,47,74,42,81,42,82,63,52,73,32,58,47,103,82,71,45,78,69,24,35,67,85,68,45,82,71,87,75,86,85,76,54,72,67,63,52,57,74,64,40,73,44,72,54,80,55,48,98,89,29,42,43,75,49,79,47,78,46,66,84,44,58,95,72,44,46,44,30,39,33,47,100,87,50,77,46,75,47,77,54,56,50,74,40,82,90,70,23,25,40,37,38,49,48,74,52,42,50,84,46,65,59,97,83,47,60,50,53,51,67,31,38,40,36,31,34,40,89,85,41,78,76,46,76,41,29,34,34,38,48,78,75,70,72,73,63,78,69,76,61,58,57,45,65,72,62,64,59,65,40,81,47,27,51,94,32,50,47,93,72,70,61,97,49,77,86,73,54,54,65,86,34,34,28,76,36,76,92,77,72,33,34,39,36,37,41,53,31,40,29,28,52,60,31,30,41,38,40,37,19,29,37,59,67,48,68,84,44,54,81,76,69,82,81,63,55,76,67,56,43,57,50,53,76,66,41,85,71,65,49,51,75,62,30,74,47,62,51,73,16,29,61,87,63,41,59,97,59,30,18,80,46,76,46,76,40,36,43,51,82,24,67,26,40,38,38,41,35,30,26,35,56,47,58,49,100,78,41,38,46,23,26,94,87,67,46,77,56,89,50,66,91,52,58,47,36,21,22,49,93,75,36,72,49,70,49,87,92,72,34,98,54,52,51,65,43,74,54,68,24,45,34,37,28,45,68,68,53,44,44,38,28,32,36,55,93,58,59,58,56,24,52,83,35,35,37,79,30,73,50,48,73,41,53,49,41,34,36,39,34,40,74,57,27,38,36,40,34,39,28,46,74,88,39,79,77,47,75,48,81,42,78,47,51,72,78,56,81,61,60,41,78,50,78,47,80,42,82,52,51,70,67,38,39,34,38,62,48,48,44,31,92,79,60,43,50,55,36,59,42,33,20,33,83,88,64,52,77,82,43,35,55,82,48,56,94,67,32,80,72,36,56,77,49,71,32,34,31,37,69,52,75,67,82,62,50,76,45,84,29,96,86,34,86,42,77,48,74,81,48,96,98,38,67,52,33,25,33,40,34,25,72,82,76,80,56,46,79,49,79,80,62,79,87,85,89,132

Foldseek 3Di:
DDWDQDPVPRHIDDDDWDFDADVQRDGQATPVRHGDDDDDDDPVNVVVQAPEEDDAPPQQKDKDKDKDFPAAPQKWKWKADPVDIDTQPQWDADPVRRMIIGMDIDGQCDQDPNTGQAAKMWIFMDGPNDTPDIHIYHYDHPPPPPVPVPQKDKPDDQEAEAEQVQEDPDDDPDNQPDDASHWYADPVVQWIKHKIWMKGFQQKKKKKWKWDLALLVVPVPPVPDDPVVNVVCVPDPPVTDTPDIDMDHHWPVQDDPRIHTDMDMGIGHAFKMKIKIFMWGFDADPRRFGAAPVRHGDPDRVRTQTAAPPRDTDPDPVPDPGGGVDMDMHMHHYYHAAKAWEWACVQDQAFLALEDEDQALWGKTKTKIFDQQWWWKFWDKPNDGQDIDGGHRDSNDGRIDIDIGIGRHDAFIKIFIFIQGPVDRGFHQFYHYPVRHTDFGQPDDPSNRHGGGDIHTYHNQNDDWDKDFDPPAPDWDAQDVVDITHIHTFRVPVVTDGDTDRDDDHD

Secondary structure (DSSP, 8-state):
-EEEE-TTTSSEEEEPPPEEE-TTS-EEEETT-PPP------HHHHHHH-SEE----TTSEEEEEEEEES--TT-EEEEE-SS-EEE--SEEEETTTTEEEEEEEEETT-EETTEES-SEEEEEEEETTEEEEEEEEEPPP---------SEE-SS-SEEEEEGGGEES---SSGGGPPBT-EEEETTTTEEEEEEEEEEETTEEEEEEEEE-TTGGGGTTSSSS-HHHHHHHTTSSS-SEEEEEEEEE--TTS-BTTEEEEEEEEEE-SEEEEEEEEEEEE-B-TTS-BB-TTSPBP-SGGG--EE-GGGPEE--TTT-----SEEEEEEEEEE-SPPEEEE-TTT----TTSEEEESSSEEEEEEEEE-SSEEEEEEEETTEEEEEEEEE--TTS---EEEEEEEEPPTT-EEEEEEE-TT---S-SEEE-TTS-EEEETT--TTS-S-SSS-EEEEE--SPPEEEE-TT-SEEEEEETTEEEEEEEE-TTTTSPBP--------

Radius of gyration: 34.47 Å; Cα contacts (8 Å, |Δi|>4): 1067; chains: 1; bounding box: 68×94×98 Å

Organism: Streptococcus pneumoniae (NCBI:txid1313)